Protein AF-A0A7J5JGH8-F1 (afdb_monomer_lite)

Structure (mmCIF, N/CA/C/O backbone):
data_AF-A0A7J5JGH8-F1
#
_entry.id   AF-A0A7J5JGH8-F1
#
loop_
_atom_site.group_PDB
_atom_site.id
_atom_site.type_symbol
_atom_site.label_atom_id
_atom_site.label_alt_id
_atom_site.label_comp_id
_atom_site.label_asym_id
_atom_site.label_entity_id
_atom_site.label_seq_id
_atom_site.pdbx_PDB_ins_code
_atom_site.Cartn_x
_atom_site.Cartn_y
_atom_site.Cartn_z
_atom_site.occupancy
_atom_site.B_iso_or_equiv
_atom_site.auth_seq_id
_atom_site.auth_comp_id
_atom_site.auth_asym_id
_atom_site.auth_atom_id
_atom_site.pdbx_PDB_model_num
ATOM 1 N N . MET A 1 1 ? -23.901 -5.311 29.374 1.00 76.44 1 MET A N 1
ATOM 2 C CA . MET A 1 1 ? -23.730 -5.303 27.891 1.00 76.44 1 MET A CA 1
ATOM 3 C C . MET A 1 1 ? -23.756 -6.740 27.370 1.00 76.44 1 MET A C 1
ATOM 5 O O . MET A 1 1 ? -23.351 -7.624 28.107 1.00 76.44 1 MET A O 1
ATOM 9 N N . ALA A 1 2 ? -24.139 -6.991 26.109 1.00 79.00 2 ALA A N 1
ATOM 10 C CA . ALA A 1 2 ? -24.266 -8.353 25.543 1.00 79.00 2 ALA A CA 1
ATOM 11 C C . ALA A 1 2 ? -22.983 -9.219 25.605 1.00 79.00 2 ALA A C 1
ATOM 13 O O . ALA A 1 2 ? -23.045 -10.442 25.547 1.00 79.00 2 ALA A O 1
ATOM 14 N N . VAL A 1 3 ? -21.812 -8.588 25.717 1.00 86.38 3 VAL A N 1
ATOM 15 C CA . VAL A 1 3 ? -20.500 -9.255 25.834 1.00 86.38 3 VAL A CA 1
ATOM 16 C C . VAL A 1 3 ? -20.201 -9.697 27.277 1.00 86.38 3 VAL A C 1
ATOM 18 O O . VAL A 1 3 ? -19.333 -10.531 27.509 1.00 86.38 3 VAL A O 1
ATOM 21 N N . THR A 1 4 ? -20.899 -9.139 28.269 1.00 87.69 4 THR A N 1
ATOM 22 C CA . THR A 1 4 ? -20.614 -9.352 29.698 1.00 87.69 4 THR A CA 1
ATOM 23 C C . THR A 1 4 ? -21.745 -10.061 30.434 1.00 87.69 4 THR A C 1
ATOM 25 O O . THR A 1 4 ? -21.481 -10.844 31.341 1.00 87.69 4 THR A O 1
ATOM 28 N N . GLU A 1 5 ? -22.990 -9.805 30.044 1.00 90.50 5 GLU A N 1
ATOM 29 C CA . GLU A 1 5 ? -24.202 -10.226 30.751 1.00 90.50 5 GLU A CA 1
ATOM 30 C C . GLU A 1 5 ? -25.126 -11.006 29.817 1.00 90.50 5 GLU A C 1
ATOM 32 O O . GLU A 1 5 ? -25.109 -10.797 28.603 1.00 90.50 5 GLU A O 1
ATOM 37 N N . GLU A 1 6 ? -25.945 -11.886 30.390 1.00 93.69 6 GLU A N 1
ATOM 38 C CA . GLU A 1 6 ? -27.037 -12.542 29.674 1.00 93.69 6 GLU A CA 1
ATOM 39 C C . GLU A 1 6 ? -28.068 -11.500 29.224 1.00 93.69 6 GLU A C 1
ATOM 41 O O . GLU A 1 6 ? -28.462 -10.622 29.994 1.00 93.69 6 GLU A O 1
ATOM 46 N N . ILE A 1 7 ? -28.499 -11.601 27.970 1.00 94.06 7 ILE A N 1
ATOM 47 C CA . ILE A 1 7 ? -29.610 -10.817 27.428 1.00 94.06 7 ILE A CA 1
ATOM 48 C C . ILE A 1 7 ? -30.636 -11.753 26.804 1.00 94.06 7 ILE A C 1
ATOM 50 O O . ILE A 1 7 ? -30.318 -12.889 26.452 1.00 94.06 7 ILE A O 1
ATOM 54 N N . SER A 1 8 ? -31.870 -11.282 26.642 1.00 95.06 8 SER A N 1
ATOM 55 C CA . SER A 1 8 ? -32.906 -12.083 25.988 1.00 95.06 8 SER A CA 1
ATOM 56 C C . SER A 1 8 ? -32.568 -12.350 24.514 1.00 95.06 8 SER A C 1
ATOM 58 O O . SER A 1 8 ? -31.895 -11.551 23.854 1.00 95.06 8 SER A O 1
ATOM 60 N N . LEU A 1 9 ? -33.096 -13.443 23.952 1.00 92.81 9 LEU A N 1
ATOM 61 C CA . LEU A 1 9 ? -32.943 -13.752 22.523 1.00 92.81 9 LEU A CA 1
ATOM 62 C C . LEU A 1 9 ? -33.473 -12.625 21.620 1.00 92.81 9 LEU A C 1
ATOM 64 O O . LEU A 1 9 ? -32.904 -12.351 20.559 1.00 92.81 9 LEU A O 1
ATOM 68 N N . GLU A 1 10 ? -34.531 -11.927 22.046 1.00 94.19 10 GLU A N 1
ATOM 69 C CA . GLU A 1 10 ? -35.060 -10.778 21.310 1.00 94.19 10 GLU A CA 1
ATOM 70 C C . GLU A 1 10 ? -34.044 -9.626 21.272 1.00 94.19 10 GLU A C 1
ATOM 72 O O . GLU A 1 10 ? -33.783 -9.063 20.206 1.00 94.19 10 GLU A O 1
ATOM 77 N N . GLU A 1 11 ? -33.412 -9.295 22.396 1.00 93.50 11 GLU A N 1
ATOM 78 C CA . GLU A 1 11 ? -32.370 -8.265 22.447 1.00 93.50 11 GLU A CA 1
ATOM 79 C C . GLU A 1 11 ? -31.128 -8.671 21.653 1.00 93.50 11 GLU A C 1
ATOM 81 O O . GLU A 1 11 ? -30.593 -7.856 20.897 1.00 93.50 11 GLU A O 1
ATOM 86 N N . LEU A 1 12 ? -30.715 -9.938 21.740 1.00 93.56 12 LEU A N 1
ATOM 87 C CA . LEU A 1 12 ? -29.593 -10.474 20.970 1.00 93.56 12 LEU A CA 1
ATOM 88 C C . LEU A 1 12 ? -29.831 -10.333 19.461 1.00 93.56 12 LEU A C 1
ATOM 90 O O . LEU A 1 12 ? -28.948 -9.893 18.720 1.00 93.56 12 LEU A O 1
ATOM 94 N N . SER A 1 13 ? -31.057 -10.605 19.005 1.00 92.00 13 SER A N 1
ATOM 95 C CA . SER A 1 13 ? -31.436 -10.414 17.602 1.00 92.00 13 SER A CA 1
ATOM 96 C C . SER A 1 13 ? -31.301 -8.951 17.151 1.00 92.00 13 SER A C 1
ATOM 98 O O . SER A 1 13 ? -30.821 -8.676 16.045 1.00 92.00 13 SER A O 1
ATOM 100 N N . ARG A 1 14 ? -31.640 -7.987 18.022 1.00 93.12 14 ARG A N 1
ATOM 101 C CA . ARG A 1 14 ? -31.480 -6.548 17.751 1.00 93.12 14 ARG A CA 1
ATOM 102 C C . ARG A 1 14 ? -30.007 -6.160 17.658 1.00 93.12 14 ARG A C 1
ATOM 104 O O . ARG A 1 14 ? -29.654 -5.364 16.785 1.00 93.12 14 ARG A O 1
ATOM 111 N N . VAL A 1 15 ? -29.149 -6.739 18.501 1.00 93.12 15 VAL A N 1
ATOM 112 C CA . VAL A 1 15 ? -27.694 -6.523 18.457 1.00 93.12 15 VAL A CA 1
ATOM 113 C C . VAL A 1 15 ? -27.119 -7.010 17.126 1.00 93.12 15 VAL A C 1
ATOM 115 O O . VAL A 1 15 ? -26.478 -6.234 16.414 1.00 93.12 15 VAL A O 1
ATOM 118 N N . PHE A 1 16 ? -27.424 -8.241 16.709 1.00 93.44 16 PHE A N 1
ATOM 119 C CA . PHE A 1 16 ? -26.970 -8.765 15.415 1.00 93.44 16 PHE A CA 1
ATOM 120 C C . PHE A 1 16 ? -27.522 -7.976 14.223 1.00 93.44 16 PHE A C 1
ATOM 122 O O . PHE A 1 16 ? -26.807 -7.749 13.243 1.00 93.44 16 PHE A O 1
ATOM 129 N N . LEU A 1 17 ? -28.754 -7.467 14.314 1.00 92.50 17 LEU A N 1
ATOM 130 C CA . LEU A 1 17 ? -29.305 -6.563 13.306 1.00 92.50 17 LEU A CA 1
ATOM 131 C C . LEU A 1 17 ? -28.510 -5.248 13.215 1.00 92.50 17 LEU A C 1
ATOM 133 O O . LEU A 1 17 ? -28.313 -4.728 12.112 1.00 92.50 17 LEU A O 1
ATOM 137 N N . MET A 1 18 ? -28.040 -4.702 14.342 1.00 90.31 18 MET A N 1
ATOM 138 C CA . MET A 1 18 ? -27.174 -3.518 14.346 1.00 90.31 18 MET A CA 1
ATOM 139 C C . MET A 1 18 ? -25.809 -3.811 13.727 1.00 90.31 18 MET A C 1
ATOM 141 O O . MET A 1 18 ? -25.375 -3.042 12.865 1.00 90.31 18 MET A O 1
ATOM 145 N N . ILE A 1 19 ? -25.186 -4.944 14.069 1.00 91.31 19 ILE A N 1
ATOM 146 C CA . ILE A 1 19 ? -23.931 -5.381 13.439 1.00 91.31 19 ILE A CA 1
ATOM 147 C C . ILE A 1 19 ? -24.132 -5.527 11.927 1.00 91.31 19 ILE A C 1
ATOM 149 O O . ILE A 1 19 ? -23.348 -4.982 11.159 1.00 91.31 19 ILE A O 1
ATOM 153 N N . ASN A 1 20 ? -25.232 -6.126 11.456 1.00 90.75 20 ASN A N 1
ATOM 154 C CA . ASN A 1 20 ? -25.517 -6.234 10.020 1.00 90.75 20 ASN A CA 1
ATOM 155 C C . ASN A 1 20 ? -25.601 -4.864 9.319 1.00 90.75 20 ASN A C 1
ATOM 157 O O . ASN A 1 20 ? -25.055 -4.675 8.227 1.00 90.75 20 ASN A O 1
ATOM 161 N N . LYS A 1 21 ? -26.236 -3.873 9.958 1.00 87.56 21 LYS A N 1
ATOM 162 C CA . LYS A 1 21 ? -26.319 -2.501 9.428 1.00 87.56 21 LYS A CA 1
ATOM 163 C C . LYS A 1 21 ? -24.969 -1.780 9.421 1.00 87.56 21 LYS A C 1
ATOM 165 O O . LYS A 1 21 ? -24.788 -0.862 8.620 1.00 87.56 21 LYS A O 1
ATOM 170 N N . LYS A 1 22 ? -24.052 -2.147 10.319 1.00 84.75 22 LYS A N 1
ATOM 171 C CA . LYS A 1 22 ? -22.810 -1.409 10.590 1.00 84.75 22 LYS A CA 1
ATOM 172 C C . LYS A 1 22 ? -21.517 -2.165 10.296 1.00 84.75 22 LYS A C 1
ATOM 174 O O . LYS A 1 22 ? -20.489 -1.532 10.484 1.00 84.75 22 LYS A O 1
ATOM 179 N N . ARG A 1 23 ? -21.591 -3.409 9.786 1.00 78.50 23 ARG A N 1
ATOM 180 C CA . ARG A 1 23 ? -20.608 -4.504 9.509 1.00 78.50 23 ARG A CA 1
ATOM 181 C C . ARG A 1 23 ? -19.180 -4.182 9.014 1.00 78.50 23 ARG A C 1
ATOM 183 O O . ARG A 1 23 ? -18.569 -4.962 8.277 1.00 78.50 23 ARG A O 1
ATOM 190 N N . GLY A 1 24 ? -18.654 -3.035 9.403 1.00 75.75 24 GLY A N 1
ATOM 191 C CA . GLY A 1 24 ? -17.334 -2.501 9.149 1.00 75.75 24 GLY A CA 1
ATOM 192 C C . GLY A 1 24 ? -16.996 -2.225 7.692 1.00 75.75 24 GLY A C 1
ATOM 193 O O . GLY A 1 24 ? -17.586 -2.738 6.729 1.00 75.75 24 GLY A O 1
ATOM 194 N N . TYR A 1 25 ? -15.952 -1.422 7.544 1.00 74.31 25 TYR A N 1
ATOM 195 C CA . TYR A 1 25 ? -15.239 -1.272 6.292 1.00 74.31 25 TYR A CA 1
ATOM 196 C C . TYR A 1 25 ? -14.401 -2.533 6.040 1.00 74.31 25 TYR A C 1
ATOM 198 O O . TYR A 1 25 ? -13.509 -2.864 6.823 1.00 74.31 25 TYR A O 1
ATOM 206 N N . LYS A 1 26 ? -14.683 -3.258 4.948 1.00 64.94 26 LYS A N 1
ATOM 207 C CA . LYS A 1 26 ? -13.770 -4.301 4.457 1.00 64.94 26 LYS A CA 1
ATOM 208 C C . LYS A 1 26 ? -12.807 -3.661 3.486 1.00 64.94 26 LYS A C 1
ATOM 210 O O . LYS A 1 26 ? -13.149 -3.426 2.324 1.00 64.94 26 LYS A O 1
ATOM 215 N N . SER A 1 27 ? -11.602 -3.422 3.980 1.00 56.66 27 SER A N 1
ATOM 216 C CA . SER A 1 27 ? -10.479 -3.109 3.121 1.00 56.66 27 SER A CA 1
ATOM 217 C C . SER A 1 27 ? -10.330 -4.216 2.078 1.00 56.66 27 SER A C 1
ATOM 219 O O . SER A 1 27 ? -10.156 -5.386 2.402 1.00 56.66 27 SER A O 1
ATOM 221 N N . SER A 1 28 ? -10.534 -3.861 0.815 1.00 43.44 28 SER A N 1
ATOM 222 C CA . SER A 1 28 ? -10.452 -4.786 -0.322 1.00 43.44 28 SER A CA 1
ATOM 223 C C . SER A 1 28 ? -9.709 -4.157 -1.505 1.00 43.44 28 SER A C 1
ATOM 225 O O . SER A 1 28 ? -9.806 -4.633 -2.633 1.00 43.44 28 SER A O 1
ATOM 227 N N . ARG A 1 29 ? -8.947 -3.080 -1.265 1.00 39.97 29 ARG A N 1
ATOM 228 C CA . ARG A 1 29 ? -8.183 -2.363 -2.290 1.00 39.97 29 ARG A CA 1
ATOM 229 C C . ARG A 1 29 ? -6.733 -2.205 -1.849 1.00 39.97 29 ARG A C 1
ATOM 231 O O . ARG A 1 29 ? -6.468 -1.739 -0.748 1.00 39.97 29 ARG A O 1
ATOM 238 N N . LYS A 1 30 ? -5.800 -2.540 -2.747 1.00 40.00 30 LYS A N 1
ATOM 239 C CA . LYS A 1 30 ? -4.424 -2.030 -2.692 1.00 40.00 30 LYS A CA 1
ATOM 240 C C . LYS A 1 30 ? -4.529 -0.499 -2.732 1.00 40.00 30 LYS A C 1
ATOM 242 O O . LYS A 1 30 ? -4.949 0.030 -3.760 1.00 40.00 30 LYS A O 1
ATOM 247 N N . ALA A 1 31 ? -4.231 0.186 -1.628 1.00 33.53 31 ALA A N 1
ATOM 248 C CA . ALA A 1 31 ? -4.255 1.646 -1.533 1.00 33.53 31 ALA A CA 1
ATOM 249 C C . ALA A 1 31 ? -3.375 2.258 -2.641 1.00 33.53 31 ALA A C 1
ATOM 251 O O . ALA A 1 31 ? -2.152 2.127 -2.617 1.00 33.53 31 ALA A O 1
ATOM 252 N N . LYS A 1 32 ? -4.009 2.838 -3.669 1.00 29.86 32 LYS A N 1
ATOM 253 C CA . LYS A 1 32 ? -3.359 3.530 -4.802 1.00 29.86 32 LYS A CA 1
ATOM 254 C C . LYS A 1 32 ? -4.207 4.699 -5.341 1.00 29.86 32 LYS A C 1
ATOM 256 O O . LYS A 1 32 ? -4.101 5.037 -6.517 1.00 29.86 32 LYS A O 1
ATOM 261 N N . LEU A 1 33 ? -5.062 5.309 -4.519 1.00 32.28 33 LEU A N 1
ATOM 262 C CA . LEU A 1 33 ? -5.671 6.610 -4.828 1.00 32.28 33 LEU A CA 1
ATOM 263 C C . LEU A 1 33 ? -5.042 7.657 -3.898 1.00 32.28 33 LEU A C 1
ATOM 265 O O . LEU A 1 33 ? -4.912 7.369 -2.714 1.00 32.28 33 LEU A O 1
ATOM 269 N N . PRO A 1 34 ? -4.641 8.841 -4.394 1.00 32.44 34 PRO A N 1
ATOM 270 C CA . PRO A 1 34 ? -3.943 9.845 -3.585 1.00 32.44 34 PRO A CA 1
ATOM 271 C C . PRO A 1 34 ? -4.764 10.380 -2.396 1.00 32.44 34 PRO A C 1
ATOM 273 O O . PRO A 1 34 ? -4.168 10.841 -1.432 1.00 32.44 34 PRO A O 1
ATOM 276 N N . ASP A 1 35 ? -6.097 10.261 -2.434 1.00 32.06 35 ASP A N 1
ATOM 277 C CA . ASP A 1 35 ? -7.008 10.652 -1.339 1.00 32.06 35 ASP A CA 1
ATOM 278 C C . ASP A 1 35 ? -7.313 9.524 -0.333 1.00 32.06 35 ASP A C 1
ATOM 280 O O . ASP A 1 35 ? -7.875 9.766 0.735 1.00 32.06 35 ASP A O 1
ATOM 284 N N . GLU A 1 36 ? -6.955 8.277 -0.645 1.00 35.97 36 GLU A N 1
ATOM 285 C CA . GLU A 1 36 ? -7.172 7.129 0.237 1.00 35.97 36 GLU A CA 1
ATOM 286 C C . GLU A 1 36 ? -5.805 6.663 0.747 1.00 35.97 36 GLU A C 1
ATOM 288 O O . GLU A 1 36 ? -5.068 5.976 0.040 1.00 35.97 36 GLU A O 1
ATOM 293 N N . GLY A 1 37 ? -5.441 7.089 1.962 1.00 46.06 37 GLY A N 1
ATOM 294 C CA . GLY A 1 37 ? -4.157 6.750 2.584 1.00 46.06 37 GLY A CA 1
ATOM 295 C C . GLY A 1 37 ? -3.868 5.247 2.691 1.00 46.06 37 GLY A C 1
ATOM 296 O O . GLY A 1 37 ? -4.694 4.392 2.384 1.00 46.06 37 GLY A O 1
ATOM 297 N N . GLN A 1 38 ? -2.651 4.900 3.098 1.00 44.31 38 GLN A N 1
ATOM 298 C CA . GLN A 1 38 ? -2.189 3.511 3.118 1.00 44.31 38 GLN A CA 1
ATOM 299 C C . GLN A 1 38 ? -2.769 2.724 4.305 1.00 44.31 38 GLN A C 1
ATOM 301 O O . GLN A 1 38 ? -3.005 3.265 5.385 1.00 44.31 38 GLN A O 1
ATOM 306 N N . LEU A 1 39 ? -3.046 1.434 4.082 1.00 46.50 39 LEU A N 1
ATOM 307 C CA . LEU A 1 39 ? -3.409 0.499 5.147 1.00 46.50 39 LEU A CA 1
ATOM 308 C C . LEU A 1 39 ? -2.143 0.076 5.881 1.00 46.50 39 LEU A C 1
ATOM 310 O O . LEU A 1 39 ? -1.293 -0.591 5.297 1.00 46.50 39 LEU A O 1
ATOM 314 N N . ILE A 1 40 ? -2.065 0.432 7.158 1.00 51.28 40 ILE A N 1
ATOM 315 C CA . ILE A 1 40 ? -0.953 0.068 8.030 1.00 51.28 40 ILE A CA 1
ATOM 316 C C . ILE A 1 40 ? -1.195 -1.355 8.550 1.00 51.28 40 ILE A C 1
ATOM 318 O O . ILE A 1 40 ? -2.008 -1.562 9.452 1.00 51.28 40 ILE A O 1
ATOM 322 N N . ASP A 1 41 ? -0.486 -2.338 7.994 1.00 54.72 41 ASP A N 1
ATOM 323 C CA . ASP A 1 41 ? -0.383 -3.701 8.545 1.00 54.72 41 ASP A CA 1
ATOM 324 C C . ASP A 1 41 ? 0.713 -3.744 9.630 1.00 54.72 41 ASP A C 1
ATOM 326 O O . ASP A 1 41 ? 1.746 -4.396 9.503 1.00 54.72 41 ASP A O 1
ATOM 330 N N . GLY A 1 42 ? 0.543 -2.908 10.659 1.00 66.06 42 GLY A N 1
ATOM 331 C CA . GLY A 1 42 ? 1.565 -2.603 11.668 1.00 66.06 42 GLY A CA 1
ATOM 332 C C . GLY A 1 42 ? 1.218 -3.084 13.075 1.00 66.06 42 GLY A C 1
ATOM 333 O O . GLY A 1 42 ? 1.873 -2.671 14.027 1.00 66.06 42 GLY A O 1
ATOM 334 N N . MET A 1 43 ? 0.189 -3.921 13.245 1.00 77.50 43 MET A N 1
ATOM 335 C CA . MET A 1 43 ? -0.310 -4.274 14.581 1.00 77.50 43 MET A CA 1
ATOM 336 C C . MET A 1 43 ? 0.737 -5.015 15.425 1.00 77.50 43 MET A C 1
ATOM 338 O O . MET A 1 43 ? 0.903 -4.695 16.595 1.00 77.50 43 MET A O 1
ATOM 342 N N . ALA A 1 44 ? 1.501 -5.933 14.822 1.00 77.94 44 ALA A N 1
ATOM 343 C CA . ALA A 1 44 ? 2.588 -6.632 15.513 1.00 77.94 44 ALA A CA 1
ATOM 344 C C . ALA A 1 44 ? 3.697 -5.668 15.975 1.00 77.94 44 ALA A C 1
ATOM 346 O O . ALA A 1 44 ? 4.221 -5.798 17.077 1.00 77.94 44 ALA A O 1
ATOM 347 N N . VAL A 1 45 ? 4.019 -4.659 15.155 1.00 82.38 45 VAL A N 1
ATOM 348 C CA . VAL A 1 45 ? 4.977 -3.606 15.527 1.00 82.38 45 VAL A CA 1
ATOM 349 C C . VAL A 1 45 ? 4.413 -2.767 16.670 1.00 82.38 45 VAL A C 1
ATOM 351 O O . VAL A 1 45 ? 5.121 -2.498 17.633 1.00 82.38 45 VAL A O 1
ATOM 354 N N . ALA A 1 46 ? 3.135 -2.393 16.606 1.00 84.75 46 ALA A N 1
ATOM 355 C CA . ALA A 1 46 ? 2.475 -1.648 17.671 1.00 84.75 46 ALA A CA 1
ATOM 356 C C . ALA A 1 46 ? 2.462 -2.407 19.007 1.00 84.75 46 ALA A C 1
ATOM 358 O O . ALA A 1 46 ? 2.655 -1.781 20.048 1.00 84.75 46 ALA A O 1
ATOM 359 N N . GLU A 1 47 ? 2.250 -3.727 18.991 1.00 84.44 47 GLU A N 1
ATOM 360 C CA . GLU A 1 47 ? 2.345 -4.584 20.185 1.00 84.44 47 GLU A CA 1
ATOM 361 C C . GLU A 1 47 ? 3.762 -4.569 20.749 1.00 84.44 47 GLU A C 1
ATOM 363 O O . GLU A 1 47 ? 3.945 -4.279 21.929 1.00 84.44 47 GLU A O 1
ATOM 368 N N . GLN A 1 48 ? 4.770 -4.733 19.891 1.00 85.00 48 GLN A N 1
ATOM 369 C CA . GLN A 1 48 ? 6.173 -4.650 20.291 1.00 85.00 48 GLN A CA 1
ATOM 370 C C . GLN A 1 48 ? 6.548 -3.297 20.911 1.00 85.00 48 GLN A C 1
ATOM 372 O O . GLN A 1 48 ? 7.297 -3.264 21.889 1.00 85.00 48 GLN A O 1
ATOM 377 N N . LEU A 1 49 ? 6.053 -2.186 20.352 1.00 88.56 49 LEU A N 1
ATOM 378 C CA . LEU A 1 49 ? 6.285 -0.845 20.899 1.00 88.56 49 LEU A CA 1
ATOM 379 C C . LEU A 1 49 ? 5.698 -0.712 22.305 1.00 88.56 49 LEU A C 1
ATOM 381 O O . LEU A 1 49 ? 6.345 -0.166 23.191 1.00 88.56 49 LEU A O 1
ATOM 385 N N . TYR A 1 50 ? 4.490 -1.228 22.514 1.00 87.44 50 TYR A N 1
ATOM 386 C CA . TYR A 1 50 ? 3.804 -1.139 23.797 1.00 87.44 50 TYR A CA 1
ATOM 387 C C . TYR A 1 50 ? 4.419 -2.051 24.863 1.00 87.44 50 TYR A C 1
ATOM 389 O O . TYR A 1 50 ? 4.673 -1.596 25.973 1.00 87.44 50 TYR A O 1
ATOM 397 N N . GLU A 1 51 ? 4.693 -3.317 24.532 1.00 86.31 51 GLU A N 1
ATOM 398 C CA . GLU A 1 51 ? 5.263 -4.297 25.467 1.00 86.31 51 GLU A CA 1
ATOM 399 C C . GLU A 1 51 ? 6.652 -3.890 25.965 1.00 86.31 51 GLU A C 1
ATOM 401 O O . GLU A 1 51 ? 6.985 -4.117 27.126 1.00 86.31 51 GLU A O 1
ATOM 406 N N . ASN A 1 52 ? 7.452 -3.263 25.097 1.00 87.50 52 ASN A N 1
ATOM 407 C CA . ASN A 1 52 ? 8.812 -2.836 25.421 1.00 87.50 52 ASN A CA 1
ATOM 408 C C . ASN A 1 52 ? 8.909 -1.350 25.821 1.00 87.50 52 ASN A C 1
ATOM 410 O O . ASN A 1 52 ? 10.020 -0.853 25.992 1.00 87.50 52 ASN A O 1
ATOM 414 N N . ASP A 1 53 ? 7.778 -0.638 25.926 1.00 88.75 53 ASP A N 1
ATOM 415 C CA . ASP A 1 53 ? 7.687 0.820 26.146 1.00 88.75 53 ASP A CA 1
ATOM 416 C C . ASP A 1 53 ? 8.626 1.644 25.238 1.00 88.75 53 ASP A C 1
ATOM 418 O O . ASP A 1 53 ? 9.270 2.614 25.644 1.00 88.75 53 ASP A O 1
ATOM 422 N N . LEU A 1 54 ? 8.713 1.241 23.969 1.00 91.00 54 LEU A N 1
ATOM 423 C CA . LEU A 1 54 ? 9.534 1.897 22.960 1.00 91.00 54 LEU A CA 1
ATOM 424 C C . LEU A 1 54 ? 8.716 2.917 22.173 1.00 91.00 54 LEU A C 1
ATOM 426 O O . LEU A 1 54 ? 7.576 2.680 21.774 1.00 91.00 54 LEU A O 1
ATOM 430 N N . THR A 1 55 ? 9.345 4.044 21.858 1.00 92.50 55 THR A N 1
ATOM 431 C CA . THR A 1 55 ? 8.823 4.976 20.850 1.00 92.50 55 THR A CA 1
ATOM 432 C C . THR A 1 55 ? 9.165 4.505 19.429 1.00 92.50 55 THR A C 1
ATOM 434 O O . THR A 1 55 ? 10.194 3.843 19.236 1.00 92.50 55 THR A O 1
ATOM 437 N N . PRO A 1 56 ? 8.376 4.879 18.400 1.00 91.50 56 PRO A N 1
ATOM 438 C CA . PRO A 1 56 ? 8.737 4.638 17.003 1.00 91.50 56 PRO A CA 1
ATOM 439 C C . PRO A 1 56 ? 10.159 5.101 16.658 1.00 91.50 56 PRO A C 1
ATOM 441 O O . PRO A 1 56 ? 10.894 4.386 15.980 1.00 91.50 56 PRO A O 1
ATOM 444 N N . GLY A 1 57 ? 10.586 6.258 17.175 1.00 91.00 57 GLY A N 1
ATOM 445 C CA . GLY A 1 57 ? 11.948 6.771 17.026 1.00 91.00 57 GLY A CA 1
ATOM 446 C C . GLY A 1 57 ? 13.034 5.804 17.513 1.00 91.00 57 GLY A C 1
ATOM 447 O O . GLY A 1 57 ? 13.961 5.491 16.763 1.00 91.00 57 GLY A O 1
ATOM 448 N N . GLN A 1 58 ? 12.899 5.291 18.740 1.00 91.69 58 GLN A N 1
ATOM 449 C CA . GLN A 1 58 ? 13.838 4.330 19.340 1.00 91.69 58 GLN A CA 1
ATOM 450 C C . GLN A 1 58 ? 13.833 2.978 18.621 1.00 91.69 58 GLN A C 1
ATOM 452 O O . GLN A 1 58 ? 14.889 2.386 18.393 1.00 91.69 58 GLN A O 1
ATOM 457 N N . PHE A 1 59 ? 12.651 2.496 18.238 1.00 89.94 59 PHE A N 1
ATOM 458 C CA . PHE A 1 59 ? 12.505 1.222 17.542 1.00 89.94 59 PHE A CA 1
ATOM 459 C C . PHE A 1 59 ? 13.149 1.246 16.153 1.00 89.94 59 PHE A C 1
ATOM 461 O O . PHE A 1 59 ? 13.891 0.338 15.790 1.00 89.94 59 PHE A O 1
ATOM 468 N N . VAL A 1 60 ? 12.942 2.311 15.375 1.00 88.56 60 VAL A N 1
ATOM 469 C CA . VAL A 1 60 ? 13.612 2.430 14.072 1.00 88.56 60 VAL A CA 1
ATOM 470 C C . VAL A 1 60 ? 15.116 2.611 14.241 1.00 88.56 60 VAL A C 1
ATOM 472 O O . VAL A 1 60 ? 15.883 2.047 13.463 1.00 88.56 60 VAL A O 1
ATOM 475 N N . PHE A 1 61 ? 15.561 3.354 15.257 1.00 90.19 61 PHE A N 1
ATOM 476 C CA . PHE A 1 61 ? 16.987 3.503 15.533 1.00 90.19 61 PHE A CA 1
ATOM 477 C C . PHE A 1 61 ? 17.664 2.148 15.795 1.00 90.19 61 PHE A C 1
ATOM 479 O O . PHE A 1 61 ? 18.707 1.873 15.200 1.00 90.19 61 PHE A O 1
ATOM 486 N N . SER A 1 62 ? 17.045 1.265 16.587 1.00 87.38 62 SER A N 1
ATOM 487 C CA . SER A 1 62 ? 17.590 -0.072 16.859 1.00 87.38 62 SER A CA 1
ATOM 488 C C . SER A 1 62 ? 17.608 -0.971 15.614 1.00 87.38 62 SER A C 1
ATOM 490 O O . SER A 1 62 ? 18.601 -1.656 15.367 1.00 87.38 62 SER A O 1
ATOM 492 N N . ILE A 1 63 ? 16.571 -0.915 14.771 1.00 85.06 63 ILE A N 1
ATOM 493 C CA . ILE A 1 63 ? 16.521 -1.637 13.487 1.00 85.06 63 ILE A CA 1
ATOM 494 C C . ILE A 1 63 ? 17.637 -1.169 12.546 1.00 85.06 63 ILE A C 1
ATOM 496 O O . ILE A 1 63 ? 18.331 -1.995 11.948 1.00 85.06 63 ILE A O 1
ATOM 500 N N . LEU A 1 64 ? 17.840 0.147 12.433 1.00 84.50 64 LEU A N 1
ATOM 501 C CA . LEU A 1 64 ? 18.881 0.719 11.578 1.00 84.50 64 LEU A CA 1
ATOM 502 C C . LEU A 1 64 ? 20.289 0.367 12.082 1.00 84.50 64 LEU A C 1
ATOM 504 O O . LEU A 1 64 ? 21.170 0.101 11.265 1.00 84.50 64 LEU A O 1
ATOM 508 N N . GLN A 1 65 ? 20.502 0.306 13.401 1.00 84.75 65 GLN A N 1
ATOM 509 C CA . GLN A 1 65 ? 21.763 -0.164 13.991 1.00 84.75 65 GLN A CA 1
ATOM 510 C C . GLN A 1 65 ? 22.046 -1.641 13.689 1.00 84.75 65 GLN A C 1
ATOM 512 O O . GLN A 1 65 ? 23.198 -2.017 13.496 1.00 84.75 65 GLN A O 1
ATOM 517 N N . GLN A 1 66 ? 21.004 -2.469 13.587 1.00 81.50 66 GLN A N 1
ATOM 518 C CA . GLN A 1 66 ? 21.112 -3.879 13.192 1.00 81.50 66 GLN A CA 1
ATOM 519 C C . GLN A 1 66 ? 21.346 -4.071 11.680 1.00 81.50 66 GLN A C 1
ATOM 521 O O . GLN A 1 66 ? 21.373 -5.202 11.202 1.00 81.50 66 GLN A O 1
ATOM 526 N N . GLY A 1 67 ? 21.496 -2.989 10.906 1.00 76.12 67 GLY A N 1
ATOM 527 C CA . GLY A 1 67 ? 21.766 -3.034 9.465 1.00 76.12 67 GLY A CA 1
ATOM 528 C C . GLY A 1 67 ? 20.530 -3.257 8.587 1.00 76.12 67 GLY A C 1
ATOM 529 O O . GLY A 1 67 ? 20.642 -3.227 7.359 1.00 76.12 67 GLY A O 1
ATOM 530 N N . LYS A 1 68 ? 19.343 -3.417 9.184 1.00 74.75 68 LYS A N 1
ATOM 531 C CA . LYS A 1 68 ? 18.078 -3.552 8.453 1.00 74.75 68 LYS A CA 1
ATOM 532 C C . LYS A 1 68 ? 17.657 -2.194 7.894 1.00 74.75 68 LYS A C 1
ATOM 534 O O . LYS A 1 68 ? 17.592 -1.203 8.615 1.00 74.75 68 LYS A O 1
ATOM 539 N N . LYS A 1 69 ? 17.345 -2.138 6.596 1.00 70.81 69 LYS A N 1
ATOM 540 C CA . LYS A 1 69 ? 16.979 -0.882 5.904 1.00 70.81 69 LYS A CA 1
ATOM 541 C C . LYS A 1 69 ? 15.473 -0.622 5.820 1.00 70.81 69 LYS A C 1
ATOM 543 O O . LYS A 1 69 ? 15.081 0.481 5.435 1.00 70.81 69 LYS A O 1
ATOM 548 N N . SER A 1 70 ? 14.647 -1.619 6.132 1.00 72.12 70 SER A N 1
ATOM 549 C CA . SER A 1 70 ? 13.188 -1.502 6.078 1.00 72.12 70 SER A CA 1
ATOM 550 C C . SER A 1 70 ? 12.654 -0.813 7.332 1.00 72.12 70 SER A C 1
ATOM 552 O O . SER A 1 70 ? 12.977 -1.220 8.445 1.00 72.12 70 SER A O 1
ATOM 554 N N . ILE A 1 71 ? 11.843 0.229 7.144 1.00 77.38 71 ILE A N 1
ATOM 555 C CA . ILE A 1 71 ? 11.197 0.980 8.223 1.00 77.38 71 ILE A CA 1
ATOM 556 C C . ILE A 1 71 ? 9.702 0.664 8.161 1.00 77.38 71 ILE A C 1
ATOM 558 O O . ILE A 1 71 ? 9.103 0.884 7.105 1.00 77.38 71 ILE A O 1
ATOM 562 N N . PRO A 1 72 ? 9.099 0.152 9.245 1.00 78.31 72 PRO A N 1
ATOM 563 C CA . PRO A 1 72 ? 7.666 -0.086 9.271 1.00 78.31 72 PRO A CA 1
ATOM 564 C C . PRO A 1 72 ? 6.883 1.228 9.333 1.00 78.31 72 PRO A C 1
ATOM 566 O O . PRO A 1 72 ? 7.386 2.261 9.779 1.00 78.31 72 PRO A O 1
ATOM 569 N N . GLU A 1 73 ? 5.631 1.180 8.889 1.00 78.69 73 GLU A N 1
ATOM 570 C CA . GLU A 1 73 ? 4.684 2.276 9.077 1.00 78.69 73 GLU A CA 1
ATOM 571 C C . GLU A 1 73 ? 4.138 2.266 10.510 1.00 78.69 73 GLU A C 1
ATOM 573 O O . GLU A 1 73 ? 3.906 1.206 11.094 1.00 78.69 73 GLU A O 1
ATOM 578 N N . PHE A 1 74 ? 3.928 3.456 11.075 1.00 85.69 74 PHE A N 1
ATOM 579 C CA . PHE A 1 74 ? 3.464 3.634 12.449 1.00 85.69 74 PHE A CA 1
ATOM 580 C C . PHE A 1 74 ? 2.091 4.284 12.488 1.00 85.69 74 PHE A C 1
ATOM 582 O O . PHE A 1 74 ? 1.770 5.153 11.675 1.00 85.69 74 PHE A O 1
ATOM 589 N N . TYR A 1 75 ? 1.309 3.899 13.491 1.00 85.25 75 TYR A N 1
ATOM 590 C CA . TYR A 1 75 ? 0.034 4.528 13.791 1.00 85.25 75 TYR A CA 1
ATOM 591 C C . TYR A 1 75 ? 0.231 5.994 14.195 1.00 85.25 75 TYR A C 1
ATOM 593 O O . TYR A 1 75 ? 1.233 6.364 14.816 1.00 85.25 75 TYR A O 1
ATOM 601 N N . ARG A 1 76 ? -0.748 6.846 13.870 1.00 87.44 76 ARG A N 1
ATOM 602 C CA . ARG A 1 76 ? -0.688 8.275 14.204 1.00 87.44 76 ARG A CA 1
ATOM 603 C C . ARG A 1 76 ? -0.632 8.469 15.715 1.00 87.44 76 ARG A C 1
ATOM 605 O O . ARG A 1 76 ? 0.104 9.336 16.182 1.00 87.44 76 ARG A O 1
ATOM 612 N N . SER A 1 77 ? -1.379 7.660 16.467 1.00 87.88 77 SER A N 1
ATOM 613 C CA . SER A 1 77 ? -1.360 7.685 17.932 1.00 87.88 77 SER A CA 1
ATOM 614 C C . SER A 1 77 ? 0.043 7.459 18.513 1.00 87.88 77 SER A C 1
ATOM 616 O O . SER A 1 77 ? 0.427 8.167 19.443 1.00 87.88 77 SER A O 1
ATOM 618 N N . ASP A 1 78 ? 0.843 6.562 17.928 1.00 90.25 78 ASP A N 1
ATOM 619 C CA . ASP A 1 78 ? 2.212 6.280 18.384 1.00 90.25 78 ASP A CA 1
ATOM 620 C C . ASP A 1 78 ? 3.163 7.441 18.126 1.00 90.25 78 ASP A C 1
ATOM 622 O O . ASP A 1 78 ? 3.923 7.840 19.008 1.00 90.25 78 ASP A O 1
ATOM 626 N N . LEU A 1 79 ? 3.087 8.020 16.927 1.00 91.69 79 LEU A N 1
ATOM 627 C CA . LEU A 1 79 ? 3.887 9.186 16.558 1.00 91.69 79 LEU A CA 1
ATOM 628 C C . LEU A 1 79 ? 3.515 10.409 17.409 1.00 91.69 79 LEU A C 1
ATOM 630 O O . LEU A 1 79 ? 4.389 11.174 17.813 1.00 91.69 79 LEU A O 1
ATOM 634 N N . GLN A 1 80 ? 2.226 10.578 17.718 1.00 91.25 80 GLN A N 1
ATOM 635 C CA . GLN A 1 80 ? 1.746 11.638 18.600 1.00 91.25 80 GLN A CA 1
ATOM 636 C C . GLN A 1 80 ? 2.244 11.441 20.038 1.00 91.25 80 GLN A C 1
ATOM 638 O O . GLN A 1 80 ? 2.670 12.407 20.668 1.00 91.25 80 GLN A O 1
ATOM 643 N N . ASN A 1 81 ? 2.215 10.206 20.548 1.00 91.81 81 ASN A N 1
ATOM 644 C CA . ASN A 1 81 ? 2.736 9.870 21.872 1.00 91.81 81 ASN A CA 1
ATOM 645 C C . ASN A 1 81 ? 4.247 10.134 21.960 1.00 91.81 81 ASN A C 1
ATOM 647 O O . ASN A 1 81 ? 4.700 10.779 22.901 1.00 91.81 81 ASN A O 1
ATOM 651 N N . GLU A 1 82 ? 5.022 9.725 20.951 1.00 94.62 82 GLU A N 1
ATOM 652 C CA . GLU A 1 82 ? 6.451 10.050 20.872 1.00 94.62 82 GLU A CA 1
ATOM 653 C C . GLU A 1 82 ? 6.694 11.558 20.884 1.00 94.62 82 GLU A C 1
ATOM 655 O O . GLU A 1 82 ? 7.517 12.042 21.658 1.00 94.62 82 GLU A O 1
ATOM 660 N N . LEU A 1 83 ? 5.957 12.309 20.063 1.00 94.06 83 LEU A N 1
ATOM 661 C CA . LEU A 1 83 ? 6.110 13.756 20.003 1.00 94.06 83 LEU A CA 1
ATOM 662 C C . LEU A 1 83 ? 5.758 14.427 21.333 1.00 94.06 83 LEU A C 1
ATOM 664 O O . LEU A 1 83 ? 6.445 15.362 21.728 1.00 94.06 83 LEU A O 1
ATOM 668 N N . ASN A 1 84 ? 4.730 13.947 22.035 1.00 93.75 84 ASN A N 1
ATOM 669 C CA . ASN A 1 84 ? 4.380 14.447 23.363 1.00 93.75 84 ASN A CA 1
ATOM 670 C C . ASN A 1 84 ? 5.496 14.155 24.378 1.00 93.75 84 ASN A C 1
ATOM 672 O O . ASN A 1 84 ? 5.948 15.079 25.044 1.00 93.75 84 ASN A O 1
ATOM 676 N N . ARG A 1 85 ? 6.020 12.920 24.424 1.00 94.06 85 ARG A N 1
ATOM 677 C CA . ARG A 1 85 ? 7.140 12.552 25.312 1.00 94.06 85 ARG A CA 1
ATOM 678 C C . ARG A 1 85 ? 8.385 13.408 25.053 1.00 94.06 85 ARG A C 1
ATOM 680 O O . ARG A 1 85 ? 8.997 13.904 25.995 1.00 94.06 85 ARG A O 1
ATOM 687 N N . ILE A 1 86 ? 8.742 13.611 23.783 1.00 94.19 86 ILE A N 1
ATOM 688 C CA . ILE A 1 86 ? 9.876 14.463 23.392 1.00 94.19 86 ILE A CA 1
ATOM 689 C C . ILE A 1 86 ? 9.623 15.918 23.789 1.00 94.19 86 ILE A C 1
ATOM 691 O O . ILE A 1 86 ? 10.511 16.569 24.335 1.00 94.19 86 ILE A O 1
ATOM 695 N N . TRP A 1 87 ? 8.420 16.432 23.529 1.00 93.62 87 TRP A N 1
ATOM 696 C CA . TRP A 1 87 ? 8.060 17.805 23.867 1.00 93.62 87 TRP A CA 1
ATOM 697 C C . TRP A 1 87 ? 8.156 18.054 25.372 1.00 93.62 87 TRP A C 1
ATOM 699 O O . TRP A 1 87 ? 8.796 19.018 25.783 1.00 93.62 87 TRP A O 1
ATOM 709 N N . ASP A 1 88 ? 7.584 17.168 26.188 1.00 93.62 88 ASP A N 1
ATOM 710 C CA . ASP A 1 88 ? 7.561 17.298 27.646 1.00 93.62 88 ASP A CA 1
ATOM 711 C C . ASP A 1 88 ? 8.965 17.216 28.263 1.00 93.62 88 ASP A C 1
ATOM 713 O O . ASP A 1 88 ? 9.264 17.941 29.216 1.00 93.62 88 ASP A O 1
ATOM 717 N N . HIS A 1 89 ? 9.854 16.390 27.699 1.00 94.31 89 HIS A N 1
ATOM 718 C CA . HIS A 1 89 ? 11.253 16.320 28.132 1.00 94.31 89 HIS A CA 1
ATOM 719 C C . HIS A 1 89 ? 12.036 17.576 27.736 1.00 94.31 89 HIS A C 1
ATOM 721 O O . HIS A 1 89 ? 12.657 18.220 28.579 1.00 94.31 89 HIS A O 1
ATOM 727 N N . GLN A 1 90 ? 11.968 17.987 26.465 1.00 93.25 90 GLN A N 1
ATOM 728 C CA . GLN A 1 90 ? 12.727 19.142 25.968 1.00 93.25 90 GLN A CA 1
ATOM 729 C C . GLN A 1 90 ? 12.211 20.480 26.523 1.00 93.25 90 GLN A C 1
ATOM 731 O O . GLN A 1 90 ? 12.988 21.425 26.681 1.00 93.25 90 GLN A O 1
ATOM 736 N N . LYS A 1 91 ? 10.922 20.570 26.884 1.00 93.44 91 LYS A N 1
ATOM 737 C CA . LYS A 1 91 ? 10.314 21.754 27.518 1.00 93.44 91 LYS A CA 1
ATOM 738 C C . LYS A 1 91 ? 10.986 22.123 28.842 1.00 93.44 91 LYS A C 1
ATOM 740 O O . LYS A 1 91 ? 11.000 23.299 29.192 1.00 93.44 91 LYS A O 1
ATOM 745 N N . GLN A 1 92 ? 11.591 21.161 29.542 1.00 93.12 92 GLN A N 1
ATOM 746 C CA . GLN A 1 92 ? 12.339 21.411 30.781 1.00 93.12 92 GLN A CA 1
ATOM 747 C C . GLN A 1 92 ? 13.594 22.263 30.541 1.00 93.12 92 GLN A C 1
ATOM 749 O O . GLN A 1 92 ? 13.986 23.038 31.409 1.00 93.12 92 GLN A O 1
ATOM 754 N N . PHE A 1 93 ? 14.195 22.154 29.353 1.00 92.12 93 PHE A N 1
ATOM 755 C CA . PHE A 1 93 ? 15.408 22.882 28.975 1.00 92.12 93 PHE A CA 1
ATOM 756 C C . PHE A 1 93 ? 15.109 24.159 28.176 1.00 92.12 93 PHE A C 1
ATOM 758 O O . PHE A 1 93 ? 15.872 25.120 28.252 1.00 92.12 93 PHE A O 1
ATOM 765 N N . TYR A 1 94 ? 13.993 24.189 27.437 1.00 91.69 94 TYR A N 1
ATOM 766 C CA . TYR A 1 94 ? 13.600 25.305 26.563 1.00 91.69 94 TYR A CA 1
ATOM 767 C C . TYR A 1 94 ? 12.171 25.824 26.828 1.00 91.69 94 TYR A C 1
ATOM 769 O O . TYR A 1 94 ? 11.360 25.892 25.895 1.00 91.69 94 TYR A O 1
ATOM 777 N N . PRO A 1 95 ? 11.828 26.224 28.067 1.00 90.25 95 PRO A N 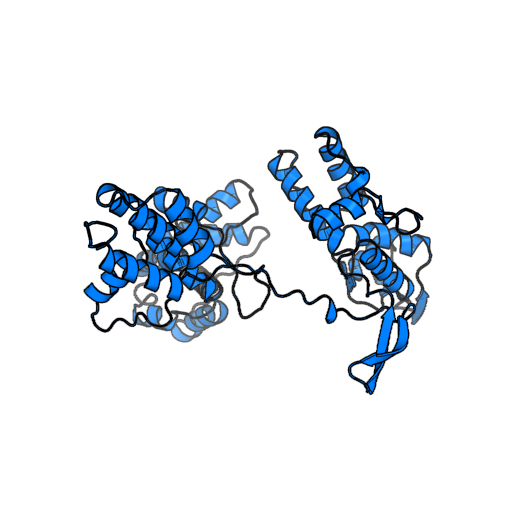1
ATOM 778 C CA . PRO A 1 95 ? 10.457 26.598 28.435 1.00 90.25 95 PRO A CA 1
ATOM 779 C C . PRO A 1 95 ? 9.946 27.858 27.720 1.00 90.25 95 PRO A C 1
ATOM 781 O O . PRO A 1 95 ? 8.745 27.998 27.500 1.00 90.25 95 PRO A O 1
ATOM 784 N N . GLU A 1 96 ? 10.842 28.761 27.315 1.00 88.44 96 GLU A N 1
ATOM 785 C CA . GLU A 1 96 ? 10.489 30.003 26.610 1.00 88.44 96 GLU A CA 1
ATOM 786 C C . GLU A 1 96 ? 10.053 29.762 25.153 1.00 88.44 96 GLU A C 1
ATOM 788 O O . GLU A 1 96 ? 9.334 30.569 24.560 1.00 88.44 96 GLU A O 1
ATOM 793 N N . ILE A 1 97 ? 10.473 28.633 24.575 1.00 88.25 97 ILE A N 1
ATOM 794 C CA . ILE A 1 97 ? 10.248 28.293 23.166 1.00 88.25 97 ILE A CA 1
ATOM 795 C C . ILE A 1 97 ? 9.154 27.226 23.051 1.00 88.25 97 ILE A C 1
ATOM 797 O O . ILE A 1 97 ? 8.205 27.377 22.279 1.00 88.25 97 ILE A O 1
ATOM 801 N N . LEU A 1 98 ? 9.237 26.164 23.856 1.00 89.88 98 LEU A N 1
ATOM 802 C CA . LEU A 1 98 ? 8.303 25.034 23.843 1.00 89.88 98 LEU A CA 1
ATOM 803 C C . LEU A 1 98 ? 7.080 25.302 24.732 1.00 89.88 98 LEU A C 1
ATOM 805 O O . LEU A 1 98 ? 6.806 24.608 25.712 1.00 89.88 98 LEU A O 1
ATOM 809 N N . THR A 1 99 ? 6.328 26.339 24.375 1.00 90.56 99 THR A N 1
ATOM 810 C CA . THR A 1 99 ? 5.115 26.751 25.096 1.00 90.56 99 THR A CA 1
ATOM 811 C C . THR A 1 99 ? 3.886 25.952 24.659 1.00 90.56 99 THR A C 1
ATOM 813 O O . THR A 1 99 ? 3.795 25.506 23.516 1.00 90.56 99 THR A O 1
ATOM 816 N N . ASP A 1 100 ? 2.890 25.813 25.539 1.00 89.62 100 ASP A N 1
ATOM 817 C CA . ASP A 1 100 ? 1.645 25.091 25.215 1.00 89.62 100 ASP A CA 1
ATOM 818 C C . ASP A 1 100 ? 0.837 25.795 24.114 1.00 89.62 100 ASP A C 1
ATOM 820 O O . ASP A 1 100 ? 0.158 25.155 23.311 1.00 89.62 100 ASP A O 1
ATOM 824 N N . GLU A 1 101 ? 0.950 27.122 24.029 1.00 90.19 101 GLU A N 1
ATOM 825 C CA . GLU A 1 101 ? 0.379 27.903 22.933 1.00 90.19 101 GLU A CA 1
ATOM 826 C C . GLU A 1 101 ? 1.054 27.554 21.603 1.00 90.19 101 GLU A C 1
ATOM 828 O O . GLU A 1 101 ? 0.377 27.306 20.604 1.00 90.19 101 GLU A O 1
ATOM 833 N N . PHE A 1 102 ? 2.388 27.477 21.591 1.00 89.81 102 PHE A N 1
ATOM 834 C CA . PHE A 1 102 ? 3.119 27.093 20.391 1.00 89.81 102 PHE A CA 1
ATOM 835 C C . PHE A 1 102 ? 2.845 25.637 20.001 1.00 89.81 102 PHE A C 1
ATOM 837 O O . PHE A 1 102 ? 2.677 25.353 18.818 1.00 89.81 102 PHE A O 1
ATOM 844 N N . ARG A 1 103 ? 2.685 24.737 20.982 1.00 90.56 103 ARG A N 1
ATOM 845 C CA . ARG A 1 103 ? 2.310 23.337 20.747 1.00 90.56 103 ARG A CA 1
ATOM 846 C C . ARG A 1 103 ? 0.989 23.210 19.990 1.00 90.56 103 ARG A C 1
ATOM 848 O O . ARG A 1 103 ? 0.922 22.441 19.037 1.00 90.56 103 ARG A O 1
ATOM 855 N N . LYS A 1 104 ? -0.026 23.985 20.384 1.00 89.50 104 LYS A N 1
ATOM 856 C CA . LYS A 1 104 ? -1.327 24.039 19.695 1.00 89.50 104 LYS A CA 1
ATOM 857 C C . LYS A 1 104 ? -1.222 24.653 18.300 1.00 89.50 104 LYS A C 1
ATOM 859 O O . LYS A 1 104 ? -1.911 24.214 17.392 1.00 89.50 104 LYS A O 1
ATOM 864 N N . GLN A 1 105 ? -0.361 25.656 18.118 1.00 88.19 105 GLN A N 1
ATOM 865 C CA . GLN A 1 105 ? -0.166 26.312 16.819 1.00 88.19 105 GLN A CA 1
ATOM 866 C C . GLN A 1 105 ? 0.447 25.373 15.774 1.00 88.19 105 GLN A C 1
ATOM 868 O O . GLN A 1 105 ? 0.072 25.441 14.611 1.00 88.19 105 GLN A O 1
ATOM 873 N N . ILE A 1 106 ? 1.377 24.501 16.171 1.00 88.69 106 ILE A N 1
ATOM 874 C CA . ILE A 1 106 ? 2.026 23.553 15.252 1.00 88.69 106 ILE A CA 1
ATOM 875 C C . ILE A 1 106 ? 1.250 22.237 15.085 1.00 88.69 106 ILE A C 1
ATOM 877 O O . ILE A 1 106 ? 1.710 21.346 14.370 1.00 88.69 106 ILE A O 1
ATOM 881 N N . GLU A 1 107 ? 0.130 22.055 15.785 1.00 86.94 107 GLU A N 1
ATOM 882 C CA . GLU A 1 107 ? -0.634 20.811 15.751 1.00 86.94 107 GLU A CA 1
ATOM 883 C C . GLU A 1 107 ? -1.311 20.628 14.386 1.00 86.94 107 GLU A C 1
ATOM 885 O O . GLU A 1 107 ? -2.029 21.498 13.905 1.00 86.94 107 GLU A O 1
ATOM 890 N N . GLY A 1 108 ? -1.072 19.484 13.740 1.00 81.12 108 GLY A N 1
ATOM 891 C CA . GLY A 1 108 ? -1.621 19.182 12.413 1.00 81.12 108 GLY A CA 1
ATOM 892 C C . GLY A 1 108 ? -0.853 19.797 11.237 1.00 81.12 108 GLY A C 1
ATOM 893 O O . GLY A 1 108 ? -1.116 19.429 10.092 1.00 81.12 108 GLY A O 1
ATOM 894 N N . GLU A 1 109 ? 0.135 20.655 11.493 1.00 87.44 109 GLU A N 1
ATOM 895 C CA . GLU A 1 109 ? 0.991 21.227 10.453 1.00 87.44 109 GLU A CA 1
ATOM 896 C C . GLU A 1 109 ? 1.967 20.192 9.876 1.00 87.44 109 GLU A C 1
ATOM 898 O O . GLU A 1 109 ? 2.464 19.309 10.572 1.00 87.44 109 GLU A O 1
ATOM 903 N N . GLY A 1 110 ? 2.275 20.304 8.583 1.00 87.25 110 GLY A N 1
ATOM 904 C CA . GLY A 1 110 ? 3.290 19.465 7.940 1.00 87.25 110 GLY A CA 1
ATOM 905 C C . GLY A 1 110 ? 4.719 19.946 8.223 1.00 87.25 110 GLY A C 1
ATOM 906 O O . GLY A 1 110 ? 4.944 21.106 8.575 1.00 87.25 110 GLY A O 1
ATOM 907 N N . ARG A 1 111 ? 5.713 19.087 7.952 1.00 89.69 111 ARG A N 1
ATOM 908 C CA . ARG A 1 111 ? 7.155 19.372 8.124 1.00 89.69 111 ARG A CA 1
ATOM 909 C C . ARG A 1 111 ? 7.596 20.782 7.686 1.00 89.69 111 ARG A C 1
ATOM 911 O O . ARG A 1 111 ? 8.208 21.475 8.499 1.00 89.69 111 ARG A O 1
ATOM 918 N N . PRO A 1 112 ? 7.336 21.244 6.441 1.00 88.88 112 PRO A N 1
ATOM 919 C CA . PRO A 1 112 ? 7.841 22.543 5.994 1.00 88.88 112 PRO A CA 1
ATOM 920 C C . PRO A 1 112 ? 7.171 23.720 6.710 1.00 88.88 112 PRO A C 1
ATOM 922 O O . PRO A 1 112 ? 7.806 24.757 6.888 1.00 88.88 112 PRO A O 1
ATOM 925 N N . ASN A 1 113 ? 5.911 23.579 7.125 1.00 90.00 113 ASN A N 1
ATOM 926 C CA . ASN A 1 113 ? 5.195 24.633 7.837 1.00 90.00 113 ASN A CA 1
ATOM 927 C C . ASN A 1 113 ? 5.667 24.720 9.284 1.00 90.00 113 ASN A C 1
ATOM 929 O O . ASN A 1 113 ? 6.001 25.810 9.736 1.00 90.00 113 ASN A O 1
ATOM 933 N N . THR A 1 114 ? 5.810 23.582 9.971 1.00 90.12 114 THR A N 1
ATOM 934 C CA . THR A 1 114 ? 6.361 23.554 11.333 1.00 90.12 114 THR A CA 1
ATOM 935 C C . THR A 1 114 ? 7.749 24.203 11.379 1.00 90.12 114 THR A C 1
ATOM 937 O O . THR A 1 114 ? 7.980 25.089 12.202 1.00 90.12 114 THR A O 1
ATOM 940 N N . ALA A 1 115 ? 8.637 23.874 10.433 1.00 90.06 115 ALA A N 1
ATOM 941 C CA . ALA A 1 115 ? 9.961 24.494 10.343 1.00 90.06 115 ALA A CA 1
ATOM 942 C C . ALA A 1 115 ? 9.888 26.022 10.132 1.00 90.06 115 ALA A C 1
ATOM 944 O O . ALA A 1 115 ? 10.604 26.783 10.784 1.00 90.06 115 ALA A O 1
ATOM 945 N N . LYS A 1 116 ? 8.979 26.497 9.266 1.00 91.00 116 LYS A N 1
ATOM 946 C CA . LYS A 1 116 ? 8.742 27.937 9.063 1.00 91.00 116 LYS A CA 1
ATOM 947 C C . LYS A 1 116 ? 8.215 28.631 10.318 1.00 91.00 116 LYS A C 1
ATOM 949 O O . LYS A 1 116 ? 8.534 29.796 10.526 1.00 91.00 116 LYS A O 1
ATOM 954 N N . MET A 1 117 ? 7.429 27.953 11.150 1.00 89.31 117 MET A N 1
ATOM 955 C CA . MET A 1 117 ? 6.886 28.529 12.385 1.00 89.31 117 MET A CA 1
ATOM 956 C C . MET A 1 117 ? 7.962 28.709 13.459 1.00 89.31 117 MET A C 1
ATOM 958 O O . MET A 1 117 ? 7.995 29.760 14.102 1.00 89.31 117 MET A O 1
ATOM 962 N N . PHE A 1 118 ? 8.887 27.751 13.596 1.00 90.81 118 PHE A N 1
ATOM 963 C CA . PHE A 1 118 ? 10.084 27.920 14.432 1.00 90.81 118 PHE A CA 1
ATOM 964 C C . PHE A 1 118 ? 10.920 29.126 13.978 1.00 90.81 118 PHE A C 1
ATOM 966 O O . PHE A 1 118 ? 11.323 29.953 14.802 1.00 90.81 118 PHE A O 1
ATOM 973 N N . LEU A 1 119 ? 11.103 29.287 12.664 1.00 89.94 119 LEU A N 1
ATOM 974 C CA . LEU A 1 119 ? 11.818 30.428 12.099 1.00 89.94 119 LEU A CA 1
ATOM 975 C C . LEU A 1 119 ? 11.066 31.755 12.304 1.00 89.94 119 LEU A C 1
ATOM 977 O O . LEU A 1 119 ? 11.665 32.754 12.687 1.00 89.94 119 LEU A O 1
ATOM 981 N N . GLY A 1 120 ? 9.757 31.786 12.062 1.00 87.88 120 GLY A N 1
ATOM 982 C CA . GLY A 1 120 ? 8.960 33.010 12.130 1.00 87.88 120 GLY A CA 1
ATOM 983 C C . GLY A 1 120 ? 8.805 33.557 13.549 1.00 87.88 120 GLY A C 1
ATOM 984 O O . GLY A 1 120 ? 8.946 34.760 13.756 1.00 87.88 120 GLY A O 1
ATOM 985 N N . LYS A 1 121 ? 8.538 32.682 14.529 1.00 88.75 121 LYS A N 1
ATOM 986 C CA . LYS A 1 121 ? 8.255 33.088 15.916 1.00 88.75 121 LYS A CA 1
ATOM 987 C C . LYS A 1 121 ? 9.523 33.260 16.750 1.00 88.75 121 LYS A C 1
ATOM 989 O O . LYS A 1 121 ? 9.627 34.216 17.510 1.00 88.75 121 LYS A O 1
ATOM 994 N N . TYR A 1 122 ? 10.495 32.366 16.574 1.00 89.56 122 TYR A N 1
ATOM 995 C CA . TYR A 1 122 ? 11.678 32.288 17.434 1.00 89.56 122 TYR A CA 1
ATOM 996 C C . TYR A 1 122 ? 13.004 32.470 16.683 1.00 89.56 122 TYR A C 1
ATOM 998 O O . TYR A 1 122 ? 14.058 32.469 17.310 1.00 89.56 122 TYR A O 1
ATOM 1006 N N . LYS A 1 123 ? 12.976 32.657 15.354 1.00 89.56 123 LYS A N 1
ATOM 1007 C CA . LYS A 1 123 ? 14.174 32.796 14.499 1.00 89.56 123 LYS A CA 1
ATOM 1008 C C . LYS A 1 123 ? 15.129 31.599 14.574 1.00 89.56 123 LYS A C 1
ATOM 1010 O O . LYS A 1 123 ? 16.329 31.749 14.358 1.00 89.56 123 L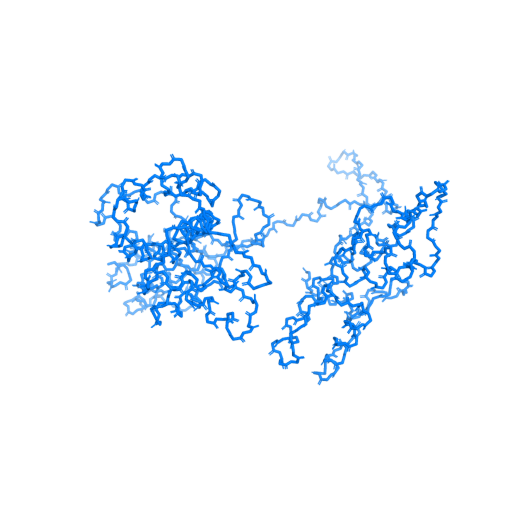YS A O 1
ATOM 1015 N N . ILE A 1 124 ? 14.588 30.410 14.844 1.00 89.19 124 ILE A N 1
ATOM 1016 C CA . ILE A 1 124 ? 15.340 29.153 14.932 1.00 89.19 124 ILE A CA 1
ATOM 1017 C C . ILE A 1 124 ? 15.288 28.443 13.580 1.00 89.19 124 ILE A C 1
ATOM 1019 O O . ILE A 1 124 ? 14.210 28.228 13.025 1.00 89.19 124 ILE A O 1
ATOM 1023 N N . TYR A 1 125 ? 16.454 28.058 13.067 1.00 89.06 125 TYR A N 1
ATOM 1024 C CA . TYR A 1 125 ? 16.573 27.191 11.896 1.00 89.06 125 TYR A CA 1
ATOM 1025 C C . TYR A 1 125 ? 16.616 25.726 12.336 1.00 89.06 125 TYR A C 1
ATOM 1027 O O . TYR A 1 125 ? 17.132 25.412 13.404 1.00 89.06 125 TYR A O 1
ATOM 1035 N N . THR A 1 126 ? 16.083 24.823 11.514 1.00 87.56 126 THR A N 1
ATOM 1036 C CA . THR A 1 126 ? 16.212 23.378 11.747 1.00 87.56 126 THR A CA 1
ATOM 1037 C C . THR A 1 126 ? 17.635 22.917 11.448 1.00 87.56 126 THR A C 1
ATOM 1039 O O . THR A 1 126 ? 18.198 23.339 10.437 1.00 87.56 126 THR A O 1
ATOM 1042 N N . ALA A 1 127 ? 18.180 22.020 12.270 1.00 86.56 127 ALA A N 1
ATOM 1043 C CA . ALA A 1 127 ? 19.509 21.452 12.064 1.00 86.56 127 ALA A CA 1
ATOM 1044 C C . ALA A 1 127 ? 19.652 20.765 10.689 1.00 86.56 127 ALA A C 1
ATOM 1046 O O . ALA A 1 127 ? 18.748 20.066 10.218 1.00 86.56 127 ALA A O 1
ATOM 1047 N N . ASP A 1 128 ? 20.817 20.940 10.057 1.00 82.25 128 ASP A N 1
ATOM 1048 C CA . ASP A 1 128 ? 21.154 20.335 8.766 1.00 82.25 128 ASP A CA 1
ATOM 1049 C C . ASP A 1 128 ? 21.907 19.012 8.946 1.00 82.25 128 ASP A C 1
ATOM 1051 O O . ASP A 1 128 ? 23.037 18.970 9.437 1.00 82.25 128 ASP A O 1
ATOM 1055 N N . ILE A 1 129 ? 21.329 17.923 8.442 1.00 78.88 129 ILE A N 1
ATOM 1056 C CA . ILE A 1 129 ? 21.971 16.605 8.432 1.00 78.88 129 ILE A CA 1
ATOM 1057 C C . ILE A 1 129 ? 22.862 16.460 7.186 1.00 78.88 129 ILE A C 1
ATOM 1059 O O . ILE A 1 129 ? 22.380 16.287 6.056 1.00 78.88 129 ILE A O 1
ATOM 1063 N N . LYS A 1 130 ? 24.185 16.492 7.385 1.00 72.25 130 LYS A N 1
ATOM 1064 C CA . LYS A 1 130 ? 25.206 16.346 6.329 1.00 72.25 130 LYS A CA 1
ATOM 1065 C C . LYS A 1 130 ? 25.858 14.957 6.400 1.00 72.25 130 LYS A C 1
ATOM 1067 O O . LYS A 1 130 ? 26.395 14.590 7.432 1.00 72.25 130 LYS A O 1
ATOM 1072 N N . GLY A 1 131 ? 25.849 14.195 5.298 1.00 69.69 131 GLY A N 1
ATOM 1073 C CA . GLY A 1 131 ? 26.512 12.878 5.216 1.00 69.69 131 GLY A CA 1
ATOM 1074 C C . GLY A 1 131 ? 25.726 11.806 4.449 1.00 69.69 131 GLY A C 1
ATOM 1075 O O . GLY A 1 131 ? 24.650 12.087 3.916 1.00 69.69 131 GLY A O 1
ATOM 1076 N N . LYS A 1 132 ? 26.279 10.581 4.380 1.00 64.75 132 LYS A N 1
ATOM 1077 C CA . LYS A 1 132 ? 25.623 9.391 3.791 1.00 64.75 132 LYS A CA 1
ATOM 1078 C C . LYS A 1 132 ? 24.582 8.761 4.735 1.00 64.75 132 LYS A C 1
ATOM 1080 O O . LYS A 1 132 ? 23.572 8.260 4.249 1.00 64.75 132 LYS A O 1
ATOM 1085 N N . ASP A 1 133 ? 24.742 8.906 6.052 1.00 72.75 133 ASP A N 1
ATOM 1086 C CA . ASP A 1 133 ? 23.893 8.267 7.076 1.00 72.75 133 ASP A CA 1
ATOM 1087 C C . ASP A 1 133 ? 22.776 9.173 7.610 1.00 72.75 133 ASP A C 1
ATOM 1089 O O . ASP A 1 133 ? 22.447 9.177 8.797 1.00 72.75 133 ASP A O 1
ATOM 1093 N N . LYS A 1 134 ? 22.142 9.942 6.716 1.00 81.56 134 LYS A N 1
ATOM 1094 C CA . LYS A 1 134 ? 21.149 10.953 7.118 1.00 81.56 134 LYS A CA 1
ATOM 1095 C C . LYS A 1 134 ? 19.977 10.382 7.918 1.00 81.56 134 LYS A C 1
ATOM 1097 O O . LYS A 1 134 ? 19.435 11.038 8.799 1.00 81.56 134 LYS A O 1
ATOM 1102 N N . ARG A 1 135 ? 19.569 9.157 7.577 1.00 81.94 135 ARG A N 1
ATOM 1103 C CA . ARG A 1 135 ? 18.437 8.473 8.213 1.00 81.94 135 ARG A CA 1
ATOM 1104 C C . ARG A 1 135 ? 18.782 8.032 9.629 1.00 81.94 135 ARG A C 1
ATOM 1106 O O . ARG A 1 135 ? 17.994 8.276 10.532 1.00 81.94 135 ARG A O 1
ATOM 1113 N N . LEU A 1 136 ? 19.958 7.434 9.821 1.00 86.06 136 LEU A N 1
ATOM 1114 C CA . LEU A 1 136 ? 20.402 6.977 11.136 1.00 86.06 136 LEU A CA 1
ATOM 1115 C C . LEU A 1 136 ? 20.496 8.156 12.108 1.00 86.06 136 LEU A C 1
ATOM 1117 O O . LEU A 1 136 ? 19.957 8.074 13.204 1.00 86.06 136 LEU A O 1
ATOM 1121 N N . GLN A 1 137 ? 21.081 9.273 11.665 1.00 88.25 137 GLN A N 1
ATOM 1122 C CA . GLN A 1 137 ? 21.209 10.478 12.484 1.00 88.25 137 GLN A CA 1
ATOM 1123 C C . GLN A 1 137 ? 19.848 11.081 12.867 1.00 88.25 137 GLN A C 1
ATOM 1125 O O . GLN A 1 137 ? 19.642 11.437 14.023 1.00 88.25 137 GLN A O 1
ATOM 1130 N N . ALA A 1 138 ? 18.885 11.139 11.939 1.00 89.62 138 ALA A N 1
ATOM 1131 C CA . ALA A 1 138 ? 17.544 11.647 12.240 1.00 89.62 138 ALA A CA 1
ATOM 1132 C C . ALA A 1 138 ? 16.837 10.828 13.339 1.00 89.62 138 ALA A C 1
ATOM 1134 O O . ALA A 1 138 ? 16.237 11.394 14.253 1.00 89.62 138 ALA A O 1
ATOM 1135 N N . TYR A 1 139 ? 16.926 9.495 13.277 1.00 91.12 139 TYR A N 1
ATOM 1136 C CA . TYR A 1 139 ? 16.347 8.611 14.296 1.00 91.12 139 TYR A CA 1
ATOM 1137 C C . TYR A 1 139 ? 17.154 8.590 15.599 1.00 91.12 139 TYR A C 1
ATOM 1139 O O . TYR A 1 139 ? 16.570 8.477 16.676 1.00 91.12 139 TYR A O 1
ATOM 1147 N N . GLN A 1 140 ? 18.472 8.782 15.524 1.00 91.38 140 GLN A N 1
ATOM 1148 C CA . GLN A 1 140 ? 19.320 8.971 16.697 1.00 91.38 140 GLN A CA 1
ATOM 1149 C C . GLN A 1 140 ? 18.905 10.219 17.480 1.00 91.38 140 GLN A C 1
ATOM 1151 O O . GLN A 1 140 ? 18.725 10.140 18.690 1.00 91.38 140 GLN A O 1
ATOM 1156 N N . TRP A 1 141 ? 18.687 11.350 16.802 1.00 93.38 141 TRP A N 1
ATOM 1157 C CA . TRP A 1 141 ? 18.185 12.563 17.447 1.00 93.38 141 TRP A CA 1
ATOM 1158 C C . TRP A 1 141 ? 16.801 12.355 18.061 1.00 93.38 141 TRP A C 1
ATOM 1160 O O . TRP A 1 141 ? 16.602 12.731 19.209 1.00 93.38 141 TRP A O 1
ATOM 1170 N N . ARG A 1 142 ? 15.872 11.674 17.376 1.00 93.69 142 ARG A N 1
ATOM 1171 C CA . ARG A 1 142 ? 14.563 11.314 17.963 1.00 93.69 142 ARG A CA 1
ATOM 1172 C C . ARG A 1 142 ? 14.702 10.505 19.255 1.00 93.69 142 ARG A C 1
ATOM 1174 O O . ARG A 1 142 ? 14.047 10.818 20.242 1.00 93.69 142 ARG A O 1
ATOM 1181 N N . SER A 1 143 ? 15.584 9.504 19.265 1.00 93.44 143 SER A N 1
ATOM 1182 C CA . SER A 1 143 ? 15.855 8.685 20.452 1.00 93.44 143 SER A CA 1
ATOM 1183 C C . SER A 1 143 ? 16.517 9.493 21.575 1.00 93.44 143 SER A C 1
ATOM 1185 O O . SER A 1 143 ? 16.121 9.391 22.733 1.00 93.44 143 SER A O 1
ATOM 1187 N N . ASN A 1 144 ? 17.511 10.318 21.244 1.00 92.31 144 ASN A N 1
ATOM 1188 C CA . ASN A 1 144 ? 18.248 11.135 22.208 1.00 92.31 144 ASN A CA 1
ATOM 1189 C C . ASN A 1 144 ? 17.389 12.257 22.802 1.00 92.31 144 ASN A C 1
ATOM 1191 O O . ASN A 1 144 ? 17.608 12.639 23.951 1.00 92.31 144 ASN A O 1
ATOM 1195 N N . ALA A 1 145 ? 16.391 12.751 22.063 1.00 92.12 145 ALA A N 1
ATOM 1196 C CA . ALA A 1 145 ? 15.467 13.785 22.521 1.00 92.12 145 ALA A CA 1
ATOM 1197 C C . ALA A 1 145 ? 14.605 13.347 23.720 1.00 92.12 145 ALA A C 1
ATOM 1199 O O . ALA A 1 145 ? 14.011 14.193 24.384 1.00 92.12 145 ALA A O 1
ATOM 1200 N N . LEU A 1 146 ? 14.531 12.044 24.006 1.00 91.00 146 LEU A N 1
ATOM 1201 C CA . LEU A 1 146 ? 13.795 11.494 25.147 1.00 91.00 146 LEU A CA 1
ATOM 1202 C C . LEU A 1 146 ? 14.618 11.458 26.441 1.00 91.00 146 LEU A C 1
ATOM 1204 O O . LEU A 1 146 ? 14.046 11.322 27.515 1.00 91.00 146 LEU A O 1
ATOM 1208 N N . THR A 1 147 ? 15.949 11.519 26.350 1.00 91.19 147 THR A N 1
ATOM 1209 C CA . THR A 1 147 ? 16.844 11.268 27.494 1.00 91.19 147 THR A CA 1
ATOM 1210 C C . THR A 1 147 ? 17.843 12.393 27.732 1.00 91.19 147 THR A C 1
ATOM 1212 O O . THR A 1 147 ? 18.153 12.707 28.878 1.00 91.19 147 THR A O 1
ATOM 1215 N N . SER A 1 148 ? 18.316 13.044 26.673 1.00 91.62 148 SER A N 1
ATOM 1216 C CA . SER A 1 148 ? 19.343 14.088 26.716 1.00 91.62 148 SER A CA 1
ATOM 1217 C C . SER A 1 148 ? 18.802 15.446 26.269 1.00 91.62 148 SER A C 1
ATOM 1219 O O . SER A 1 148 ? 17.828 15.524 25.518 1.00 91.62 148 SER A O 1
ATOM 1221 N N . GLN A 1 149 ? 19.442 16.523 26.723 1.00 93.19 149 GLN A N 1
ATOM 1222 C CA . GLN A 1 149 ? 19.197 17.863 26.198 1.00 93.19 149 GLN A CA 1
ATOM 1223 C C . GLN A 1 149 ? 19.822 17.968 24.802 1.00 93.19 149 GLN A C 1
ATOM 1225 O O . GLN A 1 149 ? 21.040 17.853 24.663 1.00 93.19 149 GLN A O 1
ATOM 1230 N N . LEU A 1 150 ? 18.990 18.179 23.783 1.00 92.12 150 LEU A N 1
ATOM 1231 C CA . LEU A 1 150 ? 19.446 18.431 22.415 1.00 92.12 150 LEU A CA 1
ATOM 1232 C C . LEU A 1 150 ? 19.588 19.925 22.163 1.00 92.12 150 LEU A C 1
ATOM 1234 O O . LEU A 1 150 ? 19.012 20.730 22.891 1.00 92.12 150 LEU A O 1
ATOM 1238 N N . SER A 1 151 ? 20.317 20.310 21.117 1.00 92.62 151 SER A N 1
ATOM 1239 C CA . SER A 1 151 ? 20.344 21.714 20.719 1.00 92.62 151 SER A CA 1
ATOM 1240 C C . SER A 1 151 ? 18.987 22.142 20.147 1.00 92.62 151 SER A C 1
ATOM 1242 O O . SER A 1 151 ? 18.218 21.341 19.611 1.00 92.62 151 SER A O 1
ATOM 1244 N N . ILE A 1 152 ? 18.647 23.424 20.268 1.00 90.88 152 ILE A N 1
ATOM 1245 C CA . ILE A 1 152 ? 17.305 23.902 19.910 1.00 90.88 152 ILE A CA 1
ATOM 1246 C C . ILE A 1 152 ? 16.973 23.723 18.415 1.00 90.88 152 ILE A C 1
ATOM 1248 O O . ILE A 1 152 ? 15.821 23.496 18.046 1.00 90.88 152 ILE A O 1
ATOM 1252 N N . ASP A 1 153 ? 17.984 23.780 17.555 1.00 91.56 153 ASP A N 1
ATOM 1253 C CA . ASP A 1 153 ? 17.899 23.504 16.123 1.00 91.56 153 ASP A CA 1
ATOM 1254 C C . ASP A 1 153 ? 17.661 22.012 15.824 1.00 91.56 153 ASP A C 1
ATOM 1256 O O . ASP A 1 153 ? 16.890 21.688 14.912 1.00 91.56 153 ASP A O 1
ATOM 1260 N N . GLU A 1 154 ? 18.246 21.103 16.613 1.00 91.94 154 GLU A N 1
ATOM 1261 C CA . GLU A 1 154 ? 17.971 19.659 16.555 1.00 91.94 154 GLU A CA 1
ATOM 1262 C C . GLU A 1 154 ? 16.546 19.352 17.037 1.00 91.94 154 GLU A C 1
ATOM 1264 O O . GLU A 1 154 ? 15.821 18.593 16.387 1.00 91.94 154 GLU A O 1
ATOM 1269 N N . VAL A 1 155 ? 16.092 19.994 18.120 1.00 91.38 155 VAL A N 1
ATOM 1270 C CA . VAL A 1 155 ? 14.708 19.874 18.612 1.00 91.38 155 VAL A CA 1
ATOM 1271 C C . VAL A 1 155 ? 13.716 20.360 17.554 1.00 91.38 155 VAL A C 1
ATOM 1273 O O . VAL A 1 155 ? 12.750 19.659 17.246 1.00 91.38 155 VAL A O 1
ATOM 1276 N N . ALA A 1 156 ? 13.965 21.521 16.940 1.00 91.88 156 ALA A N 1
ATOM 1277 C CA . ALA A 1 156 ? 13.124 22.051 15.869 1.00 91.88 156 ALA A CA 1
ATOM 1278 C C . ALA A 1 156 ? 13.062 21.101 14.660 1.00 91.88 156 ALA A C 1
ATOM 1280 O O . ALA A 1 156 ? 11.993 20.930 14.063 1.00 91.88 156 ALA A O 1
ATOM 1281 N N . PHE A 1 157 ? 14.179 20.448 14.313 1.00 93.62 157 PHE A N 1
ATOM 1282 C CA . PHE A 1 157 ? 14.220 19.419 13.272 1.00 93.62 157 PHE A CA 1
ATOM 1283 C C . PHE A 1 157 ? 13.359 18.201 13.643 1.00 93.62 157 PHE A C 1
ATOM 1285 O O . PHE A 1 157 ? 12.493 17.810 12.859 1.00 93.62 157 PHE A O 1
ATOM 1292 N N . VAL A 1 158 ? 13.547 17.635 14.841 1.00 92.75 158 VAL A N 1
ATOM 1293 C CA . VAL A 1 158 ? 12.821 16.444 15.319 1.00 92.75 158 VAL A CA 1
ATOM 1294 C C . VAL A 1 158 ? 11.313 16.689 15.371 1.00 92.75 158 VAL A C 1
ATOM 1296 O O . VAL A 1 158 ? 10.541 15.880 14.853 1.00 92.75 158 VAL A O 1
ATOM 1299 N N . VAL A 1 159 ? 10.887 17.823 15.935 1.00 92.88 159 VAL A N 1
ATOM 1300 C CA . VAL A 1 159 ? 9.469 18.205 16.012 1.00 92.88 159 VAL A CA 1
ATOM 1301 C C . VAL A 1 159 ? 8.874 18.375 14.614 1.00 92.88 159 VAL A C 1
ATOM 1303 O O . VAL A 1 159 ? 7.786 17.868 14.347 1.00 92.88 159 VAL A O 1
ATOM 1306 N N . SER A 1 160 ? 9.590 19.043 13.703 1.00 91.81 160 SER A N 1
ATOM 1307 C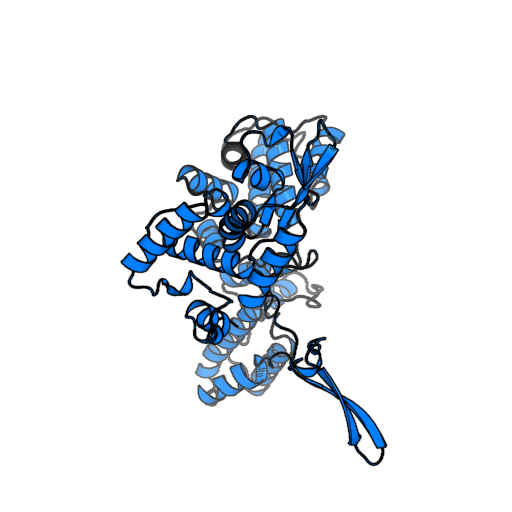 CA . SER A 1 160 ? 9.123 19.241 12.325 1.00 91.81 160 SER A CA 1
ATOM 1308 C C . SER A 1 160 ? 8.992 17.917 11.568 1.00 91.81 160 SER A C 1
ATOM 1310 O O . SER A 1 160 ? 8.020 17.723 10.837 1.00 91.81 160 SER A O 1
ATOM 1312 N N . GLU A 1 161 ? 9.931 16.986 11.752 1.00 91.81 161 GLU A N 1
ATOM 1313 C CA . GLU A 1 161 ? 9.856 15.655 11.144 1.00 91.81 161 GLU A CA 1
ATOM 1314 C C . GLU A 1 161 ? 8.693 14.826 11.687 1.00 91.81 161 GLU A C 1
ATOM 1316 O O . GLU A 1 161 ? 7.957 14.221 10.906 1.00 91.81 161 GLU A O 1
ATOM 1321 N N . LEU A 1 162 ? 8.490 14.822 13.007 1.00 91.81 162 LEU A N 1
ATOM 1322 C CA . LEU A 1 162 ? 7.381 14.104 13.636 1.00 91.81 162 LEU A CA 1
ATOM 1323 C C . LEU A 1 162 ? 6.028 14.661 13.204 1.00 91.81 162 LEU A C 1
ATOM 1325 O O . LEU A 1 162 ? 5.147 13.888 12.841 1.00 91.81 162 LEU A O 1
ATOM 1329 N N . ASN A 1 163 ? 5.880 15.984 13.149 1.00 91.25 163 ASN A N 1
ATOM 1330 C CA . ASN A 1 163 ? 4.681 16.625 12.615 1.00 91.25 163 ASN A CA 1
ATOM 1331 C C . ASN A 1 163 ? 4.419 16.235 11.151 1.00 91.25 163 ASN A C 1
ATOM 1333 O O . ASN A 1 163 ? 3.293 15.895 10.791 1.00 91.25 163 ASN A O 1
ATOM 1337 N N . GLY A 1 164 ? 5.462 16.188 10.315 1.00 89.12 164 GLY A N 1
ATOM 1338 C CA . GLY A 1 164 ? 5.356 15.669 8.950 1.00 89.12 164 GLY A CA 1
ATOM 1339 C C . GLY A 1 164 ? 4.894 14.210 8.895 1.00 89.12 164 GLY A C 1
ATOM 1340 O O . GLY A 1 164 ? 4.003 13.879 8.115 1.00 89.12 164 GLY A O 1
ATOM 1341 N N . ALA A 1 165 ? 5.458 13.344 9.740 1.00 88.00 165 ALA A N 1
ATOM 1342 C CA . ALA A 1 165 ? 5.066 11.938 9.819 1.00 88.00 165 ALA A CA 1
ATOM 1343 C C . ALA A 1 165 ? 3.612 11.766 10.298 1.00 88.00 165 ALA A C 1
ATOM 1345 O O . ALA A 1 165 ? 2.865 10.983 9.714 1.00 88.00 165 ALA A O 1
ATOM 1346 N N . ILE A 1 166 ? 3.185 12.538 11.302 1.00 88.56 166 ILE A N 1
ATOM 1347 C CA . ILE A 1 166 ? 1.808 12.560 11.821 1.00 88.56 166 ILE A CA 1
ATOM 1348 C C . ILE A 1 166 ? 0.830 13.034 10.743 1.00 88.56 166 ILE A C 1
ATOM 1350 O O . ILE A 1 166 ? -0.228 12.430 10.572 1.00 88.56 166 ILE A O 1
ATOM 1354 N N . ASN A 1 167 ? 1.178 14.088 10.001 1.00 86.31 167 ASN A N 1
ATOM 1355 C CA . ASN A 1 167 ? 0.351 14.608 8.916 1.00 86.31 167 ASN A CA 1
ATOM 1356 C C . ASN A 1 167 ? 0.189 13.562 7.797 1.00 86.31 167 ASN A C 1
ATOM 1358 O O . ASN A 1 167 ? -0.934 13.284 7.383 1.00 86.31 167 ASN A O 1
ATOM 1362 N N . ASN A 1 168 ? 1.267 12.874 7.410 1.00 82.62 168 ASN A N 1
ATOM 1363 C CA . ASN A 1 168 ? 1.196 11.778 6.438 1.00 82.62 168 ASN A CA 1
ATOM 1364 C C . ASN A 1 168 ? 0.347 10.593 6.943 1.00 82.62 168 ASN A C 1
ATOM 1366 O O . ASN A 1 168 ? -0.384 9.979 6.167 1.00 82.62 168 ASN A O 1
ATOM 1370 N N . ALA A 1 169 ? 0.395 10.294 8.245 1.00 79.69 169 ALA A N 1
ATOM 1371 C CA . ALA A 1 169 ? -0.410 9.246 8.875 1.00 79.69 169 ALA A CA 1
ATOM 1372 C C . ALA A 1 169 ? -1.875 9.659 9.138 1.00 79.69 169 ALA A C 1
ATOM 1374 O O . ALA A 1 169 ? -2.698 8.815 9.489 1.00 79.69 169 ALA A O 1
ATOM 1375 N N . SER A 1 170 ? -2.238 10.935 8.948 1.00 70.31 170 SER A N 1
ATOM 1376 C CA . SER A 1 170 ? -3.559 11.490 9.298 1.00 70.31 170 SER A CA 1
ATOM 1377 C C . SER A 1 170 ? -4.701 11.130 8.338 1.00 70.31 170 SER A C 1
ATOM 1379 O O . SER A 1 170 ? -5.811 11.650 8.462 1.00 70.31 170 SER A O 1
ATOM 1381 N N . SER A 1 171 ? -4.455 10.216 7.398 1.00 73.88 171 SER A N 1
ATOM 1382 C CA . SER A 1 171 ? -5.469 9.752 6.456 1.00 73.88 171 SER A CA 1
ATOM 1383 C C . SER A 1 171 ? -6.668 9.093 7.150 1.00 73.88 171 SER A C 1
ATOM 1385 O O . SER A 1 171 ? -6.568 8.540 8.248 1.00 73.88 171 SER A O 1
ATOM 1387 N N . TYR A 1 172 ? -7.813 9.089 6.464 1.00 74.75 172 TYR A N 1
ATOM 1388 C CA . TYR A 1 172 ? -9.037 8.437 6.937 1.00 74.75 172 TYR A CA 1
ATOM 1389 C C . TYR A 1 172 ? -8.815 6.966 7.337 1.00 74.75 172 TYR A C 1
ATOM 1391 O O . TYR A 1 172 ? -9.340 6.516 8.353 1.00 74.75 172 TYR A O 1
ATOM 1399 N N . LEU A 1 173 ? -7.995 6.231 6.580 1.00 72.31 173 LEU A N 1
ATOM 1400 C CA . LEU A 1 173 ? -7.642 4.838 6.873 1.00 72.31 173 LEU A CA 1
ATOM 1401 C C . LEU A 1 173 ? -6.741 4.710 8.108 1.00 72.31 173 LEU A C 1
ATOM 1403 O O . LEU A 1 173 ? -6.958 3.809 8.919 1.00 72.31 173 LEU A O 1
ATOM 1407 N N . GLY A 1 174 ? -5.813 5.651 8.308 1.00 77.38 174 GLY A N 1
ATOM 1408 C CA . GLY A 1 174 ? -5.015 5.748 9.534 1.00 77.38 174 GLY A CA 1
ATOM 1409 C C . GLY A 1 174 ? -5.899 5.893 10.774 1.00 77.38 174 GLY A C 1
ATOM 1410 O O . GLY A 1 174 ? -5.760 5.129 11.725 1.00 77.38 174 GLY A O 1
ATOM 1411 N N . ALA A 1 175 ? -6.911 6.763 10.711 1.00 80.88 175 ALA A N 1
ATOM 1412 C CA . ALA A 1 175 ? -7.870 6.956 11.800 1.00 80.88 175 ALA A CA 1
ATOM 1413 C C . ALA A 1 175 ? -8.763 5.730 12.077 1.00 80.88 175 ALA A C 1
ATOM 1415 O O . ALA A 1 175 ? -9.275 5.583 13.188 1.00 80.88 175 ALA A O 1
ATOM 1416 N N . ILE A 1 176 ? -9.021 4.868 11.085 1.00 82.69 176 ILE A N 1
ATOM 1417 C CA . ILE A 1 176 ? -9.673 3.566 11.319 1.00 82.69 176 ILE A CA 1
ATOM 1418 C C . ILE A 1 176 ? -8.694 2.634 12.039 1.00 82.69 176 ILE A C 1
ATOM 1420 O O . ILE A 1 176 ? -9.057 2.056 13.059 1.00 82.69 176 ILE A O 1
ATOM 1424 N N . GLY A 1 177 ? -7.448 2.557 11.561 1.00 83.44 177 GLY A N 1
ATOM 1425 C CA . GLY A 1 177 ? -6.390 1.749 12.166 1.00 83.44 177 GLY A CA 1
ATOM 1426 C C . GLY A 1 177 ? -6.109 2.087 13.629 1.00 83.44 177 GLY A C 1
ATOM 1427 O O . GLY A 1 177 ? -6.036 1.174 14.444 1.00 83.44 177 GLY A O 1
ATOM 1428 N N . ASP A 1 178 ? -6.020 3.372 13.980 1.00 84.94 178 ASP A N 1
ATOM 1429 C CA . ASP A 1 178 ? -5.834 3.818 15.369 1.00 84.94 178 ASP A CA 1
ATOM 1430 C C . ASP A 1 178 ? -6.972 3.360 16.290 1.00 84.94 178 ASP A C 1
ATOM 1432 O O . ASP A 1 178 ? -6.731 2.961 17.427 1.00 84.94 178 ASP A O 1
ATOM 1436 N N . ARG A 1 179 ? -8.217 3.376 15.803 1.00 88.00 179 ARG A N 1
ATOM 1437 C CA . ARG A 1 179 ? -9.366 2.903 16.586 1.00 88.00 179 ARG A CA 1
ATOM 1438 C C . ARG A 1 179 ? -9.323 1.395 16.776 1.00 88.00 179 ARG A C 1
ATOM 1440 O O . ARG A 1 179 ? -9.505 0.933 17.895 1.00 88.00 179 ARG A O 1
ATOM 1447 N N . SER A 1 180 ? -9.017 0.629 15.731 1.00 86.50 180 SER A N 1
ATOM 1448 C CA . SER A 1 180 ? -8.834 -0.825 15.847 1.00 86.50 180 SER A CA 1
ATOM 1449 C C . SER A 1 180 ? -7.677 -1.185 16.783 1.00 86.50 180 SER A C 1
ATOM 1451 O O . SER A 1 180 ? -7.774 -2.132 17.562 1.00 86.50 180 SER A O 1
ATOM 1453 N N . LYS A 1 181 ? -6.605 -0.385 16.775 1.00 88.25 181 LYS A N 1
ATOM 1454 C CA . LYS A 1 181 ? -5.535 -0.476 17.766 1.00 88.25 181 LYS A CA 1
ATOM 1455 C C . LYS A 1 181 ? -6.088 -0.246 19.176 1.00 88.25 181 LYS A C 1
ATOM 1457 O O . LYS A 1 181 ? -5.932 -1.104 20.037 1.00 88.25 181 LYS A O 1
ATOM 1462 N N . GLU A 1 182 ? -6.789 0.855 19.422 1.00 89.56 182 GLU A N 1
ATOM 1463 C CA . GLU A 1 182 ? -7.370 1.146 20.739 1.00 89.56 182 GLU A CA 1
ATOM 1464 C C . GLU A 1 182 ? -8.293 0.019 21.245 1.00 89.56 182 GLU A C 1
ATOM 1466 O O . GLU A 1 182 ? -8.235 -0.333 22.426 1.00 89.56 182 GLU A O 1
ATOM 1471 N N . LEU A 1 183 ? -9.093 -0.585 20.358 1.00 90.06 183 LEU A N 1
ATOM 1472 C CA . LEU A 1 183 ? -9.931 -1.746 20.673 1.00 90.06 183 LEU A CA 1
ATOM 1473 C C . LEU A 1 183 ? -9.095 -2.947 21.131 1.00 90.06 183 LEU A C 1
ATOM 1475 O O . LEU A 1 183 ? -9.342 -3.486 22.210 1.00 90.06 183 LEU A O 1
ATOM 1479 N N . ARG A 1 184 ? -8.072 -3.334 20.358 1.00 86.94 184 ARG A N 1
ATOM 1480 C CA . ARG A 1 184 ? -7.226 -4.504 20.645 1.00 86.94 184 ARG A CA 1
ATOM 1481 C C . ARG A 1 184 ? -6.432 -4.345 21.940 1.00 86.94 184 ARG A C 1
ATOM 1483 O O . ARG A 1 184 ? -6.455 -5.237 22.784 1.00 86.94 184 ARG A O 1
ATOM 1490 N N . PHE A 1 185 ? -5.792 -3.192 22.134 1.00 86.25 185 PHE A N 1
ATOM 1491 C CA . PHE A 1 185 ? -4.967 -2.922 23.317 1.00 86.25 185 PHE A CA 1
ATOM 1492 C C . PHE A 1 185 ? -5.782 -2.888 24.610 1.00 86.25 185 PHE A C 1
ATOM 1494 O O . PHE A 1 185 ? -5.350 -3.412 25.633 1.00 86.25 185 PHE A O 1
ATOM 1501 N N . ASN A 1 186 ? -6.987 -2.318 24.561 1.00 88.00 186 ASN A N 1
ATOM 1502 C CA . ASN A 1 186 ? -7.870 -2.266 25.723 1.00 88.00 186 ASN A CA 1
ATOM 1503 C C . ASN A 1 186 ? -8.773 -3.503 25.857 1.00 88.00 186 ASN A C 1
ATOM 1505 O O . ASN A 1 186 ? -9.576 -3.553 26.788 1.00 88.00 186 ASN A O 1
ATOM 1509 N N . LYS A 1 187 ? -8.667 -4.479 24.940 1.00 88.69 187 LYS A N 1
ATOM 1510 C CA . LYS A 1 187 ? -9.543 -5.661 24.846 1.00 88.69 187 LYS A CA 1
ATOM 1511 C C . LYS A 1 187 ? -11.032 -5.290 24.868 1.00 88.69 187 LYS A C 1
ATOM 1513 O O . LYS A 1 187 ? -11.828 -5.895 25.584 1.00 88.69 187 LYS A O 1
ATOM 1518 N N . LEU A 1 188 ? -11.392 -4.259 24.107 1.00 91.50 188 LEU A N 1
ATOM 1519 C CA . LEU A 1 188 ? -12.758 -3.758 23.993 1.00 91.50 188 LEU A CA 1
ATOM 1520 C C . LEU A 1 188 ? -13.378 -4.191 22.667 1.00 91.50 188 LEU A C 1
ATOM 1522 O O . LEU A 1 188 ? -12.733 -4.164 21.623 1.00 91.50 188 LEU A O 1
ATOM 1526 N N . THR A 1 189 ? -14.666 -4.509 22.708 1.00 92.69 189 THR A N 1
ATOM 1527 C CA . THR A 1 189 ? -15.507 -4.603 21.507 1.00 92.69 189 THR A CA 1
ATOM 1528 C C . THR A 1 189 ? -15.913 -3.215 21.009 1.00 92.69 189 THR A C 1
ATOM 1530 O O . THR A 1 189 ? -15.849 -2.230 21.754 1.00 92.69 189 THR A O 1
ATOM 1533 N N . VAL A 1 190 ? -16.374 -3.122 19.757 1.00 92.25 190 VAL A N 1
ATOM 1534 C CA . VAL A 1 190 ? -16.835 -1.850 19.175 1.00 92.25 190 VAL A CA 1
ATOM 1535 C C . VAL A 1 190 ? -17.961 -1.241 20.019 1.00 92.25 190 VAL A C 1
ATOM 1537 O O . VAL A 1 190 ? -17.897 -0.060 20.358 1.00 92.25 190 VAL A O 1
ATOM 1540 N N . GLY A 1 191 ? -18.957 -2.029 20.433 1.00 91.81 191 GLY A N 1
ATOM 1541 C CA . GLY A 1 191 ? -20.042 -1.567 21.297 1.00 91.81 191 GLY A CA 1
ATOM 1542 C C . GLY A 1 191 ? -19.563 -1.047 22.655 1.00 91.81 191 GLY A C 1
ATOM 1543 O O . GLY A 1 191 ? -19.970 0.040 23.068 1.00 91.81 191 GLY A O 1
ATOM 1544 N N . GLN A 1 192 ? -18.654 -1.766 23.325 1.00 92.56 192 GLN A N 1
ATOM 1545 C CA . GLN A 1 192 ? -18.066 -1.318 24.598 1.00 92.56 192 GLN A CA 1
ATOM 1546 C C . GLN A 1 192 ? -17.296 -0.007 24.444 1.00 92.56 192 GLN A C 1
ATOM 1548 O O . GLN A 1 192 ? -17.392 0.873 25.298 1.00 92.56 192 GLN A O 1
ATOM 1553 N N . TYR A 1 193 ? -16.552 0.139 23.349 1.00 93.19 193 TYR A N 1
ATOM 1554 C CA . TYR A 1 193 ? -15.838 1.368 23.045 1.00 93.19 193 TYR A CA 1
ATOM 1555 C C . TYR A 1 193 ? -16.784 2.553 22.857 1.00 93.19 193 TYR A C 1
ATOM 1557 O O . TYR A 1 193 ? -16.588 3.594 23.479 1.00 93.19 193 TYR A O 1
ATOM 1565 N N . LEU A 1 194 ? -17.829 2.390 22.042 1.00 91.56 194 LEU A N 1
ATOM 1566 C CA . LEU A 1 194 ? -18.807 3.450 21.794 1.00 91.56 194 LEU A CA 1
ATOM 1567 C C . LEU A 1 194 ? -19.533 3.854 23.082 1.00 91.56 194 LEU A C 1
ATOM 1569 O O . LEU A 1 194 ? -19.711 5.046 23.327 1.00 91.56 194 LEU A O 1
ATOM 1573 N N . MET A 1 195 ? -19.883 2.882 23.930 1.00 91.94 195 MET A N 1
ATOM 1574 C CA . MET A 1 195 ? -20.492 3.158 25.232 1.00 91.94 195 MET A CA 1
ATOM 1575 C C . MET A 1 195 ? -19.542 3.946 26.141 1.00 91.94 195 MET A C 1
ATOM 1577 O O . MET A 1 195 ? -19.928 4.973 26.686 1.00 91.94 195 MET A O 1
ATOM 1581 N N . LYS A 1 196 ? -18.263 3.551 26.207 1.00 91.81 196 LYS A N 1
ATOM 1582 C CA . LYS A 1 196 ? -17.238 4.258 26.990 1.00 91.81 196 LYS A CA 1
ATOM 1583 C C . LYS A 1 196 ? -17.058 5.718 26.558 1.00 91.81 196 LYS A C 1
ATOM 1585 O O . LYS A 1 196 ? -16.684 6.550 27.381 1.00 91.81 196 LYS A O 1
ATOM 1590 N N . GLN A 1 197 ? -17.276 6.044 25.283 1.00 90.81 197 GLN A N 1
ATOM 1591 C CA . GLN A 1 197 ? -17.237 7.437 24.826 1.00 90.81 197 GLN A CA 1
ATOM 1592 C C . GLN A 1 197 ? -18.489 8.218 25.249 1.00 90.81 197 GLN A C 1
ATOM 1594 O O . GLN A 1 197 ? -18.358 9.364 25.667 1.00 90.81 197 GLN A O 1
ATOM 1599 N N . LEU A 1 198 ? -19.673 7.595 25.212 1.00 91.88 198 LEU A N 1
ATOM 1600 C CA . LEU A 1 198 ? -20.914 8.206 25.707 1.00 91.88 198 LEU A CA 1
ATOM 1601 C C . LEU A 1 198 ? -20.893 8.448 27.221 1.00 91.88 198 LEU A C 1
ATOM 1603 O O . LEU A 1 198 ? -21.407 9.462 27.682 1.00 91.88 198 LEU A O 1
ATOM 1607 N N . ASP A 1 199 ? -20.264 7.552 27.984 1.00 93.12 199 ASP A N 1
ATOM 1608 C CA . ASP A 1 199 ? -20.100 7.720 29.431 1.00 93.12 199 ASP A CA 1
ATOM 1609 C C . ASP A 1 199 ? -19.226 8.942 29.769 1.00 93.12 199 ASP A C 1
ATOM 1611 O O . ASP A 1 199 ? -19.426 9.588 30.797 1.00 93.12 199 ASP A O 1
ATOM 1615 N N . LYS A 1 200 ? -18.254 9.275 28.905 1.00 92.75 200 LYS A N 1
ATOM 1616 C CA . LYS A 1 200 ? -17.407 10.472 29.048 1.00 92.75 200 LYS A CA 1
ATOM 1617 C C . LYS A 1 200 ? -18.123 11.744 28.609 1.00 92.75 200 LYS A C 1
ATOM 1619 O O . LYS A 1 200 ? -17.985 12.775 29.261 1.00 92.75 200 LYS A O 1
ATOM 1624 N N . ASP A 1 201 ? -18.832 11.678 27.487 1.00 92.88 201 ASP A N 1
ATOM 1625 C CA . ASP A 1 201 ? -19.601 12.784 26.932 1.00 92.88 201 ASP A CA 1
ATOM 1626 C C . ASP A 1 201 ? -20.920 12.255 26.340 1.00 92.88 201 ASP A C 1
ATOM 1628 O O . ASP A 1 201 ? -20.918 11.660 25.258 1.00 92.88 201 ASP A O 1
ATOM 1632 N N . PRO A 1 202 ? -22.068 12.507 26.997 1.00 91.88 202 PRO A N 1
ATOM 1633 C CA . PRO A 1 202 ? -23.373 12.076 26.499 1.00 91.88 202 PRO A CA 1
ATOM 1634 C C . PRO A 1 202 ? -23.736 12.639 25.118 1.00 91.88 202 PRO A C 1
ATOM 1636 O O . PRO A 1 202 ? -24.580 12.071 24.425 1.00 91.88 202 PRO A O 1
ATOM 1639 N N . ASN A 1 203 ? -23.112 13.748 24.700 1.00 91.81 203 ASN A N 1
ATOM 1640 C CA . ASN A 1 203 ? -23.328 14.365 23.391 1.00 91.81 203 ASN A CA 1
ATOM 1641 C C . ASN A 1 203 ? -22.356 13.850 22.317 1.00 91.81 203 ASN A C 1
ATOM 1643 O O . ASN A 1 203 ? -22.362 14.347 21.185 1.00 91.81 203 ASN A O 1
ATOM 1647 N N . TYR A 1 204 ? -21.535 12.850 22.639 1.00 90.25 204 TYR A N 1
ATOM 1648 C CA . TYR A 1 204 ? -20.554 12.302 21.719 1.00 90.25 204 TYR A CA 1
ATOM 1649 C C . TYR A 1 204 ? -21.222 11.671 20.486 1.00 90.25 204 TYR A C 1
ATOM 1651 O O . TYR A 1 204 ? -22.029 10.740 20.562 1.00 90.25 204 TYR A O 1
ATOM 1659 N N . SER A 1 205 ? -20.880 12.178 19.299 1.00 88.56 205 SER A N 1
ATOM 1660 C CA . SER A 1 205 ? -21.498 11.727 18.050 1.00 88.56 205 SER A CA 1
ATOM 1661 C C . SER A 1 205 ? -20.965 10.365 17.609 1.00 88.56 205 SER A C 1
ATOM 1663 O O . SER A 1 205 ? -19.853 10.261 17.097 1.00 88.56 205 SER A O 1
ATOM 1665 N N . LEU A 1 206 ? -21.824 9.345 17.640 1.00 87.62 206 LEU A N 1
ATOM 1666 C CA . LEU A 1 206 ? -21.539 8.014 17.078 1.00 87.62 206 LEU A CA 1
ATOM 1667 C C . LEU A 1 206 ? -21.704 7.937 15.546 1.00 87.62 206 LEU A C 1
ATOM 1669 O O . LEU A 1 206 ? -21.477 6.894 14.926 1.00 87.62 206 LEU A O 1
ATOM 1673 N N . LYS A 1 207 ? -22.148 9.023 14.899 1.00 83.81 207 LYS A N 1
ATOM 1674 C CA . LYS A 1 207 ? -22.319 9.062 13.439 1.00 83.81 207 LYS A CA 1
ATOM 1675 C C . LYS A 1 207 ? -20.957 9.115 12.743 1.00 83.81 207 LYS A C 1
ATOM 1677 O O . LYS A 1 207 ? -20.039 9.771 13.217 1.00 83.81 207 LYS A O 1
ATOM 1682 N N . ASN A 1 208 ? -20.856 8.448 11.591 1.00 80.00 208 ASN A N 1
ATOM 1683 C CA . ASN A 1 208 ? -19.659 8.391 10.737 1.00 80.00 208 ASN A CA 1
ATOM 1684 C C . ASN A 1 208 ? -18.396 7.807 11.399 1.00 80.00 208 ASN A C 1
ATOM 1686 O O . ASN A 1 208 ? -17.295 7.974 10.882 1.00 80.00 208 ASN A O 1
ATOM 1690 N N . GLN A 1 209 ? -18.550 7.059 12.493 1.00 84.38 209 GLN A N 1
ATOM 1691 C CA . GLN A 1 209 ? -17.453 6.302 13.090 1.00 84.38 209 GLN A CA 1
ATOM 1692 C C . GLN A 1 209 ? -17.308 4.947 12.400 1.00 84.38 209 GLN A C 1
ATOM 1694 O O . GLN A 1 209 ? -18.110 4.034 12.595 1.00 84.38 209 GLN A O 1
ATOM 1699 N N . VAL A 1 210 ? -16.296 4.828 11.544 1.00 85.31 210 VAL A N 1
ATOM 1700 C CA . VAL A 1 210 ? -16.082 3.628 10.725 1.00 85.31 210 VAL A CA 1
ATOM 1701 C C . VAL A 1 210 ? -15.004 2.742 11.324 1.00 85.31 210 VAL A C 1
ATOM 1703 O O . VAL A 1 210 ? -13.882 3.197 11.475 1.00 85.31 210 VAL A O 1
ATOM 1706 N N . PHE A 1 211 ? -15.330 1.501 11.658 1.00 88.25 211 PHE A N 1
ATOM 1707 C CA . PHE A 1 211 ? -14.379 0.500 12.160 1.00 88.25 211 PHE A CA 1
ATOM 1708 C C . PHE A 1 211 ? -14.048 -0.512 11.063 1.00 88.25 211 PHE A C 1
ATOM 1710 O O . PHE A 1 211 ? -14.763 -0.584 10.048 1.00 88.25 211 PHE A O 1
ATOM 1717 N N . TYR A 1 212 ? -12.989 -1.301 11.246 1.00 86.75 212 TYR A N 1
ATOM 1718 C CA . TYR A 1 212 ? -12.722 -2.395 10.323 1.00 86.75 212 TYR A CA 1
ATOM 1719 C C . TYR A 1 212 ? -13.777 -3.486 10.466 1.00 86.75 212 TYR A C 1
ATOM 1721 O O . TYR A 1 212 ? -14.403 -3.674 11.507 1.00 86.75 212 TYR A O 1
ATOM 1729 N N . ARG A 1 213 ? -13.997 -4.229 9.379 1.00 87.50 213 ARG A N 1
ATOM 1730 C CA . ARG A 1 213 ? -14.863 -5.411 9.422 1.00 87.50 213 ARG A CA 1
ATOM 1731 C C . ARG A 1 213 ? -14.357 -6.451 10.420 1.00 87.50 213 ARG A C 1
ATOM 1733 O O . ARG A 1 213 ? -15.189 -7.118 11.019 1.00 87.50 213 ARG A O 1
ATOM 1740 N N . GLN A 1 214 ? -13.039 -6.561 10.591 1.00 85.62 214 GLN A N 1
ATOM 1741 C CA . GLN A 1 214 ? -12.453 -7.478 11.563 1.00 85.62 214 GLN A CA 1
ATOM 1742 C C . GLN A 1 214 ? -12.900 -7.139 12.990 1.00 85.62 214 GLN A C 1
ATOM 1744 O O . GLN A 1 214 ? -13.374 -8.028 13.677 1.00 85.62 214 GLN A O 1
ATOM 1749 N N . ASP A 1 215 ? -12.914 -5.861 13.376 1.00 90.00 215 ASP A N 1
ATOM 1750 C CA . ASP A 1 215 ? -13.359 -5.447 14.717 1.00 90.00 215 ASP A CA 1
ATOM 1751 C C . ASP A 1 215 ? -14.816 -5.859 15.011 1.00 90.00 215 ASP A C 1
ATOM 1753 O O . ASP A 1 215 ? -15.145 -6.290 16.113 1.00 90.00 215 ASP A O 1
ATOM 1757 N N . TYR A 1 216 ? -15.703 -5.762 14.011 1.00 92.00 216 TYR A N 1
ATOM 1758 C CA . TYR A 1 216 ? -17.093 -6.222 14.139 1.00 92.00 216 TYR A CA 1
ATOM 1759 C C . TYR A 1 216 ? -17.226 -7.749 14.113 1.00 92.00 216 TYR A C 1
ATOM 1761 O O . TYR A 1 216 ? -18.171 -8.282 14.692 1.00 92.00 216 TYR A O 1
ATOM 1769 N N . LEU A 1 217 ? -16.328 -8.453 13.416 1.00 91.31 217 LEU A N 1
ATOM 1770 C CA . LEU A 1 217 ? -16.255 -9.912 13.478 1.00 91.31 217 LEU A CA 1
ATOM 1771 C C . LEU A 1 217 ? -15.841 -10.349 14.884 1.00 91.31 217 LEU A C 1
ATOM 1773 O O . LEU A 1 217 ? -16.501 -11.210 15.449 1.00 91.31 217 LEU A O 1
ATOM 1777 N N . ASP A 1 218 ? -14.822 -9.715 15.459 1.00 90.81 218 ASP A N 1
ATOM 1778 C CA . ASP A 1 218 ? -14.335 -10.008 16.807 1.00 90.81 218 ASP A CA 1
ATOM 1779 C C . ASP A 1 218 ? -15.411 -9.692 17.865 1.00 90.81 218 ASP A C 1
ATOM 1781 O O . ASP A 1 218 ? -15.633 -10.480 18.783 1.00 90.81 218 ASP A O 1
ATOM 1785 N N . GLU A 1 219 ? -16.159 -8.592 17.702 1.00 94.06 219 GLU A N 1
ATOM 1786 C CA . GLU A 1 219 ? -17.334 -8.293 18.531 1.00 94.06 219 GLU A CA 1
ATOM 1787 C C . GLU A 1 219 ? -18.433 -9.356 18.390 1.00 94.06 219 GLU A C 1
ATOM 1789 O O . GLU A 1 219 ? -18.972 -9.813 19.397 1.00 94.06 219 GLU A O 1
ATOM 1794 N N . PHE A 1 220 ? -18.769 -9.769 17.162 1.00 95.06 220 PHE A N 1
ATOM 1795 C CA . PHE A 1 220 ? -19.760 -10.822 16.930 1.00 95.06 220 PHE A CA 1
ATOM 1796 C C . PHE A 1 220 ? -19.350 -12.135 17.604 1.00 95.06 220 PHE A C 1
ATOM 1798 O O . PHE A 1 220 ? -20.178 -12.766 18.257 1.00 95.06 220 PHE A O 1
ATOM 1805 N N . GLU A 1 221 ? -18.084 -12.528 17.465 1.00 94.19 221 GLU A N 1
ATOM 1806 C CA . GLU A 1 221 ? -17.525 -13.730 18.084 1.00 94.19 221 GLU A CA 1
ATOM 1807 C C . GLU A 1 221 ? -17.616 -13.664 19.609 1.00 94.19 221 GLU A C 1
ATOM 1809 O O . GLU A 1 221 ? -18.179 -14.571 20.222 1.00 94.19 221 GLU A O 1
ATOM 1814 N N . ALA A 1 222 ? -17.182 -12.555 20.214 1.00 94.06 222 ALA A N 1
ATOM 1815 C CA . ALA A 1 222 ? -17.247 -12.364 21.661 1.00 94.06 222 ALA A CA 1
ATOM 1816 C C . ALA A 1 222 ? -18.689 -12.417 22.201 1.00 94.06 222 ALA A C 1
ATOM 1818 O O . ALA A 1 222 ? -18.949 -13.031 23.238 1.00 94.06 222 ALA A O 1
ATOM 1819 N N . ILE A 1 223 ? -19.647 -11.803 21.495 1.00 94.81 223 ILE A N 1
ATOM 1820 C CA . ILE A 1 223 ? -21.070 -11.864 21.860 1.00 94.81 223 ILE A CA 1
ATOM 1821 C C . ILE A 1 223 ? -21.590 -13.296 21.720 1.00 94.81 223 ILE A C 1
ATOM 1823 O O . ILE A 1 223 ? -22.255 -13.790 22.629 1.00 94.81 223 ILE A O 1
ATOM 1827 N N . TRP A 1 224 ? -21.294 -13.971 20.607 1.00 95.31 224 TRP A N 1
ATOM 1828 C CA . TRP A 1 224 ? -21.773 -15.327 20.354 1.00 95.31 224 TRP A CA 1
ATOM 1829 C C . TRP A 1 224 ? -21.263 -16.309 21.407 1.00 95.31 224 TRP A C 1
ATOM 1831 O O . TRP A 1 224 ? -22.053 -17.043 21.994 1.00 95.31 224 TRP A O 1
ATOM 1841 N N . GLU A 1 225 ? -19.957 -16.306 21.679 1.00 94.38 225 GLU A N 1
ATOM 1842 C CA . GLU A 1 225 ? -19.332 -17.186 22.670 1.00 94.38 225 GLU A CA 1
ATOM 1843 C C . GLU A 1 225 ? -19.885 -16.964 24.076 1.00 94.38 225 GLU A C 1
ATOM 1845 O O . GLU A 1 225 ? -20.058 -17.925 24.830 1.00 94.38 225 GLU A O 1
ATOM 1850 N N . LYS A 1 226 ? -20.191 -15.710 24.434 1.00 94.75 226 LYS A N 1
ATOM 1851 C CA . LYS A 1 226 ? -20.775 -15.406 25.738 1.00 94.75 226 LYS A CA 1
ATOM 1852 C C . LYS A 1 226 ? -22.235 -15.840 25.825 1.00 94.75 226 LYS A C 1
ATOM 1854 O O . LYS A 1 226 ? -22.613 -16.474 26.804 1.00 94.75 226 LYS A O 1
ATOM 1859 N N . GLN A 1 227 ? -23.050 -15.517 24.822 1.00 94.75 227 GLN A N 1
ATOM 1860 C CA . GLN A 1 227 ? -24.486 -15.804 24.846 1.00 94.75 227 GLN A CA 1
ATOM 1861 C C . GLN A 1 227 ? -24.799 -17.291 24.647 1.00 94.75 227 GLN A C 1
ATOM 1863 O O . GLN A 1 227 ? -25.770 -17.780 25.217 1.00 94.75 227 GLN A O 1
ATOM 1868 N N . ALA A 1 228 ? -23.958 -18.041 23.927 1.00 94.06 228 ALA A N 1
ATOM 1869 C CA . ALA A 1 228 ? -24.124 -19.487 23.746 1.00 94.06 228 ALA A CA 1
ATOM 1870 C C . ALA A 1 228 ? -23.992 -20.289 25.054 1.00 94.06 228 ALA A C 1
ATOM 1872 O O . ALA A 1 228 ? -24.418 -21.437 25.118 1.00 94.06 228 ALA A O 1
ATOM 1873 N N . GLN A 1 229 ? -23.432 -19.690 26.112 1.00 94.44 229 GLN A N 1
ATOM 1874 C CA . GLN A 1 229 ? -23.394 -20.292 27.451 1.00 94.44 229 GLN A CA 1
ATOM 1875 C C . GLN A 1 229 ? -24.771 -20.296 28.130 1.00 94.44 229 GLN A C 1
ATOM 1877 O O . GLN A 1 229 ? -25.014 -21.139 28.989 1.00 94.44 229 GLN A O 1
ATOM 1882 N N . TYR A 1 230 ? -25.645 -19.355 27.764 1.00 93.88 230 TYR A N 1
ATOM 1883 C CA . TYR A 1 230 ? -26.966 -19.163 28.369 1.00 93.88 230 TYR A CA 1
ATOM 1884 C C . TYR A 1 230 ? -28.093 -19.680 27.466 1.00 93.88 230 TYR A C 1
ATOM 1886 O O . TYR A 1 230 ? -29.087 -20.202 27.964 1.00 93.88 230 TYR A O 1
ATOM 1894 N N . HIS A 1 231 ? -27.910 -19.594 26.144 1.00 92.62 231 HIS A N 1
ATOM 1895 C CA . HIS A 1 231 ? -28.923 -19.942 25.146 1.00 92.62 231 HIS A CA 1
ATOM 1896 C C . HIS A 1 231 ? -28.507 -21.170 24.322 1.00 92.62 231 HIS A C 1
ATOM 1898 O O . HIS A 1 231 ? -27.623 -21.052 23.463 1.00 92.62 231 HIS A O 1
ATOM 1904 N N . PRO A 1 232 ? -29.125 -22.347 24.536 1.00 92.44 232 PRO A N 1
ATOM 1905 C CA . PRO A 1 232 ? -28.784 -23.577 23.817 1.00 92.44 232 PRO A CA 1
ATOM 1906 C C . PRO A 1 232 ? -29.135 -23.538 22.320 1.00 92.44 232 PRO A C 1
ATOM 1908 O O . PRO A 1 232 ? -28.626 -24.350 21.550 1.00 92.44 232 PRO A O 1
ATOM 1911 N N . GLU A 1 233 ? -29.978 -22.601 21.880 1.00 92.50 233 GLU A N 1
ATOM 1912 C CA . GLU A 1 233 ? -30.352 -22.415 20.475 1.00 92.50 233 GLU A CA 1
ATOM 1913 C C . GLU A 1 233 ? -29.189 -21.906 19.604 1.00 92.50 233 GLU A C 1
ATOM 1915 O O . GLU A 1 233 ? -29.245 -22.006 18.376 1.00 92.50 233 GLU A O 1
ATOM 1920 N N . LEU A 1 234 ? -28.126 -21.364 20.210 1.00 92.69 234 LEU A N 1
ATOM 1921 C CA . LEU A 1 234 ? -26.963 -20.807 19.514 1.00 92.69 234 LEU A CA 1
ATOM 1922 C C . LEU A 1 234 ? -25.984 -21.899 19.055 1.00 92.69 234 LEU A C 1
ATOM 1924 O O . LEU A 1 234 ? -24.850 -22.001 19.530 1.00 92.69 234 LEU A O 1
ATOM 1928 N N . THR A 1 235 ? -26.413 -22.703 18.082 1.00 94.31 235 THR A N 1
ATOM 1929 C CA . THR A 1 235 ? -25.615 -23.804 17.525 1.00 94.31 235 THR A CA 1
ATOM 1930 C C . THR A 1 235 ? -24.509 -23.329 16.566 1.00 94.31 235 THR A C 1
ATOM 1932 O O . THR A 1 235 ? -24.616 -22.253 15.965 1.00 94.31 235 THR A O 1
ATOM 1935 N N . PRO A 1 236 ? -23.436 -24.120 16.361 1.00 93.38 236 PRO A N 1
ATOM 1936 C CA . PRO A 1 236 ? -22.388 -23.806 15.383 1.00 93.38 236 PRO A CA 1
ATOM 1937 C C . PRO A 1 236 ? -22.907 -23.632 13.948 1.00 93.38 236 PRO A C 1
ATOM 1939 O O . PRO A 1 236 ? -22.408 -22.783 13.207 1.00 93.38 236 PRO A O 1
ATOM 1942 N N . GLU A 1 237 ? -23.924 -24.399 13.552 1.00 94.12 237 GLU A N 1
ATOM 1943 C CA . GLU A 1 237 ? -24.573 -24.280 12.245 1.00 94.12 237 GLU A CA 1
ATOM 1944 C C . GLU A 1 237 ? -25.274 -22.926 12.111 1.00 94.12 237 GLU A C 1
ATOM 1946 O O . GLU A 1 237 ? -25.062 -22.210 11.131 1.00 94.12 237 GLU A O 1
ATOM 1951 N N . LEU A 1 238 ? -26.031 -22.524 13.139 1.00 94.44 238 LEU A N 1
ATOM 1952 C CA . LEU A 1 238 ? -26.709 -21.231 13.158 1.00 94.44 238 LEU A CA 1
ATOM 1953 C C . LEU A 1 238 ? -25.705 -20.069 13.149 1.00 94.44 238 LEU A C 1
ATOM 1955 O O . LEU A 1 238 ? -25.926 -19.063 12.471 1.00 94.44 238 LEU A O 1
ATOM 1959 N N . LYS A 1 239 ? -24.571 -20.220 13.848 1.00 95.31 239 LYS A N 1
ATOM 1960 C CA . LYS A 1 239 ? -23.471 -19.246 13.833 1.00 95.31 239 LYS A CA 1
ATOM 1961 C C . LYS A 1 239 ? -22.968 -19.008 12.418 1.00 95.31 239 LYS A C 1
ATOM 1963 O O . LYS A 1 239 ? -22.816 -17.856 12.020 1.00 95.31 239 LYS A O 1
ATOM 1968 N N . LYS A 1 240 ? -22.720 -20.080 11.662 1.00 93.38 240 LYS A N 1
ATOM 1969 C CA . LYS A 1 240 ? -22.235 -20.005 10.279 1.00 93.38 240 LYS A CA 1
ATOM 1970 C C . LYS A 1 240 ? -23.227 -19.265 9.385 1.00 93.38 240 LYS A C 1
ATOM 1972 O O . LYS A 1 240 ? -22.829 -18.364 8.648 1.00 93.38 240 LYS A O 1
ATOM 1977 N N . ASP A 1 241 ? -24.512 -19.586 9.489 1.00 93.81 241 ASP A N 1
ATOM 1978 C CA . ASP A 1 241 ? -25.545 -18.934 8.685 1.00 93.81 241 ASP A CA 1
ATOM 1979 C C . ASP A 1 241 ? -25.652 -17.437 9.011 1.00 93.81 241 ASP A C 1
ATOM 1981 O O . ASP A 1 241 ? -25.615 -16.585 8.117 1.00 93.81 241 ASP A O 1
ATOM 1985 N N . ILE A 1 242 ? -25.708 -17.082 10.297 1.00 93.81 242 ILE A N 1
ATOM 1986 C CA . ILE A 1 242 ? -25.823 -15.684 10.721 1.00 93.81 242 ILE A CA 1
ATOM 1987 C C . ILE A 1 242 ? -24.549 -14.899 10.382 1.00 93.81 242 ILE A C 1
ATOM 1989 O O . ILE A 1 242 ? -24.626 -13.832 9.767 1.00 93.81 242 ILE A O 1
ATOM 1993 N N . ARG A 1 243 ? -23.371 -15.417 10.737 1.00 92.62 243 ARG A N 1
ATOM 1994 C CA . ARG A 1 243 ? -22.084 -14.743 10.537 1.00 92.62 243 ARG A CA 1
ATOM 1995 C C . ARG A 1 243 ? -21.731 -14.628 9.058 1.00 92.62 243 ARG A C 1
ATOM 1997 O O . ARG A 1 243 ? -21.546 -13.518 8.555 1.00 92.62 243 ARG A O 1
ATOM 2004 N N . ASP A 1 244 ? -21.633 -15.759 8.367 1.00 88.38 244 ASP A N 1
ATOM 2005 C CA . ASP A 1 244 ? -20.944 -15.841 7.078 1.00 88.38 244 ASP A CA 1
ATOM 2006 C C . ASP A 1 244 ? -21.881 -15.593 5.897 1.00 88.38 244 ASP A C 1
ATOM 2008 O O . ASP A 1 244 ? -21.430 -15.090 4.866 1.00 88.38 244 ASP A O 1
ATOM 2012 N N . ILE A 1 245 ? -23.175 -15.909 6.043 1.00 89.44 245 ILE A N 1
ATOM 2013 C CA . ILE A 1 245 ? -24.175 -15.789 4.971 1.00 89.44 245 ILE A CA 1
ATOM 2014 C C . ILE A 1 245 ? -25.000 -14.503 5.110 1.00 89.44 245 ILE A C 1
ATOM 2016 O O . ILE A 1 245 ? -25.249 -13.827 4.109 1.00 89.44 245 ILE A O 1
ATOM 2020 N N . ILE A 1 246 ? -25.416 -14.135 6.327 1.00 90.50 246 ILE A N 1
ATOM 2021 C CA . ILE A 1 246 ? -26.325 -12.996 6.543 1.00 90.50 246 ILE A CA 1
ATOM 2022 C C . ILE A 1 246 ? -25.565 -11.692 6.816 1.00 90.50 246 ILE A C 1
ATOM 2024 O O . ILE A 1 246 ? -25.801 -10.696 6.128 1.00 90.50 246 ILE A O 1
ATOM 2028 N N . ILE A 1 247 ? -24.682 -11.667 7.820 1.00 91.44 247 ILE A N 1
ATOM 2029 C CA . ILE A 1 247 ? -24.072 -10.423 8.317 1.00 91.44 247 ILE A CA 1
ATOM 2030 C C . ILE A 1 247 ? -22.853 -10.020 7.484 1.00 91.44 247 ILE A C 1
ATOM 2032 O O . ILE A 1 247 ? -22.786 -8.890 6.997 1.00 91.44 247 ILE A O 1
ATOM 2036 N N . PHE A 1 248 ? -21.872 -10.911 7.323 1.00 90.00 248 PHE A N 1
ATOM 2037 C CA . PHE A 1 248 ? -20.570 -10.558 6.742 1.00 90.00 248 PHE A CA 1
ATOM 2038 C C . PHE A 1 248 ? -20.382 -11.010 5.291 1.00 90.00 248 PHE A C 1
ATOM 2040 O O . PHE A 1 248 ? -19.348 -10.691 4.685 1.00 90.00 248 PHE A O 1
ATOM 2047 N N . TYR A 1 249 ? -21.389 -11.659 4.697 1.00 88.19 249 TYR A N 1
ATOM 2048 C CA . TYR A 1 249 ? -21.365 -12.021 3.285 1.00 88.19 249 TYR A CA 1
ATOM 2049 C C . TYR A 1 249 ? -21.196 -10.784 2.403 1.00 88.19 249 TYR A C 1
ATOM 2051 O O . TYR A 1 249 ? -21.952 -9.809 2.464 1.00 88.19 249 TYR A O 1
ATOM 2059 N N . GLN A 1 250 ? -20.205 -10.842 1.520 1.00 82.69 250 GLN A N 1
ATOM 2060 C CA . GLN A 1 250 ? -19.986 -9.823 0.511 1.00 82.69 250 GLN A CA 1
ATOM 2061 C C . GLN A 1 250 ? -20.069 -10.459 -0.862 1.00 82.69 250 GLN A C 1
ATOM 2063 O O . GLN A 1 250 ? -19.256 -11.310 -1.217 1.00 82.69 250 GLN A O 1
ATOM 2068 N N . ARG A 1 251 ? -21.029 -9.982 -1.655 1.00 84.31 251 ARG A N 1
ATOM 2069 C CA . ARG A 1 251 ? -21.130 -10.368 -3.058 1.00 84.31 251 ARG A CA 1
ATOM 2070 C C . ARG A 1 251 ? -19.832 -9.981 -3.778 1.00 84.31 251 ARG A C 1
ATOM 2072 O O . ARG A 1 251 ? -19.342 -8.866 -3.558 1.00 84.31 251 ARG A O 1
ATOM 2079 N N . PRO A 1 252 ? -19.297 -10.851 -4.649 1.00 83.12 252 PRO A N 1
ATOM 2080 C CA . PRO A 1 252 ? -18.212 -10.456 -5.530 1.00 83.12 252 PRO A CA 1
ATOM 2081 C C . PRO A 1 252 ? -18.659 -9.280 -6.404 1.00 83.12 252 PRO A C 1
ATOM 2083 O O . PRO A 1 252 ? -19.857 -9.048 -6.612 1.00 83.12 252 PRO A O 1
ATOM 2086 N N . LEU A 1 253 ? -17.690 -8.524 -6.922 1.00 83.00 253 LEU A N 1
ATOM 2087 C CA . LEU A 1 253 ? -17.983 -7.467 -7.884 1.00 83.00 253 LEU A CA 1
ATOM 2088 C C . LEU A 1 253 ? -18.772 -8.053 -9.057 1.00 83.00 253 LEU A C 1
ATOM 2090 O O . LEU A 1 253 ? -18.468 -9.141 -9.552 1.00 83.00 253 LEU A O 1
ATOM 2094 N N . LYS A 1 254 ? -19.796 -7.324 -9.511 1.00 87.50 254 LYS A N 1
ATOM 2095 C CA . LYS A 1 254 ? -20.568 -7.744 -10.680 1.00 87.50 254 LYS A CA 1
ATOM 2096 C C . LYS A 1 254 ? -19.618 -7.874 -11.866 1.00 87.50 254 LYS A C 1
ATOM 2098 O O . LYS A 1 254 ? -18.848 -6.953 -12.136 1.00 87.50 254 LYS A O 1
ATOM 2103 N N . SER A 1 255 ? -19.701 -9.001 -12.571 1.00 86.44 255 SER A N 1
ATOM 2104 C CA . SER A 1 255 ? -18.869 -9.250 -13.743 1.00 86.44 255 SER A CA 1
ATOM 2105 C C . SER A 1 255 ? -19.033 -8.130 -14.772 1.00 86.44 255 SER A C 1
ATOM 2107 O O . SER A 1 255 ? -20.145 -7.849 -15.217 1.00 86.44 255 SER A O 1
ATOM 2109 N N . GLN A 1 256 ? -17.915 -7.511 -15.156 1.00 88.00 256 GLN A N 1
ATOM 2110 C CA . GLN A 1 256 ? -17.851 -6.470 -16.185 1.00 88.00 256 GLN A CA 1
ATOM 2111 C C . GLN A 1 256 ? -17.285 -7.004 -17.510 1.00 88.00 256 GLN A C 1
ATOM 2113 O O . GLN A 1 256 ? -16.811 -6.230 -18.334 1.00 88.00 256 GLN A O 1
ATOM 2118 N N . LYS A 1 257 ? -17.343 -8.326 -17.753 1.00 85.94 257 LYS A N 1
ATOM 2119 C CA . LYS A 1 257 ? -16.838 -8.956 -18.993 1.00 85.94 257 LYS A CA 1
ATOM 2120 C C . LYS A 1 257 ? -17.432 -8.329 -20.265 1.00 85.94 257 LYS A C 1
ATOM 2122 O O . LYS A 1 257 ? -16.765 -8.264 -21.292 1.00 85.94 257 LYS A O 1
ATOM 2127 N N . GLY A 1 258 ? -18.670 -7.834 -20.185 1.00 85.56 258 GLY A N 1
ATOM 2128 C CA . GLY A 1 258 ? -19.335 -7.129 -21.284 1.00 85.56 258 GLY A CA 1
ATOM 2129 C C . GLY A 1 258 ? -18.765 -5.739 -21.595 1.00 85.56 258 GLY A C 1
ATOM 2130 O O . GLY A 1 258 ? -18.900 -5.297 -22.729 1.00 85.56 258 GLY A O 1
ATOM 2131 N N . LEU A 1 259 ? -18.112 -5.077 -20.630 1.00 89.88 259 LEU A N 1
ATOM 2132 C CA . LEU A 1 259 ? -17.480 -3.763 -20.817 1.00 89.88 259 LEU A CA 1
ATOM 2133 C C . LEU A 1 259 ? -16.079 -3.852 -21.437 1.00 89.88 259 LEU A C 1
ATOM 2135 O O . LEU A 1 259 ? -15.517 -2.829 -21.815 1.00 89.88 259 LEU A O 1
ATOM 2139 N N . VAL A 1 260 ? -15.500 -5.052 -21.532 1.00 90.94 260 VAL A N 1
ATOM 2140 C CA . VAL A 1 260 ? -14.193 -5.246 -22.170 1.00 90.94 260 VAL A CA 1
ATOM 2141 C C . VAL A 1 260 ? -14.344 -5.041 -23.676 1.00 90.94 260 VAL A C 1
ATOM 2143 O O . VAL A 1 260 ? -15.188 -5.683 -24.309 1.00 90.94 260 VAL A O 1
ATOM 2146 N N . SER A 1 261 ? -13.523 -4.163 -24.248 1.00 91.56 261 SER A N 1
ATOM 2147 C CA . SER A 1 261 ? -13.508 -3.887 -25.686 1.00 91.56 261 SER A CA 1
ATOM 2148 C C . SER A 1 261 ? -13.140 -5.124 -26.510 1.00 91.56 261 SER A C 1
ATOM 2150 O O . SER A 1 261 ? -12.524 -6.075 -26.020 1.00 91.56 261 SER A O 1
ATOM 2152 N N . PHE A 1 262 ? -13.545 -5.119 -27.776 1.00 93.56 262 PHE A N 1
ATOM 2153 C CA . PHE A 1 262 ? -13.140 -6.131 -28.747 1.00 93.56 262 PHE A CA 1
ATOM 2154 C C . PHE A 1 262 ? -11.800 -5.762 -29.394 1.00 93.56 262 PHE A C 1
ATOM 2156 O O . PHE A 1 262 ? -11.439 -4.588 -29.428 1.00 93.56 262 PHE A O 1
ATOM 2163 N N . CYS A 1 263 ? -11.076 -6.769 -29.881 1.00 93.38 263 CYS A N 1
ATOM 2164 C CA . CYS A 1 263 ? -9.882 -6.593 -30.698 1.00 93.38 263 CYS A CA 1
ATOM 2165 C C . CYS A 1 263 ? -10.231 -5.823 -31.981 1.00 93.38 263 CYS A C 1
ATOM 2167 O O . CYS A 1 263 ? -11.224 -6.134 -32.642 1.00 93.38 263 CYS A O 1
ATOM 2169 N N . GLU A 1 264 ? -9.412 -4.834 -32.337 1.00 90.44 264 GLU A N 1
ATOM 2170 C CA . GLU A 1 264 ? -9.628 -3.990 -33.520 1.00 90.44 264 GLU A CA 1
ATOM 2171 C C . GLU A 1 264 ? -9.482 -4.779 -34.829 1.00 90.44 264 GLU A C 1
ATOM 2173 O O . GLU A 1 264 ? -10.186 -4.496 -35.794 1.00 90.44 264 GLU A O 1
ATOM 2178 N N . PHE A 1 265 ? -8.631 -5.808 -34.841 1.00 92.75 265 PHE A N 1
ATOM 2179 C CA . PHE A 1 265 ? -8.370 -6.639 -36.020 1.00 92.75 265 PHE A CA 1
ATOM 2180 C C . PHE A 1 265 ? -9.301 -7.854 -36.126 1.00 92.75 265 PHE A C 1
ATOM 2182 O O . PHE A 1 265 ? -9.645 -8.282 -37.223 1.00 92.75 265 PHE A O 1
ATOM 2189 N N . GLU A 1 266 ? -9.743 -8.400 -34.990 1.00 92.62 266 GLU A N 1
ATOM 2190 C CA . GLU A 1 266 ? -10.514 -9.649 -34.920 1.00 92.62 266 GLU A CA 1
ATOM 2191 C C . GLU A 1 266 ? -11.940 -9.426 -34.399 1.00 92.62 266 GLU A C 1
ATOM 2193 O O . GLU A 1 266 ? -12.448 -10.163 -33.544 1.00 92.62 266 GLU A O 1
ATOM 2198 N N . SER A 1 267 ? -12.604 -8.380 -34.890 1.00 91.19 267 SER A N 1
ATOM 2199 C CA . SER A 1 267 ? -14.012 -8.129 -34.588 1.00 91.19 267 SER A CA 1
ATOM 2200 C C . SER A 1 267 ? -14.819 -7.761 -35.826 1.00 91.19 267 SER A C 1
ATOM 2202 O O . SER A 1 267 ? -14.313 -7.199 -36.793 1.00 91.19 267 SER A O 1
ATOM 2204 N N . ARG A 1 268 ? -16.103 -8.126 -35.815 1.00 90.31 268 ARG A N 1
ATOM 2205 C CA . ARG A 1 268 ? -17.042 -7.852 -36.907 1.00 90.31 268 ARG A CA 1
ATOM 2206 C C . ARG A 1 268 ? -18.427 -7.530 -36.374 1.00 90.31 268 ARG A C 1
ATOM 2208 O O . ARG A 1 268 ? -18.828 -8.027 -35.320 1.00 90.31 268 ARG A O 1
ATOM 2215 N N . GLN A 1 269 ? -19.166 -6.718 -37.120 1.00 90.06 269 GLN A N 1
ATOM 2216 C CA . GLN A 1 269 ? -20.558 -6.407 -36.815 1.00 90.06 269 GLN A CA 1
ATOM 2217 C C . GLN A 1 269 ? -21.477 -7.396 -37.530 1.00 90.06 269 GLN A C 1
ATOM 2219 O O . GLN A 1 269 ? -21.301 -7.674 -38.713 1.00 90.06 269 GLN A O 1
ATOM 2224 N N . ILE A 1 270 ? -22.445 -7.935 -36.796 1.00 88.69 270 ILE A N 1
ATOM 2225 C CA . ILE A 1 270 ? -23.501 -8.794 -37.326 1.00 88.69 270 ILE A CA 1
ATOM 2226 C C . ILE A 1 270 ? -24.865 -8.198 -36.987 1.00 88.69 270 ILE A C 1
ATOM 2228 O O . ILE A 1 270 ? -25.067 -7.653 -35.897 1.00 88.69 270 ILE A O 1
ATOM 2232 N N . GLU A 1 271 ? -25.812 -8.312 -37.911 1.00 87.81 271 GLU A N 1
ATOM 2233 C CA . GLU A 1 271 ? -27.208 -7.970 -37.658 1.00 87.81 271 GLU A CA 1
ATOM 2234 C C . GLU A 1 271 ? -27.881 -9.111 -36.896 1.00 87.81 271 GLU A C 1
ATOM 2236 O O . GLU A 1 271 ? -27.903 -10.257 -37.341 1.00 87.81 271 GLU A O 1
ATOM 2241 N N . VAL A 1 272 ? -28.430 -8.803 -35.724 1.00 85.56 272 VAL A N 1
ATOM 2242 C CA . VAL A 1 272 ? -29.147 -9.767 -34.888 1.00 85.56 272 VAL A CA 1
ATOM 2243 C C . VAL A 1 272 ? -30.544 -9.230 -34.623 1.00 85.56 272 VAL A C 1
ATOM 2245 O O . VAL A 1 272 ? -30.709 -8.096 -34.166 1.00 85.56 272 VAL A O 1
ATOM 2248 N N . ASN A 1 273 ? -31.559 -10.048 -34.899 1.00 83.44 273 ASN A N 1
ATOM 2249 C CA . ASN A 1 273 ? -32.938 -9.729 -34.556 1.00 83.44 273 ASN A CA 1
ATOM 2250 C C . ASN A 1 273 ? -33.152 -10.006 -33.062 1.00 83.44 273 ASN A C 1
ATOM 2252 O O . ASN A 1 273 ? -33.105 -11.155 -32.626 1.00 83.44 273 ASN A O 1
ATOM 2256 N N . VAL A 1 274 ? -33.328 -8.948 -32.272 1.00 79.75 274 VAL A N 1
ATOM 2257 C CA . VAL A 1 274 ? -33.622 -9.040 -30.838 1.00 79.75 274 VAL A CA 1
ATOM 2258 C C . VAL A 1 274 ? -34.947 -8.328 -30.601 1.00 79.75 274 VAL A C 1
ATOM 2260 O O . VAL A 1 274 ? -35.049 -7.125 -30.842 1.00 79.75 274 VAL A O 1
ATOM 2263 N N . ASP A 1 275 ? -35.955 -9.077 -30.154 1.00 75.31 275 ASP A N 1
ATOM 2264 C CA . ASP A 1 275 ? -37.315 -8.588 -29.879 1.00 75.31 275 ASP A CA 1
ATOM 2265 C C . ASP A 1 275 ? -38.002 -7.935 -31.097 1.00 75.31 275 ASP A C 1
ATOM 2267 O O . ASP A 1 275 ? -38.624 -6.877 -30.994 1.00 75.31 275 ASP A O 1
ATOM 2271 N N . GLY A 1 276 ? -37.847 -8.533 -32.286 1.00 80.75 276 GLY A N 1
ATOM 2272 C CA . GLY A 1 276 ? -38.464 -8.052 -33.530 1.00 80.75 276 GLY A CA 1
ATOM 2273 C C . GLY A 1 276 ? -37.797 -6.813 -34.140 1.00 80.75 276 GLY A C 1
ATOM 2274 O O . GLY A 1 276 ? -38.288 -6.288 -35.138 1.00 80.75 276 GLY A O 1
ATOM 2275 N N . LYS A 1 277 ? -36.682 -6.337 -33.565 1.00 79.31 277 LYS A N 1
ATOM 2276 C CA . LYS A 1 277 ? -35.889 -5.213 -34.077 1.00 79.31 277 LYS A CA 1
ATOM 2277 C C . LYS A 1 277 ? -34.495 -5.688 -34.477 1.00 79.31 277 LYS A C 1
ATOM 2279 O O . LYS A 1 277 ? -33.789 -6.314 -33.685 1.00 79.31 277 LYS A O 1
ATOM 2284 N N . GLN A 1 278 ? -34.075 -5.342 -35.693 1.00 82.56 278 GLN A N 1
ATOM 2285 C CA . GLN A 1 278 ? -32.699 -5.548 -36.142 1.00 82.56 278 GLN A CA 1
ATOM 2286 C C . GLN A 1 278 ? -31.756 -4.639 -35.345 1.00 82.56 278 GLN A C 1
ATOM 2288 O O . GLN A 1 278 ? -31.960 -3.427 -35.265 1.00 82.56 278 GLN A O 1
ATOM 2293 N N . LYS A 1 279 ? -30.733 -5.229 -34.722 1.00 84.88 279 LYS A N 1
ATOM 2294 C CA . LYS A 1 279 ? -29.667 -4.509 -34.020 1.00 84.88 279 LYS A CA 1
ATOM 2295 C C . LYS A 1 279 ? -28.311 -4.993 -34.509 1.00 84.88 279 LYS A C 1
ATOM 2297 O O . LYS A 1 279 ? -28.087 -6.196 -34.615 1.00 84.88 279 LYS A O 1
ATOM 2302 N N . LEU A 1 280 ? -27.389 -4.061 -34.724 1.00 86.50 280 LEU A N 1
ATOM 2303 C CA . LEU A 1 280 ? -25.986 -4.380 -34.963 1.00 86.50 280 LEU A CA 1
ATOM 2304 C C . LEU A 1 280 ? -25.331 -4.799 -33.642 1.00 86.50 280 LEU A C 1
ATOM 2306 O O . LEU A 1 280 ? -25.393 -4.075 -32.645 1.00 86.50 280 LEU A O 1
ATOM 2310 N N . ARG A 1 281 ? -24.713 -5.980 -33.622 1.00 85.88 281 ARG A N 1
ATOM 2311 C CA . ARG A 1 281 ? -23.880 -6.459 -32.514 1.00 85.88 281 ARG A CA 1
ATOM 2312 C C . ARG A 1 281 ? -22.473 -6.749 -33.005 1.00 85.88 281 ARG A C 1
ATOM 2314 O O . ARG A 1 281 ? -22.292 -7.439 -34.001 1.00 85.88 281 ARG A O 1
ATOM 2321 N N . THR A 1 282 ? -21.481 -6.285 -32.255 1.00 87.75 282 THR A N 1
ATOM 2322 C CA . THR A 1 282 ? -20.082 -6.658 -32.474 1.00 87.75 282 THR A CA 1
ATOM 2323 C C . THR A 1 282 ? -19.804 -8.016 -31.836 1.00 87.75 282 THR A C 1
ATOM 2325 O O . THR A 1 282 ? -20.080 -8.217 -30.650 1.00 87.75 282 THR A O 1
ATOM 2328 N N . ILE A 1 283 ? -19.251 -8.938 -32.618 1.00 88.12 283 ILE A N 1
ATOM 2329 C CA . ILE A 1 283 ? -18.715 -10.224 -32.164 1.00 88.12 283 ILE A CA 1
ATOM 2330 C C . ILE A 1 283 ? -17.228 -10.301 -32.512 1.00 88.12 283 ILE A C 1
ATOM 2332 O O . ILE A 1 283 ? -16.797 -9.721 -33.507 1.00 88.12 283 ILE A O 1
ATOM 2336 N N . GLY A 1 284 ? -16.444 -11.007 -31.704 1.00 90.25 284 GLY A N 1
ATOM 2337 C CA . GLY A 1 284 ? -15.004 -11.131 -31.917 1.00 90.25 284 GLY A CA 1
ATOM 2338 C C . GLY A 1 284 ? -14.234 -11.439 -30.641 1.00 90.25 284 GLY A C 1
ATOM 2339 O O . GLY A 1 284 ? -14.824 -11.575 -29.562 1.00 90.25 284 GLY A O 1
ATOM 2340 N N . CYS A 1 285 ? -12.913 -11.505 -30.773 1.00 89.88 285 CYS A N 1
ATOM 2341 C CA . CYS A 1 285 ? -11.996 -11.675 -29.652 1.00 89.88 285 CYS A CA 1
ATOM 2342 C C . CYS A 1 285 ? -11.988 -10.418 -28.770 1.00 89.88 285 CYS A C 1
ATOM 2344 O O . CYS A 1 285 ? -12.143 -9.292 -29.252 1.00 89.88 285 CYS A O 1
ATOM 2346 N N . LYS A 1 286 ? -11.837 -10.593 -27.455 1.00 91.12 286 LYS A N 1
ATOM 2347 C CA . LYS A 1 286 ? -11.661 -9.473 -26.516 1.00 91.12 286 LYS A CA 1
ATOM 2348 C C . LYS A 1 286 ? -10.208 -9.010 -26.510 1.00 91.12 286 LYS A C 1
ATOM 2350 O O . LYS A 1 286 ? -9.313 -9.784 -26.827 1.00 91.12 286 LYS A O 1
ATOM 2355 N N . VAL A 1 287 ? -9.983 -7.749 -26.146 1.00 93.31 287 VAL A N 1
ATOM 2356 C CA . VAL A 1 287 ? -8.624 -7.200 -26.025 1.00 93.31 287 VAL A CA 1
ATOM 2357 C C . VAL A 1 287 ? -7.799 -7.951 -24.975 1.00 93.31 287 VAL A C 1
ATOM 2359 O O . VAL A 1 287 ? -8.323 -8.364 -23.936 1.00 93.31 287 VAL A O 1
ATOM 2362 N N . CYS A 1 288 ? -6.499 -8.091 -25.239 1.00 91.75 288 CYS A N 1
ATOM 2363 C CA . CYS A 1 288 ? -5.556 -8.723 -24.321 1.00 91.75 288 CYS A CA 1
ATOM 2364 C C . CYS A 1 288 ? -5.407 -7.890 -23.027 1.00 91.75 288 CYS A C 1
ATOM 2366 O O . CYS A 1 288 ? -5.264 -6.662 -23.101 1.00 91.75 288 CYS A O 1
ATOM 2368 N N . PRO A 1 289 ? -5.443 -8.505 -21.827 1.00 92.75 289 PRO A N 1
ATOM 2369 C CA . PRO A 1 289 ? -5.194 -7.795 -20.578 1.00 92.75 289 PRO A CA 1
ATOM 2370 C C . PRO A 1 289 ? -3.802 -7.164 -20.562 1.00 92.75 289 PRO A C 1
ATOM 2372 O O . PRO A 1 289 ? -2.817 -7.810 -20.906 1.00 92.75 289 PRO A O 1
ATOM 2375 N N . LYS A 1 290 ? -3.691 -5.930 -20.054 1.00 93.62 290 LYS A N 1
ATOM 2376 C CA . LYS A 1 290 ? -2.395 -5.238 -19.976 1.00 93.62 290 LYS A CA 1
ATOM 2377 C C . LYS A 1 290 ? -1.358 -5.992 -19.145 1.00 93.62 290 LYS A C 1
ATOM 2379 O O . LYS A 1 290 ? -0.177 -5.788 -19.348 1.00 93.62 290 LYS A O 1
ATOM 2384 N N . SER A 1 291 ? -1.768 -6.806 -18.180 1.00 94.00 291 SER A N 1
ATOM 2385 C CA . SER A 1 291 ? -0.859 -7.612 -17.358 1.00 94.00 291 SER A CA 1
ATOM 2386 C C . SER A 1 291 ? -0.378 -8.888 -18.049 1.00 94.00 291 SER A C 1
ATOM 2388 O O . SER A 1 291 ? 0.509 -9.537 -17.503 1.00 94.00 291 SER A O 1
ATOM 2390 N N . SER A 1 292 ? -0.962 -9.279 -19.185 1.00 94.62 292 SER A N 1
ATOM 2391 C CA . SER A 1 292 ? -0.585 -10.513 -19.872 1.00 94.62 292 SER A CA 1
ATOM 2392 C C . SER A 1 292 ? 0.890 -10.470 -20.290 1.00 94.62 292 SER A C 1
ATOM 2394 O O . SER A 1 292 ? 1.330 -9.416 -20.763 1.00 94.62 292 SER A O 1
ATOM 2396 N N . PRO A 1 293 ? 1.638 -11.582 -20.155 1.00 94.50 293 PRO A N 1
ATOM 2397 C CA . PRO A 1 293 ? 3.030 -11.670 -20.603 1.00 94.50 293 PRO A CA 1
ATOM 2398 C C . PRO A 1 293 ? 3.192 -11.247 -22.068 1.00 94.50 293 PRO A C 1
ATOM 2400 O O . PRO A 1 293 ? 3.999 -10.368 -22.359 1.00 94.50 293 PRO A O 1
ATOM 2403 N N . LEU A 1 294 ? 2.297 -11.723 -22.944 1.00 94.06 294 LEU A N 1
ATOM 2404 C CA . LEU A 1 294 ? 2.229 -11.325 -24.355 1.00 94.06 294 LEU A CA 1
ATOM 2405 C C . LEU A 1 294 ? 2.123 -9.808 -24.549 1.00 94.06 294 LEU A C 1
ATOM 2407 O O . LEU A 1 294 ? 2.827 -9.225 -25.368 1.00 94.06 294 LEU A O 1
ATOM 2411 N N . PHE A 1 295 ? 1.229 -9.148 -23.804 1.00 95.06 295 PHE A N 1
ATOM 2412 C CA . PHE A 1 295 ? 1.049 -7.703 -23.940 1.00 95.06 295 PHE A CA 1
ATOM 2413 C C . PHE A 1 295 ? 2.267 -6.932 -23.425 1.00 95.06 295 PHE A C 1
ATOM 2415 O O . PHE A 1 295 ? 2.635 -5.913 -24.009 1.00 95.06 295 PHE A O 1
ATOM 2422 N N . GLN A 1 296 ? 2.876 -7.379 -22.321 1.00 95.31 296 GLN A N 1
ATOM 2423 C CA . GLN A 1 296 ? 4.068 -6.727 -21.777 1.00 95.31 296 GLN A CA 1
ATOM 2424 C C . GLN A 1 296 ? 5.235 -6.808 -22.760 1.00 95.31 296 GLN A C 1
ATOM 2426 O O . GLN A 1 296 ? 5.855 -5.779 -23.021 1.00 95.31 296 GLN A O 1
ATOM 2431 N N . GLU A 1 297 ? 5.471 -7.980 -23.346 1.00 94.94 297 GLU A N 1
ATOM 2432 C CA . GLU A 1 297 ? 6.513 -8.191 -24.347 1.00 94.94 297 GLU A CA 1
ATOM 2433 C C . GLU A 1 297 ? 6.266 -7.366 -25.618 1.00 94.94 297 GLU A C 1
ATOM 2435 O O . GLU A 1 297 ? 7.120 -6.564 -26.004 1.00 94.94 297 GLU A O 1
ATOM 2440 N N . PHE A 1 298 ? 5.059 -7.445 -26.198 1.00 94.75 298 PHE A N 1
ATOM 2441 C CA . PHE A 1 298 ? 4.663 -6.629 -27.353 1.00 94.75 298 PHE A CA 1
ATOM 2442 C C . PHE A 1 298 ? 4.896 -5.131 -27.111 1.00 94.75 298 PHE A C 1
ATOM 2444 O O . PHE A 1 298 ? 5.450 -4.430 -27.958 1.00 94.75 298 PHE A O 1
ATOM 2451 N N . LYS A 1 299 ? 4.494 -4.624 -25.939 1.00 95.44 299 LYS A N 1
ATOM 2452 C CA . LYS A 1 299 ? 4.641 -3.209 -25.572 1.00 95.44 299 LYS A CA 1
ATOM 2453 C C . LYS A 1 299 ? 6.112 -2.787 -25.509 1.00 95.44 299 LYS A C 1
ATOM 2455 O O . LYS A 1 299 ? 6.438 -1.682 -25.953 1.00 95.44 299 LYS A O 1
ATOM 2460 N N . ILE A 1 300 ? 6.985 -3.629 -24.951 1.00 95.69 300 ILE A N 1
ATOM 2461 C CA . ILE A 1 300 ? 8.424 -3.348 -24.888 1.00 95.69 300 ILE A CA 1
ATOM 2462 C C . ILE A 1 300 ? 8.981 -3.296 -26.305 1.00 95.69 300 ILE A C 1
ATOM 2464 O O . ILE A 1 300 ? 9.527 -2.264 -26.686 1.00 95.69 300 ILE A O 1
ATOM 2468 N N . TRP A 1 301 ? 8.761 -4.334 -27.115 1.00 96.25 301 TRP A N 1
ATOM 2469 C CA . TRP A 1 301 ? 9.244 -4.368 -28.494 1.00 96.25 301 TRP A CA 1
ATOM 2470 C C . TRP A 1 301 ? 8.736 -3.191 -29.320 1.00 96.25 301 TRP A C 1
ATOM 2472 O O . TRP A 1 301 ? 9.532 -2.539 -29.992 1.00 96.25 301 TRP A O 1
ATOM 2482 N N . HIS A 1 302 ? 7.451 -2.851 -29.228 1.00 95.00 302 HIS A N 1
ATOM 2483 C CA . HIS A 1 302 ? 6.887 -1.681 -29.899 1.00 95.00 302 HIS A CA 1
ATOM 2484 C C . HIS A 1 302 ? 7.618 -0.387 -29.500 1.00 95.00 302 HIS A C 1
ATOM 2486 O O . HIS A 1 302 ? 7.964 0.422 -30.358 1.00 95.00 302 HIS A O 1
ATOM 2492 N N . THR A 1 303 ? 7.905 -0.207 -28.207 1.00 95.56 303 THR A N 1
ATOM 2493 C CA . THR A 1 303 ? 8.640 0.965 -27.701 1.00 95.56 303 THR A CA 1
ATOM 2494 C C . THR A 1 303 ? 10.098 0.968 -28.163 1.00 95.56 303 THR A C 1
ATOM 2496 O O . THR A 1 303 ? 10.619 2.006 -28.556 1.00 95.56 303 THR A O 1
ATOM 2499 N N . LEU A 1 304 ? 10.766 -0.187 -28.167 1.00 95.81 304 LEU A N 1
ATOM 2500 C CA . LEU A 1 304 ? 12.148 -0.305 -28.635 1.00 95.81 304 LEU A CA 1
ATOM 2501 C C . LEU A 1 304 ? 12.281 0.004 -30.132 1.00 95.81 304 LEU A C 1
ATOM 2503 O O . LEU A 1 304 ? 13.269 0.600 -30.555 1.00 95.81 304 LEU A O 1
ATOM 2507 N N . HIS A 1 305 ? 11.273 -0.349 -30.932 1.00 95.56 305 HIS A N 1
ATOM 2508 C CA . HIS A 1 305 ? 11.221 -0.007 -32.354 1.00 95.56 305 HIS A CA 1
ATOM 2509 C C . HIS A 1 305 ? 11.005 1.489 -32.609 1.00 95.56 305 HIS A C 1
ATOM 2511 O O . HIS A 1 305 ? 11.447 1.988 -33.641 1.00 95.56 305 HIS A O 1
ATOM 2517 N N . SER A 1 306 ? 10.370 2.214 -31.683 1.00 95.25 306 SER A N 1
ATOM 2518 C CA . SER A 1 306 ? 10.167 3.663 -31.789 1.00 95.25 306 SER A CA 1
ATOM 2519 C C . SER A 1 306 ? 11.292 4.498 -31.164 1.00 95.25 306 SER A C 1
ATOM 2521 O O . SER A 1 306 ? 11.233 5.731 -31.219 1.00 95.25 306 SER A O 1
ATOM 2523 N N . LEU A 1 307 ? 12.315 3.868 -30.571 1.00 94.88 307 LEU A N 1
ATOM 2524 C CA . LEU A 1 307 ? 13.450 4.575 -29.977 1.00 94.88 307 LEU A CA 1
ATOM 2525 C C . LEU A 1 307 ? 14.385 5.141 -31.045 1.00 94.88 307 LEU A C 1
ATOM 2527 O O . LEU A 1 307 ? 14.852 4.438 -31.942 1.00 94.88 307 LEU A O 1
ATOM 2531 N N . ILE A 1 308 ? 14.699 6.424 -30.883 1.00 95.00 308 ILE A N 1
ATOM 2532 C CA . ILE A 1 308 ? 15.613 7.174 -31.740 1.00 95.00 308 ILE A CA 1
ATOM 2533 C C . ILE A 1 308 ? 16.781 7.653 -30.886 1.00 95.00 308 ILE A C 1
ATOM 2535 O O . ILE A 1 308 ? 16.585 8.310 -29.863 1.00 95.00 308 ILE A O 1
ATOM 2539 N N . VAL A 1 309 ? 17.993 7.337 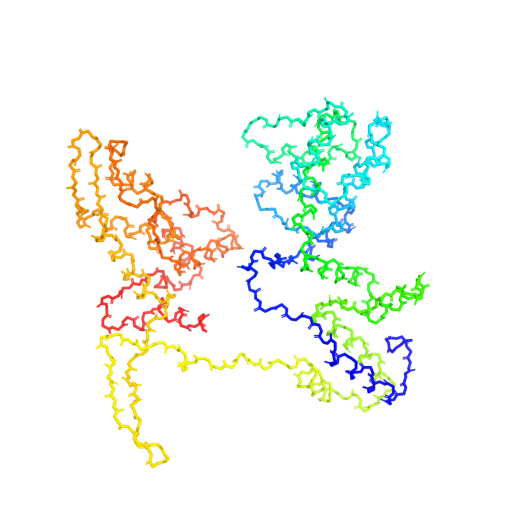-31.334 1.00 94.25 309 VAL A N 1
ATOM 2540 C CA . VAL A 1 309 ? 19.252 7.822 -30.773 1.00 94.25 309 VAL A CA 1
ATOM 2541 C C . VAL A 1 309 ? 19.669 9.069 -31.531 1.00 94.25 309 VAL A C 1
ATOM 2543 O O . VAL A 1 309 ? 19.828 9.033 -32.752 1.00 94.25 309 VAL A O 1
ATOM 2546 N N . LYS A 1 310 ? 19.867 10.161 -30.796 1.00 93.88 310 LYS A N 1
ATOM 2547 C CA . LYS A 1 310 ? 20.293 11.452 -31.331 1.00 93.88 310 LYS A CA 1
ATOM 2548 C C . LYS A 1 310 ? 21.691 11.805 -30.850 1.00 93.88 310 LYS A C 1
ATOM 2550 O O . LYS A 1 310 ? 21.949 11.837 -29.648 1.00 93.88 310 LYS A O 1
ATOM 2555 N N . GLU A 1 311 ? 22.591 12.114 -31.772 1.00 92.75 311 GLU A N 1
ATOM 2556 C CA . GLU A 1 311 ? 23.916 12.628 -31.436 1.00 92.75 311 GLU A CA 1
ATOM 2557 C C . GLU A 1 311 ? 23.862 14.146 -31.224 1.00 92.75 311 GLU A C 1
ATOM 2559 O O . GLU A 1 311 ? 23.481 14.907 -32.112 1.00 92.75 311 GLU A O 1
ATOM 2564 N N . LYS A 1 312 ? 24.281 14.620 -30.047 1.00 90.06 312 LYS A N 1
ATOM 2565 C CA . LYS A 1 312 ? 24.149 16.037 -29.656 1.00 90.06 312 LYS A CA 1
ATOM 2566 C C . LYS A 1 312 ? 25.013 16.988 -30.482 1.00 90.06 312 LYS A C 1
ATOM 2568 O O . LYS A 1 312 ? 24.678 18.160 -30.605 1.00 90.06 312 LYS A O 1
ATOM 2573 N N . LYS A 1 313 ? 26.144 16.504 -31.003 1.00 88.38 313 LYS A N 1
ATOM 2574 C CA . LYS A 1 313 ? 27.124 17.326 -31.734 1.00 88.38 313 LYS A CA 1
ATOM 2575 C C . LYS A 1 313 ? 26.736 17.530 -33.195 1.00 88.38 313 LYS A C 1
ATOM 2577 O O . LYS A 1 313 ? 26.901 18.623 -33.723 1.00 88.38 313 LYS A O 1
ATOM 2582 N N . THR A 1 314 ? 26.236 16.481 -33.838 1.00 88.56 314 THR A N 1
ATOM 2583 C CA . THR A 1 314 ? 25.938 16.454 -35.277 1.00 88.56 314 THR A CA 1
ATOM 2584 C C . THR A 1 314 ? 24.4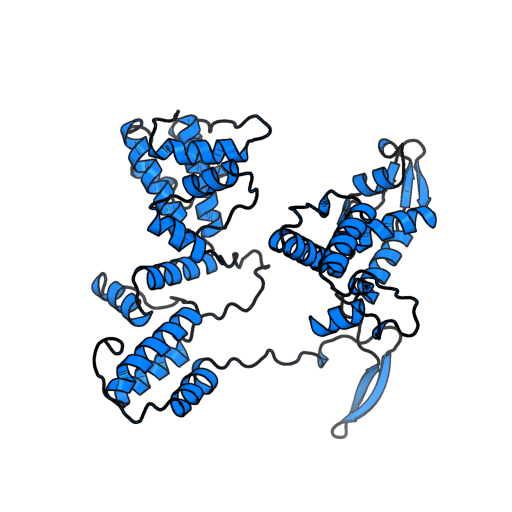44 16.585 -35.569 1.00 88.56 314 THR A C 1
ATOM 2586 O O . THR A 1 314 ? 24.074 16.831 -36.713 1.00 88.56 314 THR A O 1
ATOM 2589 N N . ASN A 1 315 ? 23.585 16.428 -34.552 1.00 87.62 315 ASN A N 1
ATOM 2590 C CA . ASN A 1 315 ? 22.140 16.230 -34.694 1.00 87.62 315 ASN A CA 1
ATOM 2591 C C . ASN A 1 315 ? 21.765 15.042 -35.597 1.00 87.62 315 ASN A C 1
ATOM 2593 O O . ASN A 1 315 ? 20.640 14.987 -36.089 1.00 87.62 315 ASN A O 1
ATOM 2597 N N . ALA A 1 316 ? 22.676 14.087 -35.804 1.00 91.44 316 ALA A N 1
ATOM 2598 C CA . ALA A 1 316 ? 22.355 12.851 -36.500 1.00 91.44 316 ALA A CA 1
ATOM 2599 C C . ALA A 1 316 ? 21.373 12.020 -35.662 1.00 91.44 316 ALA A C 1
ATOM 2601 O O . ALA A 1 316 ? 21.552 11.867 -34.451 1.00 91.44 316 ALA A O 1
ATOM 2602 N N . GLU A 1 317 ? 20.345 11.483 -36.315 1.00 94.94 317 GLU A N 1
ATOM 2603 C CA . GLU A 1 317 ? 19.315 10.649 -35.700 1.00 94.94 317 GLU A CA 1
ATOM 2604 C C . GLU A 1 317 ? 19.310 9.276 -36.369 1.00 94.94 317 GLU A C 1
ATOM 2606 O O . GLU A 1 317 ? 19.394 9.165 -37.594 1.00 94.94 317 GLU A O 1
ATOM 2611 N N . ARG A 1 318 ? 19.221 8.219 -35.561 1.00 94.69 318 ARG A N 1
ATOM 2612 C CA . ARG A 1 318 ? 19.061 6.848 -36.051 1.00 94.69 318 ARG A CA 1
ATOM 2613 C C . ARG A 1 318 ? 18.186 6.025 -35.121 1.00 94.69 318 ARG A C 1
ATOM 2615 O O . ARG A 1 318 ? 18.119 6.291 -33.924 1.00 94.69 318 ARG A O 1
ATOM 2622 N N . PHE A 1 319 ? 17.574 4.983 -35.665 1.00 95.50 319 PHE A N 1
ATOM 2623 C CA . PHE A 1 319 ? 16.928 3.953 -34.858 1.00 95.50 319 PHE A CA 1
ATOM 2624 C C . PHE A 1 319 ? 17.964 3.036 -34.197 1.00 95.50 319 PHE A C 1
ATOM 2626 O O . PHE A 1 319 ? 19.135 2.992 -34.599 1.00 95.50 319 PHE A O 1
ATOM 2633 N N . LEU A 1 320 ? 17.517 2.301 -33.179 1.00 94.88 320 LEU A N 1
ATOM 2634 C CA . LEU A 1 320 ? 18.314 1.246 -32.559 1.00 94.88 320 LEU A CA 1
ATOM 2635 C C . LEU A 1 320 ? 18.534 0.071 -33.519 1.00 94.88 320 LEU A C 1
ATOM 2637 O O . LEU A 1 320 ? 17.615 -0.347 -34.232 1.00 94.88 320 LEU A O 1
ATOM 2641 N N . TYR A 1 321 ? 19.742 -0.485 -33.490 1.00 95.00 321 TYR A N 1
ATOM 2642 C CA . TYR A 1 321 ? 20.059 -1.758 -34.131 1.00 95.00 321 TYR A CA 1
ATOM 2643 C C . TYR A 1 321 ? 19.453 -2.926 -33.350 1.00 95.00 321 TYR A C 1
ATOM 2645 O O . TYR A 1 321 ? 19.093 -2.789 -32.184 1.00 95.00 321 TYR A O 1
ATOM 2653 N N . GLN A 1 322 ? 19.338 -4.088 -33.993 1.00 95.50 322 GLN A N 1
ATOM 2654 C CA . GLN A 1 322 ? 18.704 -5.261 -33.389 1.00 95.50 322 GLN A CA 1
ATOM 2655 C C . GLN A 1 322 ? 19.395 -5.697 -32.084 1.00 95.50 322 GLN A C 1
ATOM 2657 O O . GLN A 1 322 ? 18.720 -5.832 -31.070 1.00 95.50 322 GLN A O 1
ATOM 2662 N N . GLU A 1 323 ? 20.729 -5.772 -32.072 1.00 95.62 323 GLU A N 1
ATOM 2663 C CA . GLU A 1 323 ? 21.522 -6.103 -30.873 1.00 95.62 323 GLU A CA 1
ATOM 2664 C C . GLU A 1 323 ? 21.283 -5.106 -29.719 1.00 95.62 323 GLU A C 1
ATOM 2666 O O . GLU A 1 323 ? 21.194 -5.476 -28.547 1.00 95.62 323 GLU A O 1
ATOM 2671 N N . GLU A 1 324 ? 21.119 -3.819 -30.048 1.00 95.12 324 GLU A N 1
ATOM 2672 C CA . GLU A 1 324 ? 20.835 -2.767 -29.063 1.00 95.12 324 GLU A CA 1
ATOM 2673 C C . GLU A 1 324 ? 19.424 -2.923 -28.479 1.00 95.12 324 GLU A C 1
ATOM 2675 O O . GLU A 1 324 ? 19.207 -2.687 -27.289 1.00 95.12 324 GLU A O 1
ATOM 2680 N N . LYS A 1 325 ? 18.454 -3.343 -29.302 1.00 96.19 325 LYS A N 1
ATOM 2681 C CA . LYS A 1 325 ? 17.097 -3.645 -28.834 1.00 96.19 325 LYS A CA 1
ATOM 2682 C C . LYS A 1 325 ? 17.093 -4.872 -27.930 1.00 96.19 325 LYS A C 1
ATOM 2684 O O . LYS A 1 325 ? 16.483 -4.806 -26.874 1.00 96.19 325 LYS A O 1
ATOM 2689 N N . GLU A 1 326 ? 17.783 -5.946 -28.302 1.00 95.56 326 GLU A N 1
ATOM 2690 C CA . GLU A 1 326 ? 17.870 -7.179 -27.506 1.00 95.56 326 GLU A CA 1
ATOM 2691 C C . GLU A 1 326 ? 18.508 -6.924 -26.138 1.00 95.56 326 GLU A C 1
ATOM 2693 O O . GLU A 1 326 ? 17.957 -7.323 -25.112 1.00 95.56 326 GLU A O 1
ATOM 2698 N N . THR A 1 327 ? 19.595 -6.148 -26.105 1.00 95.12 327 THR A N 1
ATOM 2699 C CA . THR A 1 327 ? 20.249 -5.745 -24.849 1.00 95.12 327 THR A CA 1
ATOM 2700 C C . THR A 1 327 ? 19.294 -4.953 -23.947 1.00 95.12 327 THR A C 1
ATOM 2702 O O . THR A 1 327 ? 19.197 -5.212 -22.747 1.00 95.12 327 THR A O 1
ATOM 2705 N N . LEU A 1 328 ? 18.545 -3.991 -24.504 1.00 95.75 328 LEU A N 1
ATOM 2706 C CA . LEU A 1 328 ? 17.546 -3.249 -23.724 1.00 95.75 328 LEU A CA 1
ATOM 2707 C C . LEU A 1 328 ? 16.351 -4.118 -23.324 1.00 95.75 328 LEU A C 1
ATOM 2709 O O . LEU A 1 328 ? 15.784 -3.902 -22.254 1.00 95.75 328 LEU A O 1
ATOM 2713 N N . PHE A 1 329 ? 15.948 -5.063 -24.173 1.00 95.75 329 PHE A N 1
ATOM 2714 C CA . PHE A 1 329 ? 14.841 -5.972 -23.912 1.00 95.75 329 PHE A CA 1
ATOM 2715 C C . PHE A 1 329 ? 15.133 -6.848 -22.694 1.00 95.75 329 PHE A C 1
ATOM 2717 O O . PHE A 1 329 ? 14.292 -6.895 -21.801 1.00 95.75 329 PHE A O 1
ATOM 2724 N N . ALA A 1 330 ? 16.325 -7.448 -22.603 1.00 93.88 330 ALA A N 1
ATOM 2725 C CA . ALA A 1 330 ? 16.736 -8.257 -21.451 1.00 93.88 330 ALA A CA 1
ATOM 2726 C C . ALA A 1 330 ? 16.591 -7.485 -20.123 1.00 93.88 330 ALA A C 1
ATOM 2728 O O . ALA A 1 330 ? 15.955 -7.955 -19.177 1.00 93.88 330 ALA A O 1
ATOM 2729 N N . GLU A 1 331 ? 17.058 -6.233 -20.093 1.00 94.44 331 GLU A N 1
ATOM 2730 C CA . GLU A 1 331 ? 16.927 -5.354 -18.928 1.00 94.44 331 GLU A CA 1
ATOM 2731 C C . GLU A 1 331 ? 15.473 -4.968 -18.617 1.00 94.44 331 GLU A C 1
ATOM 2733 O O . GLU A 1 331 ? 15.021 -5.024 -17.467 1.00 94.44 331 GLU A O 1
ATOM 2738 N N . LEU A 1 332 ? 14.720 -4.559 -19.638 1.00 94.75 332 LEU A N 1
ATOM 2739 C CA . LEU A 1 332 ? 13.333 -4.116 -19.497 1.00 94.75 332 LEU A CA 1
ATOM 2740 C C . LEU A 1 332 ? 12.377 -5.268 -19.193 1.00 94.75 332 LEU A C 1
ATOM 2742 O O . LEU A 1 332 ? 11.306 -5.015 -18.646 1.00 94.75 332 LEU A O 1
ATOM 2746 N N . ASN A 1 333 ? 12.729 -6.511 -19.516 1.00 93.88 333 ASN A N 1
ATOM 2747 C CA . ASN A 1 333 ? 11.878 -7.663 -19.247 1.00 93.88 333 ASN A CA 1
ATOM 2748 C C . ASN A 1 333 ? 11.790 -7.991 -17.749 1.00 93.88 333 ASN A C 1
ATOM 2750 O O . ASN A 1 333 ? 10.815 -8.591 -17.310 1.00 93.88 333 ASN A O 1
ATOM 2754 N N . ILE A 1 334 ? 12.760 -7.545 -16.948 1.00 92.25 334 ILE A N 1
ATOM 2755 C CA . ILE A 1 334 ? 12.770 -7.733 -15.490 1.00 92.25 334 ILE A CA 1
ATOM 2756 C C . ILE A 1 334 ? 12.425 -6.428 -14.762 1.00 92.25 334 ILE A C 1
ATOM 2758 O O . ILE A 1 334 ? 11.771 -6.441 -13.717 1.00 92.25 334 ILE A O 1
ATOM 2762 N N . LYS A 1 335 ? 12.842 -5.275 -15.300 1.00 91.69 335 LYS A N 1
ATOM 2763 C CA . LYS A 1 335 ? 12.669 -3.969 -14.647 1.00 91.69 335 LYS A CA 1
ATOM 2764 C C . LYS A 1 335 ? 11.338 -3.312 -15.001 1.00 91.69 335 LYS A C 1
ATOM 2766 O O . LYS A 1 335 ? 10.848 -3.385 -16.120 1.00 91.69 335 LYS A O 1
ATOM 2771 N N . GLU A 1 336 ? 10.764 -2.573 -14.049 1.00 91.75 336 GLU A N 1
ATOM 2772 C CA . GLU A 1 336 ? 9.511 -1.837 -14.283 1.00 91.75 336 GLU A CA 1
ATOM 2773 C C . GLU A 1 336 ? 9.708 -0.668 -15.263 1.00 91.75 336 GLU A C 1
ATOM 2775 O O . GLU A 1 336 ? 8.844 -0.381 -16.094 1.00 91.75 336 GLU A O 1
ATOM 2780 N N . THR A 1 337 ? 10.848 0.019 -15.162 1.00 93.56 337 THR A N 1
ATOM 2781 C CA . THR A 1 337 ? 11.212 1.170 -15.997 1.00 93.56 337 THR A CA 1
ATOM 2782 C C . THR A 1 337 ? 12.727 1.288 -16.107 1.00 93.56 337 THR A C 1
ATOM 2784 O O . THR A 1 337 ? 13.431 0.961 -15.152 1.00 93.56 337 THR A O 1
ATOM 2787 N N . LEU A 1 338 ? 13.208 1.847 -17.214 1.00 93.75 338 LEU A N 1
ATOM 2788 C CA . LEU A 1 338 ? 14.605 2.216 -17.419 1.00 93.75 338 LEU A CA 1
ATOM 2789 C C . LEU A 1 338 ? 14.696 3.710 -17.744 1.00 93.75 338 LEU A C 1
ATOM 2791 O O . LEU A 1 338 ? 13.935 4.227 -18.566 1.00 93.75 338 LEU A O 1
ATOM 2795 N N . SER A 1 339 ? 15.598 4.433 -17.078 1.00 93.69 339 SER A N 1
ATOM 2796 C CA . SER A 1 339 ? 15.813 5.849 -17.387 1.00 93.69 339 SER A CA 1
ATOM 2797 C C . SER A 1 339 ? 16.576 5.994 -18.705 1.00 93.69 339 SER A C 1
ATOM 2799 O O . SER A 1 339 ? 17.395 5.141 -19.047 1.00 93.69 339 SER A O 1
ATOM 2801 N N . LYS A 1 340 ? 16.369 7.104 -19.422 1.00 93.94 340 LYS A N 1
ATOM 2802 C CA . LYS A 1 340 ? 17.137 7.429 -20.635 1.00 93.94 340 LYS A CA 1
ATOM 2803 C C . LYS A 1 340 ? 18.647 7.299 -20.438 1.00 93.94 340 LYS A C 1
ATOM 2805 O O . LYS A 1 340 ? 19.357 6.775 -21.290 1.00 93.94 340 LYS A O 1
ATOM 2810 N N . LEU A 1 341 ? 19.140 7.803 -19.310 1.00 91.94 341 LEU A N 1
ATOM 2811 C CA . LEU A 1 341 ? 20.565 7.839 -19.015 1.00 91.94 341 LEU A CA 1
ATOM 2812 C C . LEU A 1 341 ? 21.115 6.430 -18.769 1.00 91.94 341 LEU A C 1
ATOM 2814 O O . LEU A 1 341 ? 22.212 6.124 -19.229 1.00 91.94 341 LEU A O 1
ATOM 2818 N N . ASP A 1 342 ? 20.354 5.573 -18.091 1.00 91.94 342 ASP A N 1
ATOM 2819 C CA . ASP A 1 342 ? 20.764 4.193 -17.828 1.00 91.94 342 ASP A CA 1
ATOM 2820 C C . ASP A 1 342 ? 20.682 3.330 -19.093 1.00 91.94 342 ASP A C 1
ATOM 2822 O O . ASP A 1 342 ? 21.603 2.564 -19.353 1.00 91.94 342 ASP A O 1
ATOM 2826 N N . ALA A 1 343 ? 19.671 3.543 -19.943 1.00 93.31 343 ALA A N 1
ATOM 2827 C CA . ALA A 1 343 ? 19.590 2.917 -21.264 1.00 93.31 343 ALA A CA 1
ATOM 2828 C C . ALA A 1 343 ? 20.796 3.276 -22.149 1.00 93.31 343 ALA A C 1
ATOM 2830 O O . ALA A 1 343 ? 21.413 2.405 -22.755 1.00 93.31 343 ALA A O 1
ATOM 2831 N N . LEU A 1 344 ? 21.189 4.555 -22.189 1.00 93.56 344 LEU A N 1
ATOM 2832 C CA . LEU A 1 344 ? 22.359 4.979 -22.962 1.00 93.56 344 LEU A CA 1
ATOM 2833 C C . LEU A 1 344 ? 23.673 4.439 -22.386 1.00 93.56 344 LEU A C 1
ATOM 2835 O O . LEU A 1 344 ? 24.562 4.095 -23.159 1.00 93.56 344 LEU A O 1
ATOM 2839 N N . LYS A 1 345 ? 23.810 4.359 -21.055 1.00 93.12 345 LYS A N 1
ATOM 2840 C CA . LYS A 1 345 ? 24.985 3.748 -20.405 1.00 93.12 345 LYS A CA 1
ATOM 2841 C C . LYS A 1 345 ? 25.121 2.264 -20.727 1.00 93.12 345 LYS A C 1
ATOM 2843 O O . LYS A 1 345 ? 26.247 1.794 -20.845 1.00 93.12 345 LYS A O 1
ATOM 2848 N N . LEU A 1 346 ? 23.996 1.556 -20.821 1.00 91.81 346 LEU A N 1
ATOM 2849 C CA . LEU A 1 346 ? 23.956 0.136 -21.155 1.00 91.81 346 LEU A CA 1
ATOM 2850 C C . LEU A 1 346 ? 24.499 -0.108 -22.569 1.00 91.81 346 LEU A C 1
ATOM 2852 O O . LEU A 1 346 ? 25.293 -1.015 -22.781 1.00 91.81 346 LEU A O 1
ATOM 2856 N N . LEU A 1 347 ? 24.093 0.738 -23.518 1.00 92.12 347 LEU A N 1
ATOM 2857 C CA . LEU A 1 347 ? 24.398 0.556 -24.936 1.00 92.12 347 LEU A CA 1
ATOM 2858 C C . LEU A 1 347 ? 25.730 1.177 -25.375 1.00 92.12 347 LEU A C 1
ATOM 2860 O O . LEU A 1 347 ? 26.398 0.645 -26.259 1.00 92.12 347 LEU A O 1
ATOM 2864 N N . TYR A 1 348 ? 26.127 2.315 -24.797 1.00 92.12 348 TYR A N 1
ATOM 2865 C CA . TYR A 1 348 ? 27.200 3.139 -25.356 1.00 92.12 348 TYR A CA 1
ATOM 2866 C C . TYR A 1 348 ? 28.206 3.620 -24.314 1.00 92.12 348 TYR A C 1
ATOM 2868 O O . TYR A 1 348 ? 27.871 4.242 -23.305 1.00 92.12 348 TYR A O 1
ATOM 2876 N N . LYS A 1 349 ? 29.497 3.491 -24.640 1.00 86.88 349 LYS A N 1
ATOM 2877 C CA . LYS A 1 349 ? 30.585 4.086 -23.842 1.00 86.88 349 LYS A CA 1
ATOM 2878 C C . LYS A 1 349 ? 30.569 5.621 -23.886 1.00 86.88 349 LYS A C 1
ATOM 2880 O O . LYS A 1 349 ? 30.917 6.272 -22.903 1.00 86.88 349 LYS A O 1
ATOM 2885 N N . ASN A 1 350 ? 30.128 6.212 -24.998 1.00 88.19 350 ASN A N 1
ATOM 2886 C CA . ASN A 1 350 ? 30.001 7.659 -25.215 1.00 88.19 350 ASN A CA 1
ATOM 2887 C C . ASN A 1 350 ? 28.589 8.202 -24.913 1.00 88.19 350 ASN A C 1
ATOM 2889 O O . ASN A 1 350 ? 28.183 9.216 -25.477 1.00 88.19 350 ASN A O 1
ATOM 2893 N N . TYR A 1 351 ? 27.856 7.577 -23.985 1.00 88.81 351 TYR A N 1
ATOM 2894 C CA . TYR A 1 351 ? 26.477 7.926 -23.609 1.00 88.81 351 TYR A CA 1
ATOM 2895 C C . TYR A 1 351 ? 26.216 9.423 -23.339 1.00 88.81 351 TYR A C 1
ATOM 2897 O O . TYR A 1 351 ? 25.094 9.893 -23.502 1.00 88.81 351 TYR A O 1
ATOM 2905 N N . LYS A 1 352 ? 27.227 10.199 -22.922 1.00 90.38 352 LYS A N 1
ATOM 2906 C CA . LYS A 1 352 ? 27.088 11.641 -22.634 1.00 90.38 352 LYS A CA 1
ATOM 2907 C C . LYS A 1 352 ? 26.785 12.478 -23.879 1.00 90.38 352 LYS A C 1
ATOM 2909 O O . LYS A 1 352 ? 26.067 13.477 -23.772 1.00 90.38 352 LYS A O 1
ATOM 2914 N N . ASP A 1 353 ? 27.301 12.058 -25.031 1.00 91.06 353 ASP A N 1
ATOM 2915 C CA . ASP A 1 353 ? 27.139 12.746 -26.316 1.00 91.06 353 ASP A CA 1
ATOM 2916 C C . ASP A 1 353 ? 25.845 12.341 -27.042 1.00 91.06 353 ASP A C 1
ATOM 2918 O O . ASP A 1 353 ? 25.510 12.922 -28.074 1.00 91.06 353 ASP A O 1
ATOM 2922 N N . LEU A 1 354 ? 25.100 11.383 -26.486 1.00 92.44 354 LEU A N 1
ATOM 2923 C CA . LEU A 1 354 ? 23.884 10.828 -27.065 1.00 92.44 354 LEU A CA 1
ATOM 2924 C C . LEU A 1 354 ? 22.641 11.252 -26.273 1.00 92.44 354 LEU A C 1
ATOM 2926 O O . LEU A 1 354 ? 22.715 11.638 -25.099 1.00 92.44 354 LEU A O 1
ATOM 2930 N N . ASP A 1 355 ? 21.497 11.206 -26.941 1.00 92.88 355 ASP A N 1
ATOM 2931 C CA . ASP A 1 355 ? 20.174 11.448 -26.381 1.00 92.88 355 ASP A CA 1
ATOM 2932 C C . ASP A 1 355 ? 19.153 10.450 -26.951 1.00 92.88 355 ASP A C 1
ATOM 2934 O O . ASP A 1 355 ? 19.386 9.852 -28.001 1.00 92.88 355 ASP A O 1
ATOM 2938 N N . LEU A 1 356 ? 18.031 10.273 -26.251 1.00 93.62 356 LEU A N 1
ATOM 2939 C CA . LEU A 1 356 ? 16.890 9.461 -26.686 1.00 93.62 356 LEU A CA 1
ATOM 2940 C C . LEU A 1 356 ? 15.625 10.318 -26.720 1.00 93.62 356 LEU A C 1
ATOM 2942 O O . LEU A 1 356 ? 15.457 11.218 -25.896 1.00 93.62 356 LEU A O 1
ATOM 2946 N N . ASN A 1 357 ? 14.705 9.981 -27.622 1.00 93.56 357 ASN A N 1
ATOM 2947 C CA . ASN A 1 357 ? 13.398 10.634 -27.760 1.00 93.56 357 ASN A CA 1
ATOM 2948 C C . ASN A 1 357 ? 12.418 10.378 -26.593 1.00 93.56 357 ASN A C 1
ATOM 2950 O O . ASN A 1 357 ? 11.393 11.053 -26.514 1.00 93.56 357 ASN A O 1
ATOM 2954 N N . TYR A 1 358 ? 12.725 9.452 -25.679 1.00 91.00 358 TYR A N 1
ATOM 2955 C CA . TYR A 1 358 ? 11.952 9.202 -24.457 1.00 91.00 358 TYR A CA 1
ATOM 2956 C C . TYR A 1 358 ? 12.801 9.458 -23.211 1.00 91.00 358 TYR A C 1
ATOM 2958 O O . TYR A 1 358 ? 13.947 9.019 -23.133 1.00 91.00 358 TYR A O 1
ATOM 2966 N N . ASP A 1 359 ? 12.222 10.096 -22.192 1.00 90.31 359 ASP A N 1
ATOM 2967 C CA . ASP A 1 359 ? 12.902 10.303 -20.903 1.00 90.31 359 ASP A CA 1
ATOM 2968 C C . ASP A 1 359 ? 12.981 9.024 -20.057 1.00 90.31 359 ASP A C 1
ATOM 2970 O O . ASP A 1 359 ? 13.925 8.822 -19.283 1.00 90.31 359 ASP A O 1
ATOM 2974 N N . LYS A 1 360 ? 11.973 8.159 -20.194 1.00 93.88 360 LYS A N 1
ATOM 2975 C CA . LYS A 1 360 ? 11.859 6.871 -19.509 1.00 93.88 360 LYS A CA 1
ATOM 2976 C C . LYS A 1 360 ? 11.267 5.845 -20.461 1.00 93.88 360 LYS A C 1
ATOM 2978 O O . LYS A 1 360 ? 10.308 6.145 -21.167 1.00 93.88 360 LYS A O 1
ATOM 2983 N N . ILE A 1 361 ? 11.818 4.641 -20.426 1.00 94.25 361 ILE A N 1
ATOM 2984 C CA . ILE A 1 361 ? 11.342 3.496 -21.192 1.00 94.25 361 ILE A CA 1
ATOM 2985 C C . ILE A 1 361 ? 10.601 2.581 -20.217 1.00 94.25 361 ILE A C 1
ATOM 2987 O O . ILE A 1 361 ? 11.139 2.213 -19.170 1.00 94.25 361 ILE A O 1
ATOM 2991 N N . GLU A 1 362 ? 9.343 2.264 -20.513 1.00 93.88 362 GLU A N 1
ATOM 2992 C CA . GLU A 1 362 ? 8.556 1.354 -19.680 1.00 93.88 362 GLU A CA 1
ATOM 2993 C C . GLU A 1 362 ? 8.947 -0.101 -19.945 1.00 93.88 362 GLU A C 1
ATOM 2995 O O . GLU A 1 362 ? 8.918 -0.547 -21.089 1.00 93.88 362 GLU A O 1
ATOM 3000 N N . GLY A 1 363 ? 9.238 -0.852 -18.884 1.00 93.88 363 GLY A N 1
ATOM 3001 C CA . GLY A 1 363 ? 9.537 -2.279 -18.958 1.00 93.88 363 GLY A CA 1
ATOM 3002 C C . GLY A 1 363 ? 8.341 -3.163 -18.608 1.00 93.88 363 GLY A C 1
ATOM 3003 O O . GLY A 1 363 ? 7.175 -2.739 -18.666 1.00 93.88 363 GLY A O 1
ATOM 3004 N N . ASN A 1 364 ? 8.627 -4.411 -18.253 1.00 95.12 364 ASN A N 1
ATOM 3005 C CA . ASN A 1 364 ? 7.646 -5.445 -17.968 1.00 95.12 364 ASN A CA 1
ATOM 3006 C C . ASN A 1 364 ? 7.141 -5.302 -16.531 1.00 95.12 364 ASN A C 1
ATOM 3008 O O . ASN A 1 364 ? 7.762 -5.744 -15.566 1.00 95.12 364 ASN A O 1
ATOM 3012 N N . ARG A 1 365 ? 5.964 -4.693 -16.370 1.00 93.94 365 ARG A N 1
ATOM 3013 C CA . ARG A 1 365 ? 5.382 -4.461 -15.037 1.00 93.94 365 ARG A CA 1
ATOM 3014 C C . ARG A 1 365 ? 4.959 -5.759 -14.349 1.00 93.94 365 ARG A C 1
ATOM 3016 O O . ARG A 1 365 ? 4.916 -5.806 -13.121 1.00 93.94 365 ARG A O 1
ATOM 3023 N N . THR A 1 366 ? 4.607 -6.780 -15.129 1.00 93.94 366 THR A N 1
ATOM 3024 C CA . THR A 1 366 ? 4.182 -8.080 -14.603 1.00 93.94 366 THR A CA 1
ATOM 3025 C C . THR A 1 366 ? 5.380 -8.827 -14.040 1.00 93.94 366 THR A C 1
ATOM 3027 O O . THR A 1 366 ? 5.358 -9.181 -12.864 1.00 93.94 366 THR A O 1
ATOM 3030 N N . GLN A 1 367 ? 6.445 -8.980 -14.830 1.00 93.19 367 GLN A N 1
ATOM 3031 C CA . GLN A 1 367 ? 7.678 -9.611 -14.362 1.00 93.19 367 GLN A CA 1
ATOM 3032 C C . GLN A 1 367 ? 8.318 -8.818 -13.223 1.00 93.19 367 GLN A C 1
ATOM 3034 O O . GLN A 1 367 ? 8.611 -9.398 -12.188 1.00 93.19 367 GLN A O 1
ATOM 3039 N N . ALA A 1 368 ? 8.406 -7.487 -13.303 1.00 93.75 368 ALA A N 1
ATOM 3040 C CA . ALA A 1 368 ? 8.950 -6.685 -12.203 1.00 93.75 368 ALA A CA 1
ATOM 3041 C C . ALA A 1 368 ? 8.231 -6.925 -10.859 1.00 93.75 368 ALA A C 1
ATOM 3043 O O . ALA A 1 368 ? 8.860 -6.958 -9.798 1.00 93.75 368 ALA A O 1
ATOM 3044 N N . ALA A 1 369 ? 6.908 -7.128 -10.884 1.00 93.31 369 ALA A N 1
ATOM 3045 C CA . ALA A 1 369 ? 6.145 -7.475 -9.688 1.00 93.31 369 ALA A CA 1
ATOM 3046 C C . ALA A 1 369 ? 6.447 -8.899 -9.185 1.00 93.31 369 ALA A C 1
ATOM 3048 O O . ALA A 1 369 ? 6.529 -9.096 -7.971 1.00 93.31 369 ALA A O 1
ATOM 3049 N N . LEU A 1 370 ? 6.630 -9.864 -10.093 1.00 93.94 370 LEU A N 1
ATOM 3050 C CA . LEU A 1 370 ? 7.036 -11.233 -9.762 1.00 93.94 370 LEU A CA 1
ATOM 3051 C C . LEU A 1 370 ? 8.452 -11.266 -9.177 1.00 93.94 370 LEU A C 1
ATOM 3053 O O . LEU A 1 370 ? 8.634 -11.784 -8.082 1.00 93.94 370 LEU A O 1
ATOM 3057 N N . PHE A 1 371 ? 9.423 -10.602 -9.806 1.00 93.88 371 PHE A N 1
ATOM 3058 C CA . PHE A 1 371 ? 10.798 -10.503 -9.311 1.00 93.88 371 PHE A CA 1
ATOM 3059 C C . PHE A 1 371 ? 10.893 -9.827 -7.944 1.00 93.88 371 PHE A C 1
ATOM 3061 O O . PHE A 1 371 ? 11.693 -10.240 -7.110 1.00 93.88 371 PHE A O 1
ATOM 3068 N N . LYS A 1 372 ? 10.029 -8.850 -7.647 1.00 92.19 372 LYS A N 1
ATOM 3069 C CA . LYS A 1 372 ? 9.930 -8.281 -6.294 1.00 92.19 372 LYS A CA 1
ATOM 3070 C C . LYS A 1 372 ? 9.406 -9.294 -5.266 1.00 92.19 372 LYS A C 1
ATOM 3072 O O . LYS A 1 372 ? 9.840 -9.290 -4.112 1.00 92.19 372 LYS A O 1
ATOM 3077 N N . ALA A 1 373 ? 8.478 -10.166 -5.662 1.00 91.56 373 ALA A N 1
ATOM 3078 C CA . ALA A 1 373 ? 8.035 -11.267 -4.811 1.00 91.56 373 ALA A CA 1
ATOM 3079 C C . ALA A 1 373 ? 9.155 -12.305 -4.634 1.00 91.56 373 ALA A C 1
ATOM 3081 O O . ALA A 1 373 ? 9.412 -12.721 -3.509 1.00 91.56 373 ALA A O 1
ATOM 3082 N N . TYR A 1 374 ? 9.891 -12.641 -5.697 1.00 93.25 374 TYR A N 1
ATOM 3083 C CA . TYR A 1 374 ? 11.040 -13.551 -5.643 1.00 93.25 374 TYR A CA 1
ATOM 3084 C C . TYR A 1 374 ? 12.155 -13.015 -4.741 1.00 93.25 374 TYR A C 1
ATOM 3086 O O . TYR A 1 374 ? 12.643 -13.744 -3.886 1.00 93.25 374 TYR A O 1
ATOM 3094 N N . GLN A 1 375 ? 12.466 -11.720 -4.826 1.00 90.62 375 GLN A N 1
ATOM 3095 C CA . GLN A 1 375 ? 13.379 -11.029 -3.910 1.00 90.62 375 GLN A CA 1
ATOM 3096 C C . GLN A 1 375 ? 12.963 -11.211 -2.440 1.00 90.62 375 GLN A C 1
ATOM 3098 O O . GLN A 1 375 ? 13.810 -11.416 -1.574 1.00 90.62 375 GLN A O 1
ATOM 3103 N N . THR A 1 376 ? 11.656 -11.161 -2.162 1.00 86.81 376 THR A N 1
ATOM 3104 C CA . THR A 1 376 ? 11.110 -11.364 -0.810 1.00 86.81 376 THR A CA 1
ATOM 3105 C C . THR A 1 376 ? 11.219 -12.826 -0.371 1.00 86.81 376 THR A C 1
ATOM 3107 O O . THR A 1 376 ? 11.556 -13.105 0.773 1.00 86.81 376 THR A O 1
ATOM 3110 N N . ILE A 1 377 ? 10.977 -13.777 -1.275 1.00 88.00 377 ILE A N 1
ATOM 3111 C CA . ILE A 1 377 ? 11.141 -15.210 -0.991 1.00 88.00 377 ILE A CA 1
ATOM 3112 C C . ILE A 1 377 ? 12.606 -15.522 -0.662 1.00 88.00 377 ILE A C 1
ATOM 3114 O O . ILE A 1 377 ? 12.875 -16.203 0.326 1.00 88.00 377 ILE A O 1
ATOM 3118 N N . ILE A 1 378 ? 13.550 -14.979 -1.436 1.00 88.19 378 ILE A N 1
ATOM 3119 C CA . ILE A 1 378 ? 14.998 -15.159 -1.240 1.00 88.19 378 ILE A CA 1
ATOM 3120 C C . ILE A 1 378 ? 15.440 -14.610 0.123 1.00 88.19 378 ILE A C 1
ATOM 3122 O O . ILE A 1 378 ? 16.187 -15.276 0.844 1.00 88.19 378 ILE A O 1
ATOM 3126 N N . SER A 1 379 ? 14.933 -13.439 0.527 1.00 83.56 379 SER A N 1
ATOM 3127 C CA . SER A 1 379 ? 15.257 -12.882 1.844 1.00 83.56 379 SER A CA 1
ATOM 3128 C C . SER A 1 379 ? 14.655 -13.702 2.990 1.00 83.56 379 SER A C 1
ATOM 3130 O O . SER A 1 379 ? 15.340 -13.966 3.977 1.00 83.56 379 SER A O 1
ATOM 3132 N N . MET A 1 380 ? 13.411 -14.173 2.851 1.00 79.19 380 MET A N 1
ATOM 3133 C CA . MET A 1 380 ? 12.737 -15.001 3.864 1.00 79.19 380 MET A CA 1
ATOM 3134 C C . MET A 1 380 ? 13.366 -16.387 4.039 1.00 79.19 380 MET A C 1
ATOM 3136 O O . MET A 1 380 ? 13.325 -16.946 5.132 1.00 79.19 380 MET A O 1
ATOM 3140 N N . THR A 1 381 ? 13.951 -16.938 2.979 1.00 80.81 381 THR A N 1
ATOM 3141 C CA . THR A 1 381 ? 14.638 -18.241 2.991 1.00 80.81 381 THR A CA 1
ATOM 3142 C C . THR A 1 381 ? 16.098 -18.140 3.447 1.00 80.81 381 THR A C 1
ATOM 3144 O O . THR A 1 381 ? 16.770 -19.157 3.585 1.00 80.81 381 THR A O 1
ATOM 3147 N N . GLY A 1 382 ? 16.582 -16.931 3.758 1.00 79.62 382 GLY A N 1
ATOM 3148 C CA . GLY A 1 382 ? 17.911 -16.708 4.332 1.00 79.62 382 GLY A CA 1
ATOM 3149 C C . GLY A 1 382 ? 19.047 -16.670 3.308 1.00 79.62 382 GLY A C 1
ATOM 3150 O O . GLY A 1 382 ? 20.212 -16.676 3.698 1.00 79.62 382 GLY A O 1
ATOM 3151 N N . HIS A 1 383 ? 18.735 -16.583 2.012 1.00 83.00 383 HIS A N 1
ATOM 3152 C CA . HIS A 1 383 ? 19.723 -16.549 0.928 1.00 83.00 383 HIS A CA 1
ATOM 3153 C C . HIS A 1 383 ? 20.243 -15.132 0.613 1.00 83.00 383 HIS A C 1
ATOM 3155 O O . HIS A 1 383 ? 20.922 -14.938 -0.388 1.00 83.00 383 HIS A O 1
ATOM 3161 N N . GLY A 1 384 ? 19.968 -14.148 1.477 1.00 80.44 384 GLY A N 1
ATOM 3162 C CA . GLY A 1 384 ? 20.495 -12.782 1.389 1.00 80.44 384 GLY A CA 1
ATOM 3163 C C . GLY A 1 384 ? 19.449 -11.717 1.047 1.00 80.44 384 GLY A C 1
ATOM 3164 O O . GLY A 1 384 ? 18.322 -12.011 0.654 1.00 80.44 384 GLY A O 1
ATOM 3165 N N . GLU A 1 385 ? 19.830 -10.448 1.215 1.00 82.44 385 GLU A N 1
ATOM 3166 C CA . GLU A 1 385 ? 19.016 -9.291 0.828 1.00 82.44 385 GLU A CA 1
ATOM 3167 C C . GLU A 1 385 ? 19.613 -8.617 -0.412 1.00 82.44 385 GLU A C 1
ATOM 3169 O O . GLU A 1 385 ? 20.661 -7.971 -0.348 1.00 82.44 385 GLU A O 1
ATOM 3174 N N . TYR A 1 386 ? 18.916 -8.739 -1.539 1.00 84.62 386 TYR A N 1
ATOM 3175 C CA . TYR A 1 386 ? 19.303 -8.135 -2.813 1.00 84.62 386 TYR A CA 1
ATOM 3176 C C . TYR A 1 386 ? 18.420 -6.935 -3.146 1.00 84.62 386 TYR A C 1
ATOM 3178 O O . TYR A 1 386 ? 17.301 -6.825 -2.651 1.00 84.62 386 TYR A O 1
ATOM 3186 N N . ASP A 1 387 ? 18.909 -6.038 -4.003 1.00 85.69 387 ASP A N 1
ATOM 3187 C CA . ASP A 1 387 ? 18.131 -4.940 -4.587 1.00 85.69 387 ASP A CA 1
ATOM 3188 C C . ASP A 1 387 ? 18.193 -5.044 -6.114 1.00 85.69 387 ASP A C 1
ATOM 3190 O O . ASP A 1 387 ? 19.024 -4.404 -6.762 1.00 85.69 387 ASP A O 1
ATOM 3194 N N . PHE A 1 388 ? 17.302 -5.861 -6.687 1.00 87.25 388 PHE A N 1
ATOM 3195 C CA . PHE A 1 388 ? 17.268 -6.161 -8.126 1.00 87.25 388 PHE A CA 1
ATOM 3196 C C . PHE A 1 388 ? 17.089 -4.916 -9.005 1.00 87.25 388 PHE A C 1
ATOM 3198 O O . PHE A 1 388 ? 17.461 -4.922 -10.174 1.00 87.25 388 PHE A O 1
ATOM 3205 N N . SER A 1 389 ? 16.592 -3.803 -8.451 1.00 82.69 389 SER A N 1
ATOM 3206 C CA . SER A 1 389 ? 16.468 -2.545 -9.195 1.00 82.69 389 SER A CA 1
ATOM 3207 C C . SER A 1 389 ? 17.818 -1.928 -9.587 1.00 82.69 389 SER A C 1
ATOM 3209 O O . SER A 1 389 ? 17.881 -1.147 -10.536 1.00 82.69 389 SER A O 1
ATOM 3211 N N . LYS A 1 390 ? 18.894 -2.275 -8.869 1.00 85.12 390 LYS A N 1
ATOM 3212 C CA . LYS A 1 390 ? 20.249 -1.739 -9.077 1.00 85.12 390 LYS A CA 1
ATOM 3213 C C . LYS A 1 390 ? 21.212 -2.721 -9.730 1.00 85.12 390 LYS A C 1
ATOM 3215 O O . LYS A 1 390 ? 22.347 -2.340 -9.998 1.00 85.12 390 LYS A O 1
ATOM 3220 N N . MET A 1 391 ? 20.775 -3.953 -9.939 1.00 89.00 391 MET A N 1
ATOM 3221 C CA . MET A 1 391 ? 21.583 -5.023 -10.511 1.00 89.00 391 MET A CA 1
ATOM 3222 C C . MET A 1 391 ? 21.295 -5.156 -12.005 1.00 89.00 391 MET A C 1
ATOM 3224 O O . MET A 1 391 ? 20.283 -4.639 -12.496 1.00 89.00 391 MET A O 1
ATOM 3228 N N . MET A 1 392 ? 22.204 -5.797 -12.729 1.00 90.06 392 MET A N 1
ATOM 3229 C CA . MET A 1 392 ? 21.982 -6.141 -14.133 1.00 90.06 392 MET A CA 1
ATOM 3230 C C . MET A 1 392 ? 21.008 -7.317 -14.232 1.00 90.06 392 MET A C 1
ATOM 3232 O O . MET A 1 392 ? 20.937 -8.137 -13.318 1.00 90.06 392 MET A O 1
ATOM 3236 N N . SER A 1 393 ? 20.241 -7.383 -15.318 1.00 90.00 393 SER A N 1
ATOM 3237 C CA . SER A 1 393 ? 19.253 -8.444 -15.558 1.00 90.00 393 SER A CA 1
ATOM 3238 C C . SER A 1 393 ? 19.862 -9.840 -15.448 1.00 90.00 393 SER A C 1
ATOM 3240 O O . SER A 1 393 ? 19.321 -10.663 -14.716 1.00 90.00 393 SER A O 1
ATOM 3242 N N . ASP A 1 394 ? 21.021 -10.062 -16.066 1.00 91.19 394 ASP A N 1
ATOM 3243 C CA . ASP A 1 394 ? 21.732 -11.346 -16.034 1.00 91.19 394 ASP A CA 1
ATOM 3244 C C . ASP A 1 394 ? 22.092 -11.778 -14.601 1.00 91.19 394 ASP A C 1
ATOM 3246 O O . ASP A 1 394 ? 21.778 -12.890 -14.186 1.00 91.19 394 ASP A O 1
ATOM 3250 N N . GLU A 1 395 ? 22.656 -10.869 -13.796 1.00 92.44 395 GLU A N 1
ATOM 3251 C CA . GLU A 1 395 ? 23.001 -11.144 -12.391 1.00 92.44 395 GLU A CA 1
ATOM 3252 C C . GLU A 1 395 ? 21.756 -11.472 -11.553 1.00 92.44 395 GLU A C 1
ATOM 3254 O O . GLU A 1 395 ? 21.789 -12.327 -10.667 1.00 92.44 395 GLU A O 1
ATOM 3259 N N . VAL A 1 396 ? 20.643 -10.776 -11.812 1.00 92.94 396 VAL A N 1
ATOM 3260 C CA . VAL A 1 396 ? 19.368 -11.037 -11.133 1.00 92.94 396 VAL A CA 1
ATOM 3261 C C . VAL A 1 396 ? 18.848 -12.425 -11.500 1.00 92.94 396 VAL A C 1
ATOM 3263 O O . VAL A 1 396 ? 18.418 -13.155 -10.607 1.00 92.94 396 VAL A O 1
ATOM 3266 N N . MET A 1 397 ? 18.904 -12.798 -12.780 1.00 93.12 397 MET A N 1
ATOM 3267 C CA . MET A 1 397 ? 18.480 -14.116 -13.251 1.00 93.12 397 MET A CA 1
ATOM 3268 C C . MET A 1 397 ? 19.313 -15.227 -12.624 1.00 93.12 397 MET A C 1
ATOM 3270 O O . MET A 1 397 ? 18.733 -16.145 -12.052 1.00 93.12 397 MET A O 1
ATOM 3274 N N . GLU A 1 398 ? 20.643 -15.104 -12.624 1.00 93.81 398 GLU A N 1
ATOM 3275 C CA . GLU A 1 398 ? 21.540 -16.096 -12.018 1.00 93.81 398 GLU A CA 1
ATOM 3276 C C . GLU A 1 398 ? 21.238 -16.322 -10.529 1.00 93.81 398 GLU A C 1
ATOM 3278 O O . GLU A 1 398 ? 21.185 -17.463 -10.062 1.00 93.81 398 GLU A O 1
ATOM 3283 N N . ILE A 1 399 ? 20.996 -15.245 -9.772 1.00 93.25 399 ILE A N 1
ATOM 3284 C CA . ILE A 1 399 ? 20.654 -15.339 -8.346 1.00 93.25 399 ILE A CA 1
ATOM 3285 C C . ILE A 1 399 ? 19.310 -16.040 -8.156 1.00 93.25 399 ILE A C 1
ATOM 3287 O O . ILE A 1 399 ? 19.198 -16.944 -7.324 1.00 93.25 399 ILE A O 1
ATOM 3291 N N . VAL A 1 400 ? 18.279 -15.614 -8.891 1.00 93.88 400 VAL A N 1
ATOM 3292 C CA . VAL A 1 400 ? 16.928 -16.160 -8.724 1.00 93.88 400 VAL A CA 1
ATOM 3293 C C . VAL A 1 400 ? 16.890 -17.621 -9.157 1.00 93.88 400 VAL A C 1
ATOM 3295 O O . VAL A 1 400 ? 16.401 -18.448 -8.391 1.00 93.88 400 VAL A O 1
ATOM 3298 N N . GLU A 1 401 ? 17.449 -17.962 -10.318 1.00 95.12 401 GLU A N 1
ATOM 3299 C CA . GLU A 1 401 ? 17.544 -19.340 -10.808 1.00 95.12 401 GLU A CA 1
ATOM 3300 C C . GLU A 1 401 ? 18.338 -20.230 -9.857 1.00 95.12 401 GLU A C 1
ATOM 3302 O O . GLU A 1 401 ? 17.871 -21.314 -9.504 1.00 95.12 401 GLU A O 1
ATOM 3307 N N . GLY A 1 402 ? 19.502 -19.767 -9.391 1.00 93.50 402 GLY A N 1
ATOM 3308 C CA . GLY A 1 402 ? 20.352 -20.524 -8.477 1.00 93.50 402 GLY A CA 1
ATOM 3309 C C . GLY A 1 402 ? 19.649 -20.844 -7.157 1.00 93.50 402 GLY A C 1
ATOM 3310 O O . GLY A 1 402 ? 19.649 -21.995 -6.714 1.00 93.50 402 GLY A O 1
ATOM 3311 N N . VAL A 1 403 ? 18.996 -19.849 -6.545 1.00 92.44 403 VAL A N 1
ATOM 3312 C CA . VAL A 1 403 ? 18.256 -20.054 -5.291 1.00 92.44 403 VAL A CA 1
ATOM 3313 C C . VAL A 1 403 ? 17.012 -20.914 -5.520 1.00 92.44 403 VAL A C 1
ATOM 3315 O O . VAL A 1 403 ? 16.770 -21.849 -4.762 1.00 92.44 403 VAL A O 1
ATOM 3318 N N . PHE A 1 404 ? 16.226 -20.644 -6.565 1.00 94.50 404 PHE A N 1
ATOM 3319 C CA . PHE A 1 404 ? 14.971 -21.360 -6.814 1.00 94.50 404 PHE A CA 1
ATOM 3320 C C . PHE A 1 404 ? 15.214 -22.825 -7.173 1.00 94.50 404 PHE A C 1
ATOM 3322 O O . PHE A 1 404 ? 14.528 -23.697 -6.642 1.00 94.50 404 PHE A O 1
ATOM 3329 N N . SER A 1 405 ? 16.229 -23.103 -7.993 1.00 93.62 405 SER A N 1
ATOM 3330 C CA . SER A 1 405 ? 16.670 -24.466 -8.294 1.00 93.62 405 SER A CA 1
ATOM 3331 C C . SER A 1 405 ? 17.127 -25.196 -7.026 1.00 93.62 405 SER A C 1
ATOM 3333 O O . SER A 1 405 ? 16.689 -26.317 -6.766 1.00 93.62 405 SER A O 1
ATOM 3335 N N . GLY A 1 406 ? 17.908 -24.532 -6.161 1.00 91.25 406 GLY A N 1
ATOM 3336 C CA . GLY A 1 406 ? 18.331 -25.085 -4.869 1.00 91.25 406 GLY A CA 1
ATOM 3337 C C . GLY A 1 406 ? 17.175 -25.401 -3.908 1.00 91.25 406 GLY A C 1
ATOM 3338 O O . GLY A 1 406 ? 17.270 -26.339 -3.118 1.00 91.25 406 GLY A O 1
ATOM 3339 N N . LEU A 1 407 ? 16.067 -24.660 -4.004 1.00 90.81 407 LEU A N 1
ATOM 3340 C CA . LEU A 1 407 ? 14.831 -24.892 -3.245 1.00 90.81 407 LEU A CA 1
ATOM 3341 C C . LEU A 1 407 ? 13.873 -25.895 -3.920 1.00 90.81 407 LEU A C 1
ATOM 3343 O O . LEU A 1 407 ? 12.834 -26.223 -3.345 1.00 90.81 407 LEU A O 1
ATOM 3347 N N . GLY A 1 408 ? 14.205 -26.393 -5.116 1.00 92.19 408 GLY A N 1
ATOM 3348 C CA . GLY A 1 408 ? 13.380 -27.333 -5.881 1.00 92.19 408 GLY A CA 1
ATOM 3349 C C . GLY A 1 408 ? 12.166 -26.697 -6.567 1.00 92.19 408 GLY A C 1
ATOM 3350 O O . GLY A 1 408 ? 11.190 -27.390 -6.859 1.00 92.19 408 GLY A O 1
ATOM 3351 N N . TYR A 1 409 ? 12.187 -25.384 -6.802 1.00 92.56 409 TYR A N 1
ATOM 3352 C CA . TYR A 1 409 ? 11.139 -24.684 -7.544 1.00 92.56 409 TYR A CA 1
ATOM 3353 C C . TYR A 1 409 ? 11.346 -24.824 -9.053 1.00 92.56 409 TYR A C 1
ATOM 3355 O O . TYR A 1 409 ? 12.472 -24.916 -9.535 1.00 92.56 409 TYR A O 1
ATOM 3363 N N . ASN A 1 410 ? 10.247 -24.803 -9.814 1.00 91.81 410 ASN A N 1
ATOM 3364 C CA . ASN A 1 410 ? 10.331 -24.781 -11.271 1.00 91.81 410 ASN A CA 1
ATOM 3365 C C . ASN A 1 410 ? 10.834 -23.404 -11.744 1.00 91.81 410 ASN A C 1
ATOM 3367 O O . ASN A 1 410 ? 10.129 -22.410 -11.572 1.00 91.81 410 ASN A O 1
ATOM 3371 N N . THR A 1 411 ? 12.023 -23.354 -12.346 1.00 94.12 411 THR A N 1
ATOM 3372 C CA . THR A 1 411 ? 12.654 -22.136 -12.882 1.00 94.12 411 THR A CA 1
ATOM 3373 C C . THR A 1 411 ? 12.101 -21.704 -14.240 1.00 94.12 411 THR A C 1
ATOM 3375 O O . THR A 1 411 ? 12.274 -20.550 -14.619 1.00 94.12 411 THR A O 1
ATOM 3378 N N . ASP A 1 412 ? 11.349 -22.558 -14.940 1.00 93.12 412 ASP A N 1
ATOM 3379 C CA . ASP A 1 412 ? 10.712 -22.220 -16.222 1.00 93.12 412 ASP A CA 1
ATOM 3380 C C . ASP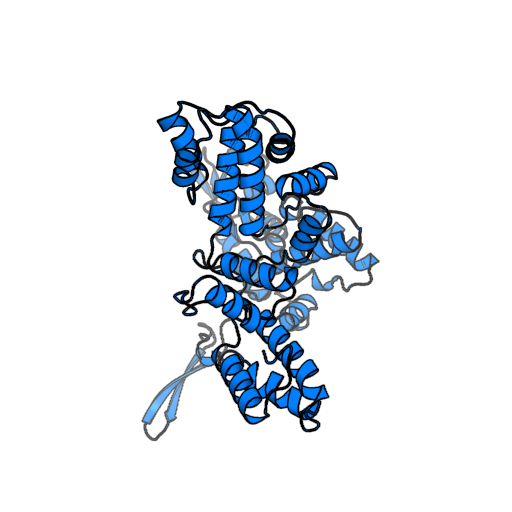 A 1 412 ? 9.699 -21.070 -16.089 1.00 93.12 412 ASP A C 1
ATOM 3382 O O . ASP A 1 412 ? 9.322 -20.438 -17.070 1.00 93.12 412 ASP A O 1
ATOM 3386 N N . ILE A 1 413 ? 9.242 -20.772 -14.866 1.00 94.00 413 ILE A N 1
ATOM 3387 C CA . ILE A 1 413 ? 8.350 -19.637 -14.584 1.00 94.00 413 ILE A CA 1
ATOM 3388 C C . ILE A 1 413 ? 9.029 -18.274 -14.782 1.00 94.00 413 ILE A C 1
ATOM 3390 O O . ILE A 1 413 ? 8.338 -17.257 -14.831 1.00 94.00 413 ILE A O 1
ATOM 3394 N N . LEU A 1 414 ? 10.362 -18.240 -14.843 1.00 93.12 414 LEU A N 1
ATOM 3395 C CA . LEU A 1 414 ? 11.143 -17.010 -14.984 1.00 93.12 414 LEU A CA 1
ATOM 3396 C C . LEU A 1 414 ? 11.196 -16.533 -16.439 1.00 93.12 414 LEU A C 1
ATOM 3398 O O . LEU A 1 414 ? 11.372 -15.341 -16.687 1.00 93.12 414 LEU A O 1
ATOM 3402 N N . HIS A 1 415 ? 10.967 -17.444 -17.386 1.00 90.69 415 HIS A N 1
ATOM 3403 C CA . HIS A 1 415 ? 11.100 -17.209 -18.819 1.00 90.69 415 HIS A CA 1
ATOM 3404 C C . HIS A 1 415 ? 9.740 -17.220 -19.511 1.00 90.69 415 HIS A C 1
ATOM 3406 O O . HIS A 1 415 ? 8.836 -17.966 -19.141 1.00 90.69 415 HIS A O 1
ATOM 3412 N N . PHE A 1 416 ? 9.588 -16.380 -20.528 1.00 93.50 416 PHE A N 1
ATOM 3413 C CA . PHE A 1 416 ? 8.414 -16.374 -21.392 1.00 93.50 416 PHE A CA 1
ATOM 3414 C C . PHE A 1 416 ? 8.851 -16.093 -22.825 1.00 93.50 416 PHE A C 1
ATOM 3416 O O . PHE A 1 416 ? 9.648 -15.186 -23.047 1.00 93.50 416 PHE A O 1
ATOM 3423 N N . ASP A 1 417 ? 8.319 -16.873 -23.760 1.00 90.88 417 ASP A N 1
ATOM 3424 C CA . ASP A 1 417 ? 8.568 -16.750 -25.194 1.00 90.88 417 ASP A CA 1
ATOM 3425 C C . ASP A 1 417 ? 7.237 -16.531 -25.927 1.00 90.88 417 ASP A C 1
ATOM 3427 O O . ASP A 1 417 ? 6.410 -17.443 -26.023 1.00 90.88 417 ASP A O 1
ATOM 3431 N N . ALA A 1 418 ? 7.011 -15.316 -26.432 1.00 89.75 418 ALA A N 1
ATOM 3432 C CA . ALA A 1 418 ? 5.793 -14.974 -27.160 1.00 89.75 418 ALA A CA 1
ATOM 3433 C C . ALA A 1 418 ? 5.682 -15.628 -28.548 1.00 89.75 418 ALA A C 1
ATOM 3435 O O . ALA A 1 418 ? 4.571 -15.691 -29.080 1.00 89.75 418 ALA A O 1
ATOM 3436 N N . GLU A 1 419 ? 6.785 -16.087 -29.145 1.00 88.69 419 GLU A N 1
ATOM 3437 C CA . GLU A 1 419 ? 6.798 -16.650 -30.503 1.00 88.69 419 GLU A CA 1
ATOM 3438 C C . GLU A 1 419 ? 6.406 -18.132 -30.531 1.00 88.69 419 GLU A C 1
ATOM 3440 O O . GLU A 1 419 ? 6.065 -18.680 -31.581 1.00 88.69 419 GLU A O 1
ATOM 3445 N N . ASN A 1 420 ? 6.394 -18.789 -29.372 1.00 89.81 420 ASN A N 1
ATOM 3446 C CA . ASN A 1 420 ? 5.988 -20.179 -29.252 1.00 89.81 420 ASN A CA 1
ATOM 3447 C C . ASN A 1 420 ? 4.498 -20.369 -29.600 1.00 89.81 420 ASN A C 1
ATOM 3449 O O . ASN A 1 420 ? 3.620 -19.766 -28.983 1.00 89.81 420 ASN A O 1
ATOM 3453 N N . GLU A 1 421 ? 4.188 -21.292 -30.517 1.00 87.75 421 GLU A N 1
ATOM 3454 C CA . GLU A 1 421 ? 2.801 -21.605 -30.905 1.00 87.75 421 GLU A CA 1
ATOM 3455 C C . GLU A 1 421 ? 1.919 -22.046 -29.721 1.00 87.75 421 GLU A C 1
ATOM 3457 O O . GLU A 1 421 ? 0.702 -21.867 -29.745 1.00 87.75 421 GLU A O 1
ATOM 3462 N N . LEU A 1 422 ? 2.530 -22.609 -28.675 1.00 91.75 422 LEU A N 1
ATOM 3463 C CA . LEU A 1 422 ? 1.885 -23.034 -27.433 1.00 91.75 422 LEU A CA 1
ATOM 3464 C C . LEU A 1 422 ? 2.281 -22.129 -26.255 1.00 91.75 422 LEU A C 1
ATOM 3466 O O . LEU A 1 422 ? 2.506 -22.613 -25.141 1.00 91.75 422 LEU A O 1
ATOM 3470 N N . PHE A 1 423 ? 2.375 -20.814 -26.486 1.00 90.56 423 PHE A N 1
ATOM 3471 C CA . PHE A 1 423 ? 2.727 -19.833 -25.449 1.00 90.56 423 PHE A CA 1
ATOM 3472 C C . PHE A 1 423 ? 1.832 -19.919 -24.202 1.00 90.56 423 PHE A C 1
ATOM 3474 O O . PHE A 1 423 ? 2.276 -19.632 -23.092 1.00 90.56 423 PHE A O 1
ATOM 3481 N N . ASP A 1 424 ? 0.573 -20.333 -24.360 1.00 89.44 424 ASP A N 1
ATOM 3482 C CA . ASP A 1 424 ? -0.421 -20.427 -23.290 1.00 89.44 424 ASP A CA 1
ATOM 3483 C C . ASP A 1 424 ? -0.157 -21.586 -22.314 1.00 89.44 424 ASP A C 1
ATOM 3485 O O . ASP A 1 424 ? -0.630 -21.561 -21.175 1.00 89.44 424 ASP A O 1
ATOM 3489 N N . LYS A 1 425 ? 0.636 -22.577 -22.738 1.00 93.62 425 LYS A N 1
ATOM 3490 C CA . LYS A 1 425 ? 1.063 -23.726 -21.927 1.00 93.62 425 LYS A CA 1
ATOM 3491 C C . LYS A 1 425 ? 2.400 -23.513 -21.227 1.00 93.62 425 LYS A C 1
ATOM 3493 O O . LYS A 1 425 ? 2.826 -24.387 -20.474 1.00 93.62 425 LYS A O 1
ATOM 3498 N N . GLN A 1 426 ? 3.078 -22.392 -21.469 1.00 95.19 426 GLN A N 1
ATOM 3499 C CA . GLN A 1 426 ? 4.342 -22.114 -20.797 1.00 95.19 426 GLN A CA 1
ATOM 3500 C C . GLN A 1 426 ? 4.121 -21.911 -19.290 1.00 95.19 426 GLN A C 1
ATOM 3502 O O . GLN A 1 426 ? 3.148 -21.253 -18.902 1.00 95.19 426 GLN A O 1
ATOM 3507 N N . PRO A 1 427 ? 5.025 -22.410 -18.424 1.00 95.25 427 PRO A N 1
ATOM 3508 C CA . PRO A 1 427 ? 4.881 -22.300 -16.973 1.00 95.25 427 PRO A CA 1
ATOM 3509 C C . PRO A 1 427 ? 4.679 -20.867 -16.473 1.00 95.25 427 PRO A C 1
ATOM 3511 O O . PRO A 1 427 ? 3.848 -20.645 -15.591 1.00 95.25 427 PRO A O 1
ATOM 3514 N N . MET A 1 428 ? 5.359 -19.883 -17.070 1.00 93.62 428 MET A N 1
ATOM 3515 C CA . MET A 1 428 ? 5.146 -18.470 -16.749 1.00 93.62 428 MET A CA 1
ATOM 3516 C C . MET A 1 428 ? 3.705 -18.031 -17.052 1.00 93.62 428 MET A C 1
ATOM 3518 O O . MET A 1 428 ? 3.038 -17.448 -16.194 1.00 93.62 428 MET A O 1
ATOM 3522 N N . TYR A 1 429 ? 3.186 -18.343 -18.244 1.00 94.38 429 TYR A N 1
ATOM 3523 C CA . TYR A 1 429 ? 1.831 -17.949 -18.640 1.00 94.38 429 TYR A CA 1
ATOM 3524 C C . TYR A 1 429 ? 0.766 -18.614 -17.756 1.00 94.38 429 TYR A C 1
ATOM 3526 O O . TYR A 1 429 ? -0.188 -17.962 -17.325 1.00 94.38 429 TYR A O 1
ATOM 3534 N N . MET A 1 430 ? 0.965 -19.890 -17.415 1.00 94.19 430 MET A N 1
ATOM 3535 C CA . MET A 1 430 ? 0.107 -20.621 -16.481 1.00 94.19 430 MET A CA 1
ATOM 3536 C C . MET A 1 430 ? 0.151 -20.026 -15.069 1.00 94.19 430 MET A C 1
ATOM 3538 O O . MET A 1 430 ? -0.899 -19.871 -14.445 1.00 94.19 430 MET A O 1
ATOM 3542 N N . LEU A 1 431 ? 1.335 -19.645 -14.573 1.00 94.31 431 LEU A N 1
ATOM 3543 C CA . LEU A 1 431 ? 1.481 -18.952 -13.291 1.00 94.31 431 LEU A CA 1
ATOM 3544 C C . LEU A 1 431 ? 0.730 -17.618 -13.308 1.00 94.31 431 LEU A C 1
ATOM 3546 O O . LEU A 1 431 ? -0.020 -17.320 -12.381 1.00 94.31 431 LEU A O 1
ATOM 3550 N N . TRP A 1 432 ? 0.885 -16.829 -14.372 1.00 94.62 432 TRP A N 1
ATOM 3551 C CA . TRP A 1 432 ? 0.146 -15.580 -14.534 1.00 94.62 432 TRP A CA 1
ATOM 3552 C C . TRP A 1 432 ? -1.371 -15.803 -14.504 1.00 94.62 432 TRP A C 1
ATOM 3554 O O . TRP A 1 432 ? -2.078 -15.039 -13.848 1.00 94.62 432 TRP A O 1
ATOM 3564 N N . HIS A 1 433 ? -1.862 -16.857 -15.163 1.00 91.25 433 HIS A N 1
ATOM 3565 C CA . HIS A 1 433 ? -3.282 -17.203 -15.171 1.00 91.25 433 HIS A CA 1
ATOM 3566 C C . HIS A 1 433 ? -3.784 -17.680 -13.803 1.00 91.25 433 HIS A C 1
ATOM 3568 O O . HIS A 1 433 ? -4.909 -17.375 -13.438 1.00 91.25 433 HIS A O 1
ATOM 3574 N N . LEU A 1 434 ? -2.956 -18.391 -13.031 1.00 92.56 434 LEU A N 1
ATOM 3575 C CA . LEU A 1 434 ? -3.286 -18.838 -11.674 1.00 92.56 434 LEU A CA 1
ATOM 3576 C C . LEU A 1 434 ? -3.389 -17.670 -10.680 1.00 92.56 434 LEU A C 1
ATOM 3578 O O . LEU A 1 434 ? -4.175 -17.719 -9.736 1.00 92.56 434 LEU A O 1
ATOM 3582 N N . LEU A 1 435 ? -2.566 -16.636 -10.867 1.00 88.38 435 LEU A N 1
ATOM 3583 C CA . LEU A 1 435 ? -2.535 -15.455 -10.002 1.00 88.38 435 LEU A CA 1
ATOM 3584 C C . LEU A 1 435 ? -3.680 -14.461 -10.277 1.00 88.38 435 LEU A C 1
ATOM 3586 O O . LEU A 1 435 ? -3.879 -13.543 -9.474 1.00 88.38 435 LEU A O 1
ATOM 3590 N N . TYR A 1 436 ? -4.391 -14.612 -11.399 1.00 75.00 436 TYR A N 1
ATOM 3591 C CA . TYR A 1 436 ? -5.500 -13.758 -11.842 1.00 75.00 436 TYR A CA 1
ATOM 3592 C C . TYR A 1 436 ? -6.859 -14.416 -11.610 1.00 75.00 436 TYR A C 1
ATOM 3594 O O . TYR A 1 436 ? -7.796 -13.668 -11.233 1.00 75.00 436 TYR A O 1
#

Sequence (436 aa):
MAVTEEISLEELSRVFLMINKKRGYKSSRKAKLPDEGQLIDGMAVAEQLYENDLTPGQFVFSILQQGKKSIPEFYRSDLQNELNRIWDHQKQFYPEILTDEFRKQIEGEGRPNTAKMFLGKYKIYTADIKGKDKRLQAYQWRSNALTSQLSIDEVAFVVSELNGAINNASSYLGAIGDRSKELRFNKLTVGQYLMKQLDKDPNYSLKNQVFYRQDYLDEFEAIWEKQAQYHPELTPELKKDIRDIIIFYQRPLKSQKGLVSFCEFESRQIEVNVDGKQKLRTIGCKVCPKSSPLFQEFKIWHTLHSLIVKEKKTNAERFLYQEEKETLFAELNIKETLSKLDALKLLYKNYKDLDLNYDKIEGNRTQAALFKAYQTIISMTGHGEYDFSKMMSDEVMEIVEGVFSGLGYNTDILHFDAENELFDKQPMYMLWHLLY

pLDDT: mean 87.85, std 10.48, range [29.86, 96.25]

Radius of gyration: 29.33 Å; chains: 1; bounding box: 69×60×68 Å

Organism: Bacteroides thetaiotaomicron (NCBI:txid818)

Secondary structure (DSSP, 8-state):
-TTTS---HHHHHHHHHHHHHH--B---S-S-BTTBPPP---HHHHHHHHHTT--HHHHHHHHHHTT--------HHHHHHHHHHHHHHHTTT-TTTS-HHHHHHTTT--HHHHHHHHHHHH-PPPPP--SS-HHHHHHHHHHHTTTSPPPHHHHHHHHHHHHHHHHHHTSHHHHHHHHHHHHHHTT--HHHHHHHHHHH-TT---TT---BHHHHHHHHHHHHHHHTTT-TT--HHHHHIIIIIIIS--PPPPP-GGGSPEEEEEEEEEEEEETTEEEEEEEEEEPPPTTSHHHHHHHHHHHHHT-EEEETTT--EEEPPHHHHHHHHHHHHH-SEEEHHHHHHHH-TTGGGEEES-SEEE--HHHHHHHHHHHHHHHHTTS----GGGS-HHHHHHHHHHHHHHTT--GGGG---TT-TTGGGSHHHHHHHHH-

Foldseek 3Di:
DLLPDADDPVVVVVVLVVCLVFLFDAPPDCPDDPQAAHAAPCLVVVVVCVVVVHQLLRVVLVCVVVVHPDRGQDFLVRLVVLLVLLLVQQCVVVVVQSDPVLVVVLALPALVVLQVSCCVPPVAHADDQDDPPSPSVLSVLSVCSNPHHDPPNSSSNNNSVSSNSSNSCVHPSSLQVVVVSVCVVVVHAPVRVVVVVCVVPVPDDPPPNGHHSVSSVVVLVSSLVSNCVVDVVSDPVVSCCSRDPRRNDDDDDDDPVVVFAADPVFKDWDFDQDPNDTDTDIDGHGDDDCLALLNQLVLLLVQLQVKWKAFQPPRDIDHDDPVLSVQVQLQLQQDQKDAQQRSLVSRDPPSVRMGIPDRMRGGNPNNNVVLVVLQVVCVVVPVDHDDSNPDGSVVSLCSSCVVCVVVVHDSQLNDADNVDPVSCPGNVNVVVVVVD